Protein AF-0000000065955162 (afdb_homodimer)

Radius of gyration: 20.38 Å; Cα contacts (8 Å, |Δi|>4): 1168; chains: 2; bounding box: 42×56×48 Å

Nearest PDB structures (foldseek):
  4adx-assembly1_I  TM=9.567E-01  e=1.191E-26  Methanothermobacter thermautotrophicus str. Delta H
  5m3q-assembly1_A  TM=9.279E-01  e=5.725E-23  Thermochaetoides thermophila DSM 1495
  8esq-assembly1_y  TM=9.394E-01  e=2.376E-22  Schizosaccharomyces pombe
  6n8k-assembly1_y  TM=9.388E-01  e=3.445E-22  Saccharomyces cerevisiae S288C
  6r87-assembly1_X  TM=9.311E-01  e=8.192E-22  Saccharomyces cerevisiae

Solvent-accessible surface area (backbone atoms only — not comparable to full-atom values): 20569 Å² total; per-residue (Å²): 132,89,46,56,45,50,52,77,76,29,40,52,37,21,39,29,25,43,51,32,64,56,37,30,42,34,21,65,84,53,52,65,68,45,52,51,46,50,26,62,42,38,59,30,52,72,44,71,33,39,47,65,77,28,51,45,31,5,25,29,22,45,45,31,80,47,10,38,37,30,19,53,84,41,54,62,71,48,52,61,88,53,92,49,56,63,42,68,38,78,46,87,71,44,28,33,18,30,27,41,31,50,36,67,64,21,30,41,28,23,64,81,61,47,70,70,31,47,52,50,48,26,64,47,38,58,28,54,74,41,70,41,49,45,52,81,31,41,44,25,14,26,23,24,43,48,34,82,46,10,23,38,29,28,67,66,45,41,71,68,44,48,52,50,51,38,69,60,60,70,46,52,74,35,66,43,39,21,45,61,52,18,28,45,26,15,24,17,36,46,58,31,70,74,25,49,40,28,8,59,54,36,40,72,72,37,51,52,50,50,46,39,19,40,70,65,89,133,89,44,57,44,51,52,78,76,30,39,52,36,20,40,30,26,44,52,33,64,57,38,30,42,36,21,66,84,53,53,66,69,45,51,52,48,49,26,62,41,38,58,30,52,72,45,69,33,39,46,64,75,30,51,46,31,5,26,29,21,46,44,32,82,47,10,36,38,29,20,55,81,40,51,61,70,46,52,62,88,52,93,49,58,60,43,68,38,78,45,87,72,44,28,33,18,30,27,40,31,49,35,66,64,21,30,41,26,23,64,79,61,47,72,70,31,49,52,51,48,27,65,47,38,57,28,54,72,41,68,41,49,45,54,82,30,42,44,24,14,26,22,23,42,48,34,85,46,9,23,39,28,29,66,67,44,42,72,69,43,49,51,50,49,36,70,60,61,70,46,52,75,34,66,44,40,22,45,60,54,17,28,45,27,14,24,16,36,47,56,31,69,75,26,48,41,28,8,59,54,37,40,72,72,37,51,52,49,50,46,39,18,39,71,63,90

Organism: Methanococcoides burtonii (strain DSM 6242 / NBRC 107633 / OCM 468 / ACE-M) (NCBI:txid259564)

InterPro domains:
  IPR002769 Translation initiation factor IF6 [MF_00032] (1-217)
  IPR002769 Translation initiation factor IF6 [PF01912] (5-196)
  IPR002769 Translation initiation factor IF6 [PIRSF006413] (1-215)
  IPR002769 Translation initiation factor IF6 [PTHR10784] (4-213)
  IPR002769 Translation initiation factor IF6 [SM00654] (3-196)
  IPR002769 Translation initiation factor IF6 [TIGR00323] (6-216)

Secondary structure (DSSP, 8-state):
---EE-BTTBS-HHHH-EE-SSEEEEETT--HHHHHHHHHHHT-EEEEE-BTTBS-HHHHEEE-SS-EEE-TTS-GGGGTT-SS-EEE--SS---HHHHEEE-SSEEEE-TT--HHHHHHHHHHHTSEEEE--BTTBS-HHHHEEE-SS-EEE-TT--HHHHHHHHHHH-S-EEE--BTTTBS-HHHHEEE-SS-EEEETT--HHHHHHHHIIIII-/---EE-BTTBS-HHHH-EE-SSEEEEETT--HHHHHHHHHHHT-EEEEE-BTTBS-HHHHEEE-SS-EEE-TTS-GGGGTT-SS-EEE--SS---HHHHEEE-SSEEEE-TT--HHHHHHHHHHHTSEEEE--BTTBS-HHHHEEE-SS-EEE-TT--HHHHHHHHHHH-S-EEE--BTTTBS-HHHHEEE-SS-EEEETT--HHHHHHHHIIIII-

pLDDT: mean 96.36, std 4.45, range [57.59, 98.94]

Sequence (434 aa):
MIKTVNIYDNPVLGVFATCTEDVAIVPIGTAGKAIDLLAEQLDVKVISTLINGSIVVGSLSKGNSNGFLISRDANVSDLKDVEVPVEVLPDMLTAVGNVILANDTAALVHPEMTDSSIEVISRVLGVDVHRGTIAGLGTVGMAGVVTNRGLLVHPMVTPDELSVLEDVFALPIELGTTNYGSQAVGSGLLANSKGYVAGSNTTGHELGRVEDALFFAMIKTVNIYDNPVLGVFATCTEDVAIVPIGTAGKAIDLLAEQLDVKVISTLINGSIVVGSLSKGNSNGFLISRDANVSDLKDVEVPVEVLPDMLTAVGNVILANDTAALVHPEMTDSSIEVISRVLGVDVHRGTIAGLGTVGMAGVVTNRGLLVHPMVTPDELSVLEDVFALPIELGTTNYGSQAVGSGLLANSKGYVAGSNTTGHELGRVEDALFFA

Structure (mmCIF, N/CA/C/O backbone):
data_AF-0000000065955162-model_v1
#
loop_
_entity.id
_entity.type
_entity.pdbx_description
1 polymer 'Translation initiation factor 6'
#
loop_
_atom_site.group_PDB
_atom_site.id
_atom_site.type_symbol
_atom_site.label_atom_id
_atom_site.label_alt_id
_atom_site.label_comp_id
_atom_site.label_asym_id
_atom_site.label_entity_id
_atom_site.label_seq_id
_atom_site.pdbx_PDB_ins_code
_atom_site.Cartn_x
_atom_site.Cartn_y
_atom_site.Cartn_z
_atom_site.occupancy
_atom_site.B_iso_or_equiv
_atom_site.auth_seq_id
_atom_site.auth_comp_id
_atom_site.auth_asym_id
_atom_site.auth_atom_id
_atom_site.pdbx_PDB_model_num
ATOM 1 N N . MET A 1 1 ? 0.439 3.479 -25.391 1 57.59 1 MET A N 1
ATOM 2 C CA . MET A 1 1 ? -0.794 3.234 -24.641 1 57.59 1 MET A CA 1
ATOM 3 C C . MET A 1 1 ? -0.552 3.332 -23.141 1 57.59 1 MET A C 1
ATOM 5 O O . MET A 1 1 ? 0.539 3.018 -22.656 1 57.59 1 MET A O 1
ATOM 9 N N . ILE A 1 2 ? -1.513 3.861 -22.391 1 68.5 2 ILE A N 1
ATOM 10 C CA . ILE A 1 2 ? -1.371 4.141 -20.969 1 68.5 2 ILE A CA 1
ATOM 11 C C . ILE A 1 2 ? -1.396 2.834 -20.172 1 68.5 2 ILE A C 1
ATOM 13 O O . ILE A 1 2 ? -2.303 2.016 -20.344 1 68.5 2 ILE A O 1
ATOM 17 N N . LYS A 1 3 ? -0.435 2.711 -19.375 1 89.06 3 LYS A N 1
ATOM 18 C CA . LYS A 1 3 ? -0.282 1.445 -18.672 1 89.06 3 LYS A CA 1
ATOM 19 C C . LYS A 1 3 ? -0.328 1.654 -17.156 1 89.06 3 LYS A C 1
ATOM 21 O O . LYS A 1 3 ? -0.034 0.736 -16.391 1 89.06 3 LYS A O 1
ATOM 26 N N . THR A 1 4 ? -0.735 2.891 -16.891 1 95.25 4 THR A N 1
ATOM 27 C CA . THR A 1 4 ? -0.732 3.133 -15.453 1 95.25 4 THR A CA 1
ATOM 28 C C . THR A 1 4 ? -2.145 3.414 -14.945 1 95.25 4 THR A C 1
ATOM 30 O O . THR A 1 4 ? -2.959 3.998 -15.664 1 95.25 4 THR A O 1
ATOM 33 N N . VAL A 1 5 ? -2.43 2.975 -13.742 1 96.12 5 VAL A N 1
ATOM 34 C CA . VAL A 1 5 ? -3.748 3.123 -13.141 1 96.12 5 VAL A CA 1
ATOM 35 C C . VAL A 1 5 ? -3.621 3.135 -11.617 1 96.12 5 VAL A C 1
ATOM 37 O O . VAL A 1 5 ? -2.615 2.682 -11.07 1 96.12 5 VAL A O 1
ATOM 40 N N . ASN A 1 6 ? -4.609 3.789 -11.031 1 95.19 6 ASN A N 1
ATOM 41 C CA . ASN A 1 6 ? -4.75 3.697 -9.578 1 95.19 6 ASN A CA 1
ATOM 42 C C . ASN A 1 6 ? -6.062 3.029 -9.18 1 95.19 6 ASN A C 1
ATOM 44 O O . ASN A 1 6 ? -7.039 3.078 -9.93 1 95.19 6 ASN A O 1
ATOM 48 N N . ILE A 1 7 ? -6.043 2.41 -8.062 1 95.94 7 ILE A N 1
ATOM 49 C CA . ILE A 1 7 ? -7.254 1.89 -7.438 1 95.94 7 ILE A CA 1
ATOM 50 C C . ILE A 1 7 ? -7.461 2.561 -6.082 1 95.94 7 ILE A C 1
ATOM 52 O O . ILE A 1 7 ? -6.559 2.576 -5.246 1 95.94 7 ILE A O 1
ATOM 56 N N . TYR A 1 8 ? -8.594 3.131 -5.918 1 90.69 8 TYR A N 1
ATOM 57 C CA . TYR A 1 8 ? -8.867 3.947 -4.742 1 90.69 8 TYR A CA 1
ATOM 58 C C . TYR A 1 8 ? -7.812 5.039 -4.586 1 90.69 8 TYR A C 1
ATOM 60 O O . TYR A 1 8 ? -7.324 5.285 -3.479 1 90.69 8 TYR A O 1
ATOM 68 N N . ASP A 1 9 ? -7.398 5.527 -5.797 1 89.94 9 ASP A N 1
ATOM 69 C CA . ASP A 1 9 ? -6.43 6.617 -5.871 1 89.94 9 ASP A CA 1
ATOM 70 C C . ASP A 1 9 ? -5.098 6.215 -5.246 1 89.94 9 ASP A C 1
ATOM 72 O O . ASP A 1 9 ? -4.348 7.066 -4.766 1 89.94 9 ASP A O 1
ATOM 76 N N . ASN A 1 10 ? -4.879 4.906 -5.168 1 93.19 10 ASN A N 1
ATOM 77 C CA . ASN A 1 10 ? -3.617 4.371 -4.668 1 93.19 10 ASN A CA 1
ATOM 78 C C . ASN A 1 10 ? -2.83 3.67 -5.773 1 93.19 10 ASN A C 1
ATOM 80 O O . ASN A 1 10 ? -3.404 2.947 -6.59 1 93.19 10 ASN A O 1
ATOM 84 N N . PRO A 1 11 ? -1.531 3.932 -5.777 1 95.06 11 PRO A N 1
ATOM 85 C CA . PRO A 1 11 ? -0.699 3.295 -6.801 1 95.06 11 PRO A CA 1
ATOM 86 C C . PRO A 1 11 ? -0.247 1.893 -6.406 1 95.06 11 PRO A C 1
ATOM 88 O O . PRO A 1 11 ? 0.388 1.196 -7.203 1 95.06 11 PRO A O 1
ATOM 91 N N . VAL A 1 12 ? -0.557 1.431 -5.172 1 95.38 12 VAL A N 1
ATOM 92 C CA . VAL A 1 12 ? -0.181 0.095 -4.719 1 95.38 12 VAL A CA 1
ATOM 93 C C . VAL A 1 12 ? -1.239 -0.916 -5.152 1 95.38 12 VAL A C 1
ATOM 95 O O . VAL A 1 12 ? -1.955 -1.474 -4.316 1 95.38 12 VAL A O 1
ATOM 98 N N . LEU A 1 13 ? -1.215 -1.293 -6.371 1 97.69 13 LEU A N 1
ATOM 99 C CA . LEU A 1 13 ? -2.258 -2.066 -7.039 1 97.69 13 LEU A CA 1
ATOM 100 C C . LEU A 1 13 ? -2.416 -3.436 -6.387 1 97.69 13 LEU A C 1
ATOM 102 O O . LEU A 1 13 ? -3.539 -3.908 -6.191 1 97.69 13 LEU A O 1
ATOM 106 N N . GLY A 1 14 ? -1.324 -4.039 -6.004 1 97.31 14 GLY A N 1
ATOM 107 C CA . GLY A 1 14 ? -1.319 -5.402 -5.508 1 97.31 14 GLY A CA 1
ATOM 108 C C . GLY A 1 14 ? -2.025 -5.559 -4.172 1 97.31 14 GLY A C 1
ATOM 109 O O . GLY A 1 14 ? -2.373 -6.672 -3.773 1 97.31 14 GLY A O 1
ATOM 110 N N . VAL A 1 15 ? -2.215 -4.484 -3.514 1 96.75 15 VAL A N 1
ATOM 111 C CA . VAL A 1 15 ? -2.965 -4.508 -2.26 1 96.75 15 VAL A CA 1
ATOM 112 C C . VAL A 1 15 ? -4.457 -4.621 -2.555 1 96.75 15 VAL A C 1
ATOM 114 O O . VAL A 1 15 ? -5.188 -5.301 -1.83 1 96.75 15 VAL A O 1
ATOM 117 N N . PHE A 1 16 ? -4.887 -4.09 -3.678 1 97.94 16 PHE A N 1
ATOM 118 C CA . PHE A 1 16 ? -6.309 -3.939 -3.955 1 97.94 16 PHE A CA 1
ATOM 119 C C . PHE A 1 16 ? -6.777 -4.977 -4.973 1 97.94 16 PHE A C 1
ATOM 121 O O . PHE A 1 16 ? -7.961 -5.312 -5.023 1 97.94 16 PHE A O 1
ATOM 128 N N . ALA A 1 17 ? -5.902 -5.402 -5.711 1 98.69 17 ALA A N 1
ATOM 129 C CA . ALA A 1 17 ? -6.352 -6.23 -6.828 1 98.69 17 ALA A CA 1
ATOM 130 C C . ALA A 1 17 ? -5.391 -7.391 -7.07 1 98.69 17 ALA A C 1
ATOM 132 O O . ALA A 1 17 ? -4.234 -7.352 -6.645 1 98.69 17 ALA A O 1
ATOM 133 N N . THR A 1 18 ? -5.875 -8.391 -7.699 1 98.69 18 THR A N 1
ATOM 134 C CA . THR A 1 18 ? -5.113 -9.539 -8.188 1 98.69 18 THR A CA 1
ATOM 135 C C . THR A 1 18 ? -5.621 -9.977 -9.562 1 98.69 18 THR A C 1
ATOM 137 O O . THR A 1 18 ? -6.684 -9.531 -10.008 1 98.69 18 THR A O 1
ATOM 140 N N . CYS A 1 19 ? -4.758 -10.727 -10.32 1 98.69 19 CYS A N 1
ATOM 141 C CA . CYS A 1 19 ? -5.227 -11.188 -11.617 1 98.69 19 CYS A CA 1
ATOM 142 C C . CYS A 1 19 ? -4.613 -12.539 -11.977 1 98.69 19 CYS A C 1
ATOM 144 O O . CYS A 1 19 ? -3.629 -12.953 -11.359 1 98.69 19 CYS A O 1
ATOM 146 N N . THR A 1 20 ? -5.277 -13.258 -12.805 1 98.56 20 THR A N 1
ATOM 147 C CA . THR A 1 20 ? -4.816 -14.461 -13.492 1 98.56 20 THR A CA 1
ATOM 148 C C . THR A 1 20 ? -4.809 -14.242 -15 1 98.56 20 THR A C 1
ATOM 150 O O . THR A 1 20 ? -4.848 -13.109 -15.477 1 98.56 20 THR A O 1
ATOM 153 N N . GLU A 1 21 ? -4.73 -15.359 -15.766 1 98.5 21 GLU A N 1
ATOM 154 C CA . GLU A 1 21 ? -4.762 -15.266 -17.219 1 98.5 21 GLU A CA 1
ATOM 155 C C . GLU A 1 21 ? -6.152 -14.875 -17.719 1 98.5 21 GLU A C 1
ATOM 157 O O . GLU A 1 21 ? -6.289 -14.305 -18.797 1 98.5 21 GLU A O 1
ATOM 162 N N . ASP A 1 22 ? -7.191 -15.062 -16.828 1 98.25 22 ASP A N 1
ATOM 163 C CA . ASP A 1 22 ? -8.539 -14.977 -17.375 1 98.25 22 ASP A CA 1
ATOM 164 C C . ASP A 1 22 ? -9.383 -13.969 -16.594 1 98.25 22 ASP A C 1
ATOM 166 O O . ASP A 1 22 ? -10.398 -13.484 -17.094 1 98.25 22 ASP A O 1
ATOM 170 N N . VAL A 1 23 ? -8.969 -13.68 -15.398 1 98.62 23 VAL A N 1
ATOM 171 C CA . VAL A 1 23 ? -9.812 -12.844 -14.555 1 98.62 23 VAL A CA 1
ATOM 172 C C . VAL A 1 23 ? -8.953 -11.859 -13.766 1 98.62 23 VAL A C 1
ATOM 174 O O . VAL A 1 23 ? -7.797 -12.156 -13.445 1 98.62 23 VAL A O 1
ATOM 177 N N . ALA A 1 24 ? -9.422 -10.695 -13.57 1 98.81 24 ALA A N 1
ATOM 178 C CA . ALA A 1 24 ? -8.914 -9.758 -12.57 1 98.81 24 ALA A CA 1
ATOM 179 C C . ALA A 1 24 ? -9.969 -9.477 -11.5 1 98.81 24 ALA A C 1
ATOM 181 O O . ALA A 1 24 ? -11.156 -9.344 -11.812 1 98.81 24 ALA A O 1
ATOM 182 N N . ILE A 1 25 ? -9.57 -9.477 -10.242 1 98.88 25 ILE A N 1
ATOM 183 C CA . ILE A 1 25 ? -10.469 -9.188 -9.125 1 98.88 25 ILE A CA 1
ATOM 184 C C . ILE A 1 25 ? -10.125 -7.824 -8.531 1 98.88 25 ILE A C 1
ATOM 186 O O . ILE A 1 25 ? -8.977 -7.57 -8.156 1 98.88 25 ILE A O 1
ATOM 190 N N . VAL A 1 26 ? -11.109 -6.941 -8.492 1 98.62 26 VAL A N 1
ATOM 191 C CA . VAL A 1 26 ? -10.961 -5.602 -7.926 1 98.62 26 VAL A CA 1
ATOM 192 C C . VAL A 1 26 ? -12.047 -5.359 -6.879 1 98.62 26 VAL A C 1
ATOM 194 O O . VAL A 1 26 ? -13.078 -6.031 -6.879 1 98.62 26 VAL A O 1
ATOM 197 N N . PRO A 1 27 ? -11.773 -4.5 -5.953 1 97.62 27 PRO A N 1
ATOM 198 C CA . PRO A 1 27 ? -12.82 -4.227 -4.961 1 97.62 27 PRO A CA 1
ATOM 199 C C . PRO A 1 27 ? -13.992 -3.436 -5.535 1 97.62 27 PRO A C 1
ATOM 201 O O . PRO A 1 27 ? -13.82 -2.699 -6.508 1 97.62 27 PRO A O 1
ATOM 204 N N . ILE A 1 28 ? -15.078 -3.627 -4.848 1 96.31 28 ILE A N 1
ATOM 205 C CA . ILE A 1 28 ? -16.234 -2.795 -5.148 1 96.31 28 ILE A CA 1
ATOM 206 C C . ILE A 1 28 ? -15.867 -1.321 -4.984 1 96.31 28 ILE A C 1
ATOM 208 O O . ILE A 1 28 ? -15.188 -0.948 -4.023 1 96.31 28 ILE A O 1
ATOM 212 N N . GLY A 1 29 ? -16.328 -0.485 -5.965 1 93.38 29 GLY A N 1
ATOM 213 C CA . GLY A 1 29 ? -16.031 0.936 -5.895 1 93.38 29 GLY A CA 1
ATOM 214 C C . GLY A 1 29 ? -14.891 1.35 -6.809 1 93.38 29 GLY A C 1
ATOM 215 O O . GLY A 1 29 ? -14.633 2.541 -6.984 1 93.38 29 GLY A O 1
ATOM 216 N N . THR A 1 30 ? -14.203 0.385 -7.328 1 96 30 THR A N 1
ATOM 217 C CA . THR A 1 30 ? -13.18 0.713 -8.312 1 96 30 THR A CA 1
ATOM 218 C C . THR A 1 30 ? -13.781 1.512 -9.469 1 96 30 THR A C 1
ATOM 220 O O . THR A 1 30 ? -14.836 1.162 -9.992 1 96 30 THR A O 1
ATOM 223 N N . ALA A 1 31 ? -13.047 2.561 -9.867 1 94.75 31 ALA A N 1
ATOM 224 C CA . ALA A 1 31 ? -13.531 3.445 -10.922 1 94.75 31 ALA A CA 1
ATOM 225 C C . ALA A 1 31 ? -13.688 2.688 -12.242 1 94.75 31 ALA A C 1
ATOM 227 O O . ALA A 1 31 ? -12.867 1.821 -12.57 1 94.75 31 ALA A O 1
ATOM 228 N N . GLY A 1 32 ? -14.758 3.061 -12.969 1 97.25 32 GLY A N 1
ATOM 229 C CA . GLY A 1 32 ? -15.023 2.42 -14.25 1 97.25 32 GLY A CA 1
ATOM 230 C C . GLY A 1 32 ? -13.844 2.488 -15.203 1 97.25 32 GLY A C 1
ATOM 231 O O . GLY A 1 32 ? -13.539 1.513 -15.891 1 97.25 32 GLY A O 1
ATOM 232 N N . LYS A 1 33 ? -13.219 3.588 -15.258 1 96.31 33 LYS A N 1
ATOM 233 C CA . LYS A 1 33 ? -12.07 3.766 -16.141 1 96.31 33 LYS A CA 1
ATOM 234 C C . LYS A 1 33 ? -10.961 2.779 -15.805 1 96.31 33 LYS A C 1
ATOM 236 O O . LYS A 1 33 ? -10.289 2.26 -16.703 1 96.31 33 LYS A O 1
ATOM 241 N N . ALA A 1 34 ? -10.758 2.623 -14.531 1 97 34 ALA A N 1
ATOM 242 C CA . ALA A 1 34 ? -9.75 1.656 -14.086 1 97 34 ALA A CA 1
ATOM 243 C C . ALA A 1 34 ? -10.141 0.239 -14.5 1 97 34 ALA A C 1
ATOM 245 O O . ALA A 1 34 ? -9.289 -0.534 -14.953 1 97 34 ALA A O 1
ATOM 246 N N . ILE A 1 35 ? -11.391 -0.104 -14.344 1 98.5 35 ILE A N 1
ATOM 247 C CA . ILE A 1 35 ? -11.898 -1.419 -14.719 1 98.5 35 ILE A CA 1
ATOM 248 C C . ILE A 1 35 ? -11.695 -1.644 -16.219 1 98.5 35 ILE A C 1
ATOM 250 O O . ILE A 1 35 ? -11.203 -2.697 -16.625 1 98.5 35 ILE A O 1
ATOM 254 N N . ASP A 1 36 ? -12.031 -0.674 -16.984 1 98.19 36 ASP A N 1
ATOM 255 C CA . ASP A 1 36 ? -11.891 -0.771 -18.422 1 98.19 36 ASP A CA 1
ATOM 256 C C . ASP A 1 36 ? -10.43 -0.974 -18.828 1 98.19 36 ASP A C 1
ATOM 258 O O . ASP A 1 36 ? -10.125 -1.782 -19.703 1 98.19 36 ASP A O 1
ATOM 262 N N . LEU A 1 37 ? -9.617 -0.238 -18.188 1 98 37 LEU A N 1
ATOM 263 C CA . LEU A 1 37 ? -8.195 -0.323 -18.5 1 98 37 LEU A CA 1
ATOM 264 C C . LEU A 1 37 ? -7.645 -1.706 -18.172 1 98 37 LEU A C 1
ATOM 266 O O . LEU A 1 37 ? -6.879 -2.277 -18.938 1 98 37 LEU A O 1
ATOM 270 N N . LEU A 1 38 ? -7.996 -2.201 -17 1 98.38 38 LEU A N 1
ATOM 271 C CA . LEU A 1 38 ? -7.562 -3.537 -16.609 1 98.38 38 LEU A CA 1
ATOM 272 C C . LEU A 1 38 ? -8.047 -4.582 -17.609 1 98.38 38 LEU A C 1
ATOM 274 O O . LEU A 1 38 ? -7.281 -5.453 -18.031 1 98.38 38 LEU A O 1
ATOM 278 N N . ALA A 1 39 ? -9.312 -4.5 -17.969 1 98.62 39 ALA A N 1
ATOM 279 C CA . ALA A 1 39 ? -9.898 -5.445 -18.922 1 98.62 39 ALA A CA 1
ATOM 280 C C . ALA A 1 39 ? -9.156 -5.422 -20.25 1 98.62 39 ALA A C 1
ATOM 282 O O . ALA A 1 39 ? -8.875 -6.473 -20.828 1 98.62 39 ALA A O 1
ATOM 283 N N . GLU A 1 40 ? -8.891 -4.289 -20.656 1 98.19 40 GLU A N 1
ATOM 284 C CA . GLU A 1 40 ? -8.25 -4.113 -21.969 1 98.19 40 GLU A CA 1
ATOM 285 C C . GLU A 1 40 ? -6.789 -4.551 -21.922 1 98.19 40 GLU A C 1
ATOM 287 O O . GLU A 1 40 ? -6.344 -5.336 -22.766 1 98.19 40 GLU A O 1
ATOM 292 N N . GLN A 1 41 ? -6.008 -4.066 -20.984 1 98.06 41 GLN A N 1
ATOM 293 C CA . GLN A 1 41 ? -4.562 -4.266 -20.953 1 98.06 41 GLN A CA 1
ATOM 294 C C . GLN A 1 41 ? -4.211 -5.707 -20.609 1 98.06 41 GLN A C 1
ATOM 296 O O . GLN A 1 41 ? -3.215 -6.246 -21.094 1 98.06 41 GLN A O 1
ATOM 301 N N . LEU A 1 42 ? -5.008 -6.328 -19.766 1 98.12 42 LEU A N 1
ATOM 302 C CA . LEU A 1 42 ? -4.719 -7.688 -19.328 1 98.12 42 LEU A CA 1
ATOM 303 C C . LEU A 1 42 ? -5.516 -8.703 -20.125 1 98.12 42 LEU A C 1
ATOM 305 O O . LEU A 1 42 ? -5.266 -9.906 -20.031 1 98.12 42 LEU A O 1
ATOM 309 N N . ASP A 1 43 ? -6.496 -8.211 -20.938 1 98.44 43 ASP A N 1
ATOM 310 C CA . ASP A 1 43 ? -7.391 -9.078 -21.688 1 98.44 43 ASP A CA 1
ATOM 311 C C . ASP A 1 43 ? -8.055 -10.109 -20.781 1 98.44 43 ASP A C 1
ATOM 313 O O . ASP A 1 43 ? -7.953 -11.312 -21.016 1 98.44 43 ASP A O 1
ATOM 317 N N . VAL A 1 44 ? -8.805 -9.57 -19.812 1 98.69 44 VAL A N 1
ATOM 318 C CA . VAL A 1 44 ? -9.438 -10.43 -18.812 1 98.69 44 VAL A CA 1
ATOM 319 C C . VAL A 1 44 ? -10.852 -9.93 -18.516 1 98.69 44 VAL A C 1
ATOM 321 O O . VAL A 1 44 ? -11.18 -8.781 -18.812 1 98.69 44 VAL A O 1
ATOM 324 N N . LYS A 1 45 ? -11.664 -10.891 -17.938 1 98.56 45 LYS A N 1
ATOM 325 C CA . LYS A 1 45 ? -12.891 -10.484 -17.266 1 98.56 45 LYS A CA 1
ATOM 326 C C . LYS A 1 45 ? -12.586 -9.859 -15.906 1 98.56 45 LYS A C 1
ATOM 328 O O . LYS A 1 45 ? -11.828 -10.422 -15.117 1 98.56 45 LYS A O 1
ATOM 333 N N . VAL A 1 46 ? -13.18 -8.688 -15.656 1 98.75 46 VAL A N 1
ATOM 334 C CA . VAL A 1 46 ? -12.945 -8.031 -14.367 1 98.75 46 VAL A CA 1
ATOM 335 C C . VAL A 1 46 ? -14.141 -8.266 -13.445 1 98.75 46 VAL A C 1
ATOM 337 O O . VAL A 1 46 ? -15.289 -8.023 -13.828 1 98.75 46 VAL A O 1
ATOM 340 N N . ILE A 1 47 ? -13.883 -8.766 -12.258 1 98.75 47 ILE A N 1
ATOM 341 C CA . ILE A 1 47 ? -14.898 -9.031 -11.242 1 98.75 47 ILE A CA 1
ATOM 342 C C . ILE A 1 47 ? -14.711 -8.07 -10.062 1 98.75 47 ILE A C 1
ATOM 344 O O . ILE A 1 47 ? -13.617 -7.961 -9.508 1 98.75 47 ILE A O 1
ATOM 348 N N . SER A 1 48 ? -15.75 -7.355 -9.734 1 98.38 48 SER A N 1
ATOM 349 C CA . SER A 1 48 ? -15.75 -6.449 -8.586 1 98.38 48 SER A CA 1
ATOM 350 C C . SER A 1 48 ? -16.406 -7.098 -7.367 1 98.38 48 SER A C 1
ATOM 352 O O . SER A 1 48 ? -17.547 -7.539 -7.43 1 98.38 48 SER A O 1
ATOM 354 N N . THR A 1 49 ? -15.602 -7.168 -6.238 1 98.06 49 THR A N 1
ATOM 355 C CA . THR A 1 49 ? -16.141 -7.82 -5.047 1 98.06 49 THR A CA 1
ATOM 356 C C . THR A 1 49 ? -15.406 -7.336 -3.797 1 98.06 49 THR A C 1
ATOM 358 O O . THR A 1 49 ? -14.594 -6.41 -3.867 1 98.06 49 THR A O 1
ATOM 361 N N . LEU A 1 50 ? -15.828 -7.754 -2.682 1 96.69 50 LEU A N 1
ATOM 362 C CA . LEU A 1 50 ? -15.125 -7.66 -1.407 1 96.69 50 LEU A CA 1
ATOM 363 C C . LEU A 1 50 ? -14.711 -9.039 -0.914 1 96.69 50 LEU A C 1
ATOM 365 O O . LEU A 1 50 ? -15.414 -10.031 -1.153 1 96.69 50 LEU A O 1
ATOM 369 N N . ILE A 1 51 ? -13.594 -9.094 -0.367 1 96.25 51 ILE A N 1
ATOM 370 C CA . ILE A 1 51 ? -13.188 -10.336 0.284 1 96.25 51 ILE A CA 1
ATOM 371 C C . ILE A 1 51 ? -13.133 -10.133 1.797 1 96.25 51 ILE A C 1
ATOM 373 O O . ILE A 1 51 ? -12.43 -9.25 2.285 1 96.25 51 ILE A O 1
ATOM 377 N N . ASN A 1 52 ? -13.922 -10.992 2.559 1 94 52 ASN A N 1
ATOM 378 C CA . ASN A 1 52 ? -14.086 -10.797 3.994 1 94 52 ASN A CA 1
ATOM 379 C C . ASN A 1 52 ? -14.555 -9.383 4.316 1 94 52 ASN A C 1
ATOM 381 O O . ASN A 1 52 ? -14.117 -8.789 5.301 1 94 52 ASN A O 1
ATOM 385 N N . GLY A 1 53 ? -15.352 -8.891 3.273 1 92.81 53 GLY A N 1
ATOM 386 C CA . GLY A 1 53 ? -15.875 -7.547 3.447 1 92.81 53 GLY A CA 1
ATOM 387 C C . GLY A 1 53 ? -14.828 -6.465 3.266 1 92.81 53 GLY A C 1
ATOM 388 O O . GLY A 1 53 ? -15.07 -5.297 3.564 1 92.81 53 GLY A O 1
ATOM 389 N N . SER A 1 54 ? -13.719 -6.773 2.822 1 93.31 54 SER A N 1
ATOM 390 C CA . SER A 1 54 ? -12.594 -5.848 2.719 1 93.31 54 SER A CA 1
ATOM 391 C C . SER A 1 54 ? -12.305 -5.484 1.266 1 93.31 54 SER A C 1
ATOM 393 O O . SER A 1 54 ? -12.516 -6.301 0.365 1 93.31 54 SER A O 1
ATOM 395 N N . ILE A 1 55 ? -11.781 -4.254 1.073 1 95.25 55 ILE A N 1
ATOM 396 C CA . ILE A 1 55 ? -11.492 -3.764 -0.27 1 95.25 55 ILE A CA 1
ATOM 397 C C . ILE A 1 55 ? -10.078 -4.176 -0.67 1 95.25 55 ILE A C 1
ATOM 399 O O . ILE A 1 55 ? -9.672 -4.004 -1.824 1 95.25 55 ILE A O 1
ATOM 403 N N . VAL A 1 56 ? -9.281 -4.676 0.266 1 95.88 56 VAL A N 1
ATOM 404 C CA . VAL A 1 56 ? -7.922 -5.082 -0.083 1 95.88 56 VAL A CA 1
ATOM 405 C C . VAL A 1 56 ? -7.934 -6.508 -0.628 1 95.88 56 VAL A C 1
ATOM 407 O O . VAL A 1 56 ? -7.23 -7.383 -0.115 1 95.88 56 VAL A O 1
ATOM 410 N N . VAL A 1 57 ? -8.57 -6.676 -1.691 1 97.62 57 VAL A N 1
ATOM 411 C CA . VAL A 1 57 ? -8.82 -7.996 -2.26 1 97.62 57 VAL A CA 1
ATOM 412 C C . VAL A 1 57 ? -7.512 -8.609 -2.748 1 97.62 57 VAL A C 1
ATOM 414 O O . VAL A 1 57 ? -7.312 -9.82 -2.658 1 97.62 57 VAL A O 1
ATOM 417 N N . GLY A 1 58 ? -6.578 -7.781 -3.232 1 98 58 GLY A N 1
ATOM 418 C CA . GLY A 1 58 ? -5.285 -8.273 -3.674 1 98 58 GLY A CA 1
ATOM 419 C C . GLY A 1 58 ? -4.477 -8.914 -2.557 1 98 58 GLY A C 1
ATOM 420 O O . GLY A 1 58 ? -3.857 -9.961 -2.75 1 98 58 GLY A O 1
ATOM 421 N N . SER A 1 59 ? -4.492 -8.305 -1.41 1 97.19 59 SER A N 1
ATOM 422 C CA . SER A 1 59 ? -3.762 -8.805 -0.251 1 97.19 59 SER A CA 1
ATOM 423 C C . SER A 1 59 ? -4.383 -10.094 0.279 1 97.19 59 SER A C 1
ATOM 425 O O . SER A 1 59 ? -3.686 -10.93 0.856 1 97.19 59 SER A O 1
ATOM 427 N N . LEU A 1 60 ? -5.676 -10.289 0.004 1 97.81 60 LEU A N 1
ATOM 428 C CA . LEU A 1 60 ? -6.402 -11.367 0.662 1 97.81 60 LEU A CA 1
ATOM 429 C C . LEU A 1 60 ? -6.609 -12.539 -0.291 1 97.81 60 LEU A C 1
ATOM 431 O O . LEU A 1 60 ? -7.23 -13.539 0.076 1 97.81 60 LEU A O 1
ATOM 435 N N . SER A 1 61 ? -6.094 -12.398 -1.462 1 98.44 61 SER A N 1
ATOM 436 C CA . SER A 1 61 ? -6.328 -13.477 -2.422 1 98.44 61 SER A CA 1
ATOM 437 C C . SER A 1 61 ? -5.148 -13.633 -3.377 1 98.44 61 SER A C 1
ATOM 439 O O . SER A 1 61 ? -4.383 -12.688 -3.584 1 98.44 61 SER A O 1
ATOM 441 N N . LYS A 1 62 ? -5.004 -14.789 -3.871 1 98.69 62 LYS A N 1
ATOM 442 C CA . LYS A 1 62 ? -4.051 -15.148 -4.914 1 98.69 62 LYS A CA 1
ATOM 443 C C . LYS A 1 62 ? -4.578 -16.297 -5.766 1 98.69 62 LYS A C 1
ATOM 445 O O . LYS A 1 62 ? -5.18 -17.234 -5.246 1 98.69 62 LYS A O 1
ATOM 450 N N . GLY A 1 63 ? -4.453 -16.188 -7.082 1 98.62 63 GLY A N 1
ATOM 451 C CA . GLY A 1 63 ? -4.91 -17.266 -7.945 1 98.62 63 GLY A CA 1
ATOM 452 C C . GLY A 1 63 ? -4.047 -17.438 -9.18 1 98.62 63 GLY A C 1
ATOM 453 O O . GLY A 1 63 ? -3.09 -16.688 -9.391 1 98.62 63 GLY A O 1
ATOM 454 N N . ASN A 1 64 ? -4.262 -18.484 -9.883 1 98.69 64 ASN A N 1
ATOM 455 C CA . ASN A 1 64 ? -3.787 -18.734 -11.242 1 98.69 64 ASN A CA 1
ATOM 456 C C . ASN A 1 64 ? -4.895 -19.312 -12.125 1 98.69 64 ASN A C 1
ATOM 458 O O . ASN A 1 64 ? -6.078 -19.109 -11.844 1 98.69 64 ASN A O 1
ATOM 462 N N . SER A 1 65 ? -4.566 -19.922 -13.25 1 98.62 65 SER A N 1
ATOM 463 C CA . SER A 1 65 ? -5.566 -20.406 -14.195 1 98.62 65 SER A CA 1
ATOM 464 C C . SER A 1 65 ? -6.398 -21.531 -13.602 1 98.62 65 SER A C 1
ATOM 466 O O . SER A 1 65 ? -7.484 -21.844 -14.102 1 98.62 65 SER A O 1
ATOM 468 N N . ASN A 1 66 ? -5.945 -22.109 -12.523 1 98.75 66 ASN A N 1
ATOM 469 C CA . ASN A 1 66 ? -6.574 -23.328 -12.008 1 98.75 66 ASN A CA 1
ATOM 470 C C . ASN A 1 66 ? -7.48 -23.031 -10.82 1 98.75 66 ASN A C 1
ATOM 472 O O . ASN A 1 66 ? -8.391 -23.797 -10.516 1 98.75 66 ASN A O 1
ATOM 476 N N . GLY A 1 67 ? -7.223 -22.031 -10.133 1 98.81 67 GLY A N 1
ATOM 477 C CA . GLY A 1 67 ? -8.008 -21.766 -8.938 1 98.81 67 GLY A CA 1
ATOM 478 C C . GLY A 1 67 ? -7.586 -20.516 -8.195 1 98.81 67 GLY A C 1
ATOM 479 O O . GLY A 1 67 ? -6.672 -19.812 -8.633 1 98.81 67 GLY A O 1
ATOM 480 N N . PHE A 1 68 ? -8.297 -20.219 -7.078 1 98.81 68 PHE A N 1
ATOM 481 C CA . PHE A 1 68 ? -8 -19.078 -6.203 1 98.81 68 PHE A CA 1
ATOM 482 C C . PHE A 1 68 ? -7.926 -19.531 -4.75 1 98.81 68 PHE A C 1
ATOM 484 O O . PHE A 1 68 ? -8.648 -20.438 -4.336 1 98.81 68 PHE A O 1
ATOM 491 N N . LEU A 1 69 ? -7.066 -18.891 -4.051 1 98.75 69 LEU A N 1
ATOM 492 C CA . LEU A 1 69 ? -6.938 -18.984 -2.6 1 98.75 69 LEU A CA 1
ATOM 493 C C . LEU A 1 69 ? -7.344 -17.688 -1.925 1 98.75 69 LEU A C 1
ATOM 495 O O . LEU A 1 69 ? -7.027 -16.594 -2.42 1 98.75 69 LEU A O 1
ATOM 499 N N . ILE A 1 70 ? -8.094 -17.781 -0.823 1 98.31 70 ILE A N 1
ATOM 500 C CA . ILE A 1 70 ? -8.477 -16.594 -0.068 1 98.31 70 ILE A CA 1
ATOM 501 C C . ILE A 1 70 ? -8.125 -16.781 1.406 1 98.31 70 ILE A C 1
ATOM 503 O O . ILE A 1 70 ? -7.91 -17.906 1.86 1 98.31 70 ILE A O 1
ATOM 507 N N . SER A 1 71 ? -8.047 -15.688 2.074 1 96.12 71 SER A N 1
ATOM 508 C CA . SER A 1 71 ? -7.621 -15.656 3.471 1 96.12 71 SER A CA 1
ATOM 509 C C . SER A 1 71 ? -8.555 -16.469 4.352 1 96.12 71 SER A C 1
ATOM 511 O O . SER A 1 71 ? -9.727 -16.672 4.02 1 96.12 71 SER A O 1
ATOM 513 N N . ARG A 1 72 ? -8.117 -16.859 5.492 1 94 72 ARG A N 1
ATOM 514 C CA . ARG A 1 72 ? -8.766 -17.797 6.402 1 94 72 ARG A CA 1
ATOM 515 C C . ARG A 1 72 ? -10.102 -17.25 6.883 1 94 72 ARG A C 1
ATOM 517 O O . ARG A 1 72 ? -11.047 -18.016 7.094 1 94 72 ARG A O 1
ATOM 524 N N . ASP A 1 73 ? -10.297 -16 7 1 91.56 73 ASP A N 1
ATOM 525 C CA . ASP A 1 73 ? -11.508 -15.422 7.57 1 91.56 73 ASP A CA 1
ATOM 526 C C . ASP A 1 73 ? -12.508 -15.062 6.48 1 91.56 73 ASP A C 1
ATOM 528 O O . ASP A 1 73 ? -13.617 -14.609 6.77 1 91.56 73 ASP A O 1
ATOM 532 N N . ALA A 1 74 ? -12.141 -15.281 5.254 1 95.06 74 ALA A N 1
ATOM 533 C CA . ALA A 1 74 ? -13.023 -14.969 4.133 1 95.06 74 ALA A CA 1
ATOM 534 C C . ALA A 1 74 ? -13.977 -16.125 3.844 1 95.06 74 ALA A C 1
ATOM 536 O O . ALA A 1 74 ? -13.938 -17.156 4.52 1 95.06 74 ALA A O 1
ATOM 537 N N . ASN A 1 75 ? -14.953 -15.805 2.926 1 95.75 75 ASN A N 1
ATOM 538 C CA . ASN A 1 75 ? -15.914 -16.797 2.439 1 95.75 75 ASN A CA 1
ATOM 539 C C . ASN A 1 75 ? -15.758 -17.031 0.938 1 95.75 75 ASN A C 1
ATOM 541 O O . ASN A 1 75 ? -15.664 -16.078 0.163 1 95.75 75 ASN A O 1
ATOM 545 N N . VAL A 1 76 ? -15.781 -18.328 0.61 1 95.06 76 VAL A N 1
ATOM 546 C CA . VAL A 1 76 ? -15.602 -18.688 -0.792 1 95.06 76 VAL A CA 1
ATOM 547 C C . VAL A 1 76 ? -16.641 -17.969 -1.648 1 95.06 76 VAL A C 1
ATOM 549 O O . VAL A 1 76 ? -16.391 -17.641 -2.809 1 95.06 76 VAL A O 1
ATOM 552 N N . SER A 1 77 ? -17.781 -17.719 -1.16 1 95.94 77 SER A N 1
ATOM 553 C CA . SER A 1 77 ? -18.859 -17.047 -1.894 1 95.94 77 SER A CA 1
ATOM 554 C C . SER A 1 77 ? -18.469 -15.617 -2.264 1 95.94 77 SER A C 1
ATOM 556 O O . SER A 1 77 ? -19.094 -15 -3.115 1 95.94 77 SER A O 1
ATOM 558 N N . ASP A 1 78 ? -17.406 -15.117 -1.566 1 95.38 78 ASP A N 1
ATOM 559 C CA . ASP A 1 78 ? -16.922 -13.797 -1.945 1 95.38 78 ASP A CA 1
ATOM 560 C C . ASP A 1 78 ? -16.453 -13.781 -3.4 1 95.38 78 ASP A C 1
ATOM 562 O O . ASP A 1 78 ? -16.438 -12.727 -4.043 1 95.38 78 ASP A O 1
ATOM 566 N N . LEU A 1 79 ? -16.062 -14.93 -3.871 1 97.44 79 LEU A N 1
ATOM 567 C CA . LEU A 1 79 ? -15.633 -15.078 -5.258 1 97.44 79 LEU A CA 1
ATOM 568 C C . LEU A 1 79 ? -16.578 -15.992 -6.023 1 97.44 79 LEU A C 1
ATOM 570 O O . LEU A 1 79 ? -16.125 -16.859 -6.785 1 97.44 79 LEU A O 1
ATOM 574 N N . LYS A 1 80 ? -17.766 -15.82 -5.852 1 95.75 80 LYS A N 1
ATOM 575 C CA . LYS A 1 80 ? -18.781 -16.688 -6.449 1 95.75 80 LYS A CA 1
ATOM 576 C C . LYS A 1 80 ? -18.781 -16.547 -7.969 1 95.75 80 LYS A C 1
ATOM 578 O O . LYS A 1 80 ? -19.172 -17.469 -8.68 1 95.75 80 LYS A O 1
ATOM 583 N N . ASP A 1 81 ? -18.344 -15.445 -8.531 1 96.44 81 ASP A N 1
ATOM 584 C CA . ASP A 1 81 ? -18.422 -15.164 -9.961 1 96.44 81 ASP A CA 1
ATOM 585 C C . ASP A 1 81 ? -17.203 -15.703 -10.703 1 96.44 81 ASP A C 1
ATOM 587 O O . ASP A 1 81 ? -17.094 -15.578 -11.922 1 96.44 81 ASP A O 1
ATOM 591 N N . VAL A 1 82 ? -16.25 -16.234 -9.938 1 96.56 82 VAL A N 1
ATOM 592 C CA . VAL A 1 82 ? -15.094 -16.875 -10.555 1 96.56 82 VAL A CA 1
ATOM 593 C C . VAL A 1 82 ? -15.445 -18.297 -10.977 1 96.56 82 VAL A C 1
ATOM 595 O O . VAL A 1 82 ? -16.172 -19 -10.266 1 96.56 82 VAL A O 1
ATOM 598 N N . GLU A 1 83 ? -14.961 -18.766 -12.086 1 97 83 GLU A N 1
ATOM 599 C CA . GLU A 1 83 ? -15.367 -20.016 -12.695 1 97 83 GLU A CA 1
ATOM 600 C C . GLU A 1 83 ? -14.422 -21.156 -12.312 1 97 83 GLU A C 1
ATOM 602 O O . GLU A 1 83 ? -14.602 -22.297 -12.742 1 97 83 GLU A O 1
ATOM 607 N N . VAL A 1 84 ? -13.414 -20.906 -11.594 1 98.06 84 VAL A N 1
ATOM 608 C CA . VAL A 1 84 ? -12.461 -21.906 -11.141 1 98.06 84 VAL A CA 1
ATOM 609 C C . VAL A 1 84 ? -12.648 -22.172 -9.641 1 98.06 84 VAL A C 1
ATOM 611 O O . VAL A 1 84 ? -13.312 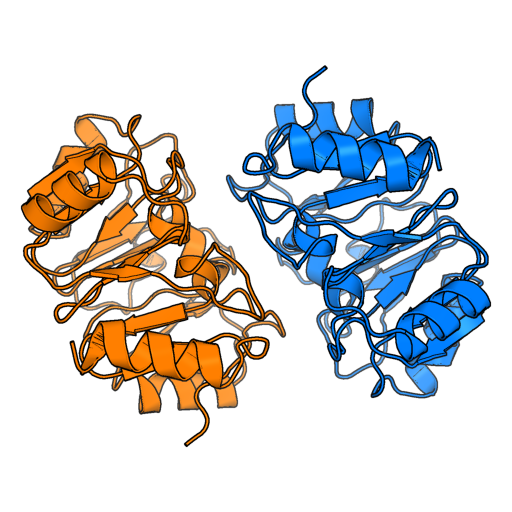-21.375 -8.953 1 98.06 84 VAL A O 1
ATOM 614 N N . PRO A 1 85 ? -12.117 -23.281 -9.109 1 98.38 85 PRO A N 1
ATOM 615 C CA . PRO A 1 85 ? -12.242 -23.578 -7.684 1 98.38 85 PRO A CA 1
ATOM 616 C C . PRO A 1 85 ? -11.656 -22.484 -6.801 1 98.38 85 PRO A C 1
ATOM 618 O O . PRO A 1 85 ? -10.602 -21.938 -7.121 1 98.38 85 PRO A O 1
ATOM 621 N N . VAL A 1 86 ? -12.367 -22.156 -5.73 1 98.56 86 VAL A N 1
ATOM 622 C CA . VAL A 1 86 ? -11.922 -21.219 -4.703 1 98.56 86 VAL A CA 1
ATOM 623 C C . VAL A 1 86 ? -11.867 -21.922 -3.35 1 98.56 86 VAL A C 1
ATOM 625 O O . VAL A 1 86 ? -12.828 -22.594 -2.955 1 98.56 86 VAL A O 1
ATOM 628 N N . GLU A 1 87 ? -10.758 -21.766 -2.676 1 98.38 87 GLU A N 1
ATOM 629 C CA . GLU A 1 87 ? -10.656 -22.375 -1.354 1 98.38 87 GLU A CA 1
ATOM 630 C C . GLU A 1 87 ? -10.023 -21.422 -0.35 1 98.38 87 GLU A C 1
ATOM 632 O O . GLU A 1 87 ? -9.258 -20.531 -0.729 1 98.38 87 GLU A O 1
ATOM 637 N N . VAL A 1 88 ? -10.367 -21.656 0.921 1 97.94 88 VAL A N 1
ATOM 638 C CA . VAL A 1 88 ? -9.781 -20.906 2.029 1 97.94 88 VAL A CA 1
ATOM 639 C C . VAL A 1 88 ? -8.422 -21.5 2.396 1 97.94 88 VAL A C 1
ATOM 641 O O . VAL A 1 88 ? -8.273 -22.719 2.482 1 97.94 88 VAL A O 1
ATOM 644 N N . LEU A 1 89 ? -7.438 -20.625 2.471 1 97.75 89 LEU A N 1
ATOM 645 C CA . LEU A 1 89 ? -6.121 -21.078 2.92 1 97.75 89 LEU A CA 1
ATOM 646 C C . LEU A 1 89 ? -6.082 -21.203 4.441 1 97.75 89 LEU A C 1
ATOM 648 O O . LEU A 1 89 ? -6.312 -20.219 5.152 1 97.75 89 LEU A O 1
ATOM 652 N N . PRO A 1 90 ? -5.867 -22.422 4.941 1 95.94 90 PRO A N 1
ATOM 653 C CA . PRO A 1 90 ? -5.875 -22.641 6.391 1 95.94 90 PRO A CA 1
ATOM 654 C C . PRO A 1 90 ? -4.562 -22.219 7.055 1 95.94 90 PRO A C 1
ATOM 656 O O . PRO A 1 90 ? -3.889 -23.062 7.668 1 95.94 90 PRO A O 1
ATOM 659 N N . ASP A 1 91 ? -4.113 -21 6.957 1 93.38 91 ASP A N 1
ATOM 660 C CA . ASP A 1 91 ? -2.854 -20.516 7.508 1 93.38 91 ASP A CA 1
ATOM 661 C C . ASP A 1 91 ? -3.084 -19.328 8.438 1 93.38 91 ASP A C 1
ATOM 663 O O . ASP A 1 91 ? -4.152 -18.719 8.422 1 93.38 91 ASP A O 1
ATOM 667 N N . MET A 1 92 ? -2.102 -19.109 9.227 1 89.88 92 MET A N 1
ATOM 668 C CA . MET A 1 92 ? -2.16 -17.938 10.094 1 89.88 92 MET A CA 1
ATOM 669 C C . MET A 1 92 ? -1.731 -16.672 9.344 1 89.88 92 MET A C 1
ATOM 671 O O . MET A 1 92 ? -2.059 -15.562 9.75 1 89.88 92 MET A O 1
ATOM 675 N N . LEU A 1 93 ? -0.998 -16.859 8.359 1 89.88 93 LEU A N 1
ATOM 676 C CA . LEU A 1 93 ? -0.694 -15.758 7.457 1 89.88 93 LEU A CA 1
ATOM 677 C C . LEU A 1 93 ? -1.918 -15.383 6.629 1 89.88 93 LEU A C 1
ATOM 679 O O . LEU A 1 93 ? -2.232 -16.047 5.641 1 89.88 93 LEU A O 1
ATOM 683 N N . THR A 1 94 ? -2.549 -14.289 6.953 1 88.81 94 THR A N 1
ATOM 684 C CA . THR A 1 94 ? -3.869 -14 6.402 1 88.81 94 THR A CA 1
ATOM 685 C C . THR A 1 94 ? -3.754 -13.195 5.113 1 88.81 94 THR A C 1
ATOM 687 O O . THR A 1 94 ? -4.711 -13.102 4.344 1 88.81 94 THR A O 1
ATOM 690 N N . ALA A 1 95 ? -2.613 -12.484 4.922 1 95.06 95 ALA A N 1
ATOM 691 C CA . ALA A 1 95 ? -2.418 -11.75 3.674 1 95.06 95 ALA A CA 1
ATOM 692 C C . ALA A 1 95 ? -1.889 -12.664 2.574 1 95.06 95 ALA A C 1
ATOM 694 O O . ALA A 1 95 ? -0.718 -12.578 2.195 1 95.06 95 ALA A O 1
ATOM 695 N N . VAL A 1 96 ? -2.789 -13.422 2.031 1 97.69 96 VAL A N 1
ATOM 696 C CA . VAL A 1 96 ? -2.494 -14.5 1.086 1 97.69 96 VAL A CA 1
ATOM 697 C C . VAL A 1 96 ? -1.739 -13.93 -0.116 1 97.69 96 VAL A C 1
ATOM 699 O O . VAL A 1 96 ? -0.747 -14.516 -0.562 1 97.69 96 VAL A O 1
ATOM 702 N N . GLY A 1 97 ? -2.162 -12.82 -0.607 1 97.88 97 GLY A N 1
ATOM 703 C CA . GLY A 1 97 ? -1.526 -12.195 -1.756 1 97.88 97 GLY A CA 1
ATOM 704 C C . GLY A 1 97 ? -0.083 -11.805 -1.499 1 97.88 97 GLY A C 1
ATOM 705 O O . GLY A 1 97 ? 0.733 -11.781 -2.422 1 97.88 97 GLY A O 1
ATOM 706 N N . ASN A 1 98 ? 0.245 -11.539 -0.249 1 97.38 98 ASN A N 1
ATOM 707 C CA . ASN A 1 98 ? 1.581 -11.086 0.122 1 97.38 98 ASN A CA 1
ATOM 708 C C . ASN A 1 98 ? 2.564 -12.25 0.209 1 97.38 98 ASN A C 1
ATOM 710 O O . ASN A 1 98 ? 3.76 -12.078 -0.036 1 97.38 98 ASN A O 1
ATOM 714 N N . VAL A 1 99 ? 2.059 -13.383 0.48 1 98.19 99 VAL A N 1
ATOM 715 C CA . VAL A 1 99 ? 2.996 -14.422 0.903 1 98.19 99 VAL A CA 1
ATOM 716 C C . VAL A 1 99 ? 3.039 -15.539 -0.139 1 98.19 99 VAL A C 1
ATOM 718 O O . VAL A 1 99 ? 3.709 -16.547 0.058 1 98.19 99 VAL A O 1
ATOM 721 N N . ILE A 1 100 ? 2.324 -15.398 -1.202 1 98.81 100 ILE A N 1
ATOM 722 C CA . ILE A 1 100 ? 2.322 -16.391 -2.271 1 98.81 100 ILE A CA 1
ATOM 723 C C . ILE A 1 100 ? 2.691 -15.719 -3.596 1 98.81 100 ILE A C 1
ATOM 725 O O . ILE A 1 100 ? 2.061 -14.742 -4 1 98.81 100 ILE A O 1
ATOM 729 N N . LEU A 1 101 ? 3.73 -16.172 -4.203 1 98.88 101 LEU A N 1
ATOM 730 C CA . LEU A 1 101 ? 4.09 -15.883 -5.586 1 98.88 101 LEU A CA 1
ATOM 731 C C . LEU A 1 101 ? 3.84 -17.094 -6.48 1 98.88 101 LEU A C 1
ATOM 733 O O . LEU A 1 101 ? 4.453 -18.141 -6.293 1 98.88 101 LEU A O 1
ATOM 737 N N . ALA A 1 102 ? 2.869 -16.938 -7.516 1 98.81 102 ALA A N 1
ATOM 738 C CA . ALA A 1 102 ? 2.504 -18.141 -8.258 1 98.81 102 ALA A CA 1
ATOM 739 C C . ALA A 1 102 ? 2.141 -17.812 -9.703 1 98.81 102 ALA A C 1
ATOM 741 O O . ALA A 1 102 ? 1.544 -16.766 -9.977 1 98.81 102 ALA A O 1
ATOM 742 N N . ASN A 1 103 ? 2.594 -18.641 -10.641 1 98.44 103 ASN A N 1
ATOM 743 C CA . ASN A 1 103 ? 2.045 -18.75 -11.984 1 98.44 103 ASN A CA 1
ATOM 744 C C . ASN A 1 103 ? 1.396 -20.109 -12.227 1 98.44 103 ASN A C 1
ATOM 746 O O . ASN A 1 103 ? 0.898 -20.734 -11.289 1 98.44 103 ASN A O 1
ATOM 750 N N . ASP A 1 104 ? 1.29 -20.578 -13.484 1 98.56 104 ASP A N 1
ATOM 751 C CA . ASP A 1 104 ? 0.548 -21.797 -13.766 1 98.56 104 ASP A CA 1
ATOM 752 C C . ASP A 1 104 ? 1.434 -23.031 -13.586 1 98.56 104 ASP A C 1
ATOM 754 O O . ASP A 1 104 ? 0.964 -24.172 -13.719 1 98.56 104 ASP A O 1
ATOM 758 N N . THR A 1 105 ? 2.674 -22.859 -13.188 1 98.31 105 THR A N 1
ATOM 759 C CA . THR A 1 105 ? 3.576 -24 -13.164 1 98.31 105 THR A CA 1
ATOM 760 C C . THR A 1 105 ? 4.137 -24.219 -11.758 1 98.31 105 THR A C 1
ATOM 762 O O . THR A 1 105 ? 4.445 -25.359 -11.383 1 98.31 105 THR A O 1
ATOM 765 N N . ALA A 1 106 ? 4.293 -23.188 -11.039 1 98.81 106 ALA A N 1
ATOM 766 C CA . ALA A 1 106 ? 4.934 -23.312 -9.734 1 98.81 106 ALA A CA 1
ATOM 767 C C . ALA A 1 106 ? 4.5 -22.172 -8.805 1 98.81 106 ALA A C 1
ATOM 769 O O . ALA A 1 106 ? 3.867 -21.219 -9.242 1 98.81 106 ALA A O 1
ATOM 770 N N . ALA A 1 107 ? 4.844 -22.328 -7.484 1 98.88 107 ALA A N 1
ATOM 771 C CA . ALA A 1 107 ? 4.605 -21.297 -6.484 1 98.88 107 ALA A CA 1
ATOM 772 C C . ALA A 1 107 ? 5.762 -21.219 -5.488 1 98.88 107 ALA A C 1
ATOM 774 O O . ALA A 1 107 ? 6.316 -22.25 -5.094 1 98.88 107 ALA A O 1
ATOM 775 N N . LEU A 1 108 ? 6.168 -20.031 -5.168 1 98.94 108 LEU A N 1
ATOM 776 C CA . LEU A 1 108 ? 7.02 -19.734 -4.023 1 98.94 108 LEU A CA 1
ATOM 777 C C . LEU A 1 108 ? 6.215 -19.109 -2.893 1 98.94 108 LEU A C 1
ATOM 779 O O . LEU A 1 108 ? 5.449 -18.156 -3.121 1 98.94 108 LEU A O 1
ATOM 783 N N . VAL A 1 109 ? 6.344 -19.688 -1.675 1 98.88 109 VAL A N 1
ATOM 784 C CA . VAL A 1 109 ? 5.512 -19.219 -0.573 1 98.88 109 VAL A CA 1
ATOM 785 C C . VAL A 1 109 ? 6.398 -18.844 0.617 1 98.88 109 VAL A C 1
ATOM 787 O O . VAL A 1 109 ? 7.57 -19.234 0.667 1 98.88 109 VAL A O 1
ATOM 790 N N . HIS A 1 110 ? 5.809 -18.109 1.534 1 98.5 110 HIS A N 1
ATOM 791 C CA . HIS A 1 110 ? 6.477 -17.734 2.777 1 98.5 110 HIS A CA 1
ATOM 792 C C . HIS A 1 110 ? 7.137 -18.953 3.43 1 98.5 110 HIS A C 1
ATOM 794 O O . HIS A 1 110 ? 6.566 -20.047 3.438 1 98.5 110 HIS A O 1
ATOM 800 N N . PRO A 1 111 ? 8.32 -18.75 4.031 1 98.25 111 PRO A N 1
ATOM 801 C CA . PRO A 1 111 ? 9.047 -19.859 4.641 1 98.25 111 PRO A CA 1
ATOM 802 C C . PRO A 1 111 ? 8.273 -20.516 5.781 1 98.25 111 PRO A C 1
ATOM 804 O O . PRO A 1 111 ? 8.453 -21.719 6.047 1 98.25 111 PRO A O 1
ATOM 807 N N . GLU A 1 112 ? 7.383 -19.844 6.391 1 97.56 112 GLU A N 1
ATOM 808 C CA . GLU A 1 112 ? 6.68 -20.359 7.559 1 97.56 112 GLU A CA 1
ATOM 809 C C . GLU A 1 112 ? 5.305 -20.906 7.176 1 97.56 112 GLU A C 1
ATOM 811 O O . GLU A 1 112 ? 4.488 -21.203 8.047 1 97.56 112 GLU A O 1
ATOM 816 N N . MET A 1 113 ? 5.051 -20.969 5.918 1 97.88 113 MET A N 1
ATOM 817 C CA . MET A 1 113 ? 3.795 -21.562 5.473 1 97.88 113 MET A CA 1
ATOM 818 C C . MET A 1 113 ? 3.656 -23 5.992 1 97.88 113 MET A C 1
ATOM 820 O O . MET A 1 113 ? 4.613 -23.766 5.945 1 97.88 113 MET A O 1
ATOM 824 N N . THR A 1 114 ? 2.498 -23.312 6.492 1 98 114 THR A N 1
ATOM 825 C CA . THR A 1 114 ? 2.281 -24.641 7.07 1 98 114 THR A CA 1
ATOM 826 C C . THR A 1 114 ? 2.186 -25.703 5.977 1 98 114 THR A C 1
ATOM 828 O O . THR A 1 114 ? 1.84 -25.391 4.836 1 98 114 THR A O 1
ATOM 831 N N . ASP A 1 115 ? 2.43 -26.953 6.395 1 98.12 115 ASP A N 1
ATOM 832 C CA . ASP A 1 115 ? 2.318 -28.078 5.461 1 98.12 115 ASP A CA 1
ATOM 833 C C . ASP A 1 115 ? 0.891 -28.219 4.941 1 98.12 115 ASP A C 1
ATOM 835 O O . ASP A 1 115 ? 0.681 -28.531 3.768 1 98.12 115 ASP A O 1
ATOM 839 N N . SER A 1 116 ? -0.034 -27.984 5.801 1 98.25 116 SER A N 1
ATOM 840 C CA . SER A 1 116 ? -1.436 -28.062 5.398 1 98.25 116 SER A CA 1
ATOM 841 C C . SER A 1 116 ? -1.764 -27.031 4.328 1 98.25 116 SER A C 1
ATOM 843 O O . SER A 1 116 ? -2.48 -27.328 3.371 1 98.25 116 SER A O 1
ATOM 845 N N . SER A 1 117 ? -1.261 -25.859 4.504 1 98.5 117 SER A N 1
ATOM 846 C CA . SER A 1 117 ? -1.476 -24.797 3.521 1 98.5 117 SER A CA 1
ATOM 847 C C . SER A 1 117 ? -0.804 -25.141 2.193 1 98.5 117 SER A C 1
ATOM 849 O O . SER A 1 117 ? -1.362 -24.875 1.126 1 98.5 117 SER A O 1
ATOM 851 N N . ILE A 1 118 ? 0.392 -25.703 2.262 1 98.69 118 ILE A N 1
ATOM 852 C CA . ILE A 1 118 ? 1.123 -26.094 1.061 1 98.69 118 ILE A CA 1
ATOM 853 C C . ILE A 1 118 ? 0.316 -27.125 0.271 1 98.69 118 ILE A C 1
ATOM 855 O O . ILE A 1 118 ? 0.236 -27.047 -0.958 1 98.69 118 ILE A O 1
ATOM 859 N N . GLU A 1 119 ? -0.248 -28.047 0.92 1 98.62 119 GLU A N 1
ATOM 860 C CA . GLU A 1 119 ? -1.078 -29.047 0.268 1 98.62 119 GLU A CA 1
ATOM 861 C C . GLU A 1 119 ? -2.271 -28.406 -0.438 1 98.62 119 GLU A C 1
ATOM 863 O O . GLU A 1 119 ? -2.6 -28.781 -1.568 1 98.62 119 GLU A O 1
ATOM 868 N N . VAL A 1 120 ? -2.926 -27.484 0.24 1 98.62 120 VAL A N 1
ATOM 869 C CA . VAL A 1 120 ? -4.082 -26.812 -0.327 1 98.62 120 VAL A CA 1
ATOM 870 C C . VAL A 1 120 ? -3.66 -26 -1.552 1 98.62 120 VAL A C 1
ATOM 872 O O . VAL A 1 120 ? -4.336 -26.031 -2.582 1 98.62 120 VAL A O 1
ATOM 875 N N . ILE A 1 121 ? -2.545 -25.266 -1.466 1 98.81 121 ILE A N 1
ATOM 876 C CA . ILE A 1 121 ? -2.049 -24.469 -2.582 1 98.81 121 ILE A CA 1
ATOM 877 C C . ILE A 1 121 ? -1.757 -25.375 -3.775 1 98.81 121 ILE A C 1
ATOM 879 O O . ILE A 1 121 ? -2.174 -25.094 -4.898 1 98.81 121 ILE A O 1
ATOM 883 N N . SER A 1 122 ? -1.039 -26.484 -3.516 1 98.88 122 SER A N 1
ATOM 884 C CA . SER A 1 122 ? -0.684 -27.422 -4.57 1 98.88 122 SER A CA 1
ATOM 885 C C . SER A 1 122 ? -1.927 -27.984 -5.254 1 98.88 122 SER A C 1
ATOM 887 O O . SER A 1 122 ? -1.985 -28.062 -6.484 1 98.88 122 SER A O 1
ATOM 889 N N . ARG A 1 123 ? -2.871 -28.344 -4.508 1 98.75 123 ARG A N 1
ATOM 890 C CA . ARG A 1 123 ? -4.082 -28.969 -5.031 1 98.75 123 ARG A CA 1
ATOM 891 C C . ARG A 1 123 ? -4.926 -27.969 -5.805 1 98.75 123 ARG A C 1
ATOM 893 O O . ARG A 1 123 ? -5.383 -28.25 -6.914 1 98.75 123 ARG A O 1
ATOM 900 N N . VAL A 1 124 ? -5.172 -26.766 -5.266 1 98.81 124 VAL A N 1
ATOM 901 C CA . VAL A 1 124 ? -6.105 -25.797 -5.82 1 98.81 124 VAL A CA 1
ATOM 902 C C . VAL A 1 124 ? -5.484 -25.125 -7.039 1 98.81 124 VAL A C 1
ATOM 904 O O . VAL A 1 124 ? -6.141 -24.953 -8.07 1 98.81 124 VAL A O 1
ATOM 907 N N . LEU A 1 125 ? -4.191 -24.719 -6.922 1 98.81 125 LEU A N 1
ATOM 908 C CA . LEU A 1 125 ? -3.533 -24.016 -8.016 1 98.81 125 LEU A CA 1
ATOM 909 C C . LEU A 1 125 ? -2.918 -25 -9.008 1 98.81 125 LEU A C 1
ATOM 911 O O . LEU A 1 125 ? -2.57 -24.609 -10.125 1 98.81 125 LEU A O 1
ATOM 915 N N . GLY A 1 126 ? -2.809 -26.266 -8.57 1 98.75 126 GLY A N 1
ATOM 916 C CA . GLY A 1 126 ? -2.264 -27.281 -9.461 1 98.75 126 GLY A CA 1
ATOM 917 C C . GLY A 1 126 ? -0.792 -27.078 -9.766 1 98.75 126 GLY A C 1
ATOM 918 O O . GLY A 1 126 ? -0.369 -27.203 -10.914 1 98.75 126 GLY A O 1
ATOM 919 N N . VAL A 1 127 ? -0.01 -26.75 -8.766 1 98.81 127 VAL A N 1
ATOM 920 C CA . VAL A 1 127 ? 1.384 -26.406 -9.023 1 98.81 127 VAL A CA 1
ATOM 921 C C . VAL A 1 127 ? 2.277 -27.016 -7.949 1 98.81 127 VAL A C 1
ATOM 923 O O . VAL A 1 127 ? 1.797 -27.422 -6.887 1 98.81 127 VAL A O 1
ATOM 926 N N . ASP A 1 128 ? 3.643 -27.062 -8.281 1 98.12 128 ASP A N 1
ATOM 927 C CA . ASP A 1 128 ? 4.652 -27.359 -7.266 1 98.12 128 ASP A CA 1
ATOM 928 C C . ASP A 1 128 ? 4.895 -26.156 -6.359 1 98.12 128 ASP A C 1
ATOM 930 O O . ASP A 1 128 ? 5.039 -25.031 -6.844 1 98.12 128 ASP A O 1
ATOM 934 N N . VAL A 1 129 ? 4.949 -26.406 -5.031 1 98.81 129 VAL A N 1
ATOM 935 C CA . VAL A 1 129 ? 5.043 -25.312 -4.074 1 98.81 129 VAL A CA 1
ATOM 936 C C . VAL A 1 129 ? 6.371 -25.391 -3.326 1 98.81 129 VAL A C 1
ATOM 938 O O . VAL A 1 129 ? 6.742 -26.453 -2.82 1 98.81 129 VAL A O 1
ATOM 941 N N . HIS A 1 130 ? 7.078 -24.312 -3.24 1 98.88 130 HIS A N 1
ATOM 942 C CA . HIS A 1 130 ? 8.367 -24.219 -2.559 1 98.88 130 HIS A CA 1
ATOM 943 C C . HIS A 1 130 ? 8.375 -23.078 -1.552 1 98.88 130 HIS A C 1
ATOM 945 O O . HIS A 1 130 ? 7.863 -22 -1.832 1 98.88 130 HIS A O 1
ATOM 951 N N . ARG A 1 131 ? 8.945 -23.344 -0.401 1 98.75 131 ARG A N 1
ATOM 952 C CA . ARG A 1 131 ? 9.156 -22.281 0.579 1 98.75 131 ARG A CA 1
ATOM 953 C C . ARG A 1 131 ? 10.414 -21.484 0.259 1 98.75 131 ARG A C 1
ATOM 955 O O . ARG A 1 131 ? 11.422 -22.062 -0.18 1 98.75 131 ARG A O 1
ATOM 962 N N . GLY A 1 132 ? 10.344 -20.172 0.469 1 98.5 132 GLY A N 1
ATOM 963 C CA . GLY A 1 132 ? 11.531 -19.375 0.277 1 98.5 132 GLY A CA 1
ATOM 964 C C . GLY A 1 132 ? 11.289 -17.891 0.482 1 98.5 132 GLY A C 1
ATOM 965 O O . GLY A 1 132 ? 10.234 -17.484 0.969 1 98.5 132 GLY A O 1
ATOM 966 N N . THR A 1 133 ? 12.336 -17.125 0.243 1 98.19 133 THR A N 1
ATOM 967 C CA . THR A 1 133 ? 12.297 -15.672 0.352 1 98.19 133 THR A CA 1
ATOM 968 C C . THR A 1 133 ? 12.773 -15.023 -0.941 1 98.19 133 THR A C 1
ATOM 970 O O . THR A 1 133 ? 13.344 -15.688 -1.807 1 98.19 133 THR A O 1
ATOM 973 N N . ILE A 1 134 ? 12.445 -13.789 -1.104 1 97.94 134 ILE A N 1
ATOM 974 C CA . ILE A 1 134 ? 13.023 -12.898 -2.096 1 97.94 134 ILE A CA 1
ATOM 975 C C . ILE A 1 134 ? 13.594 -11.656 -1.404 1 97.94 134 ILE A C 1
ATOM 977 O O . ILE A 1 134 ? 12.859 -10.906 -0.757 1 97.94 134 ILE A O 1
ATOM 981 N N . ALA A 1 135 ? 14.953 -11.453 -1.568 1 96.62 135 ALA A N 1
ATOM 982 C CA . ALA A 1 135 ? 15.633 -10.359 -0.875 1 96.62 135 ALA A CA 1
ATOM 983 C C . ALA A 1 135 ? 15.469 -10.484 0.638 1 96.62 135 ALA A C 1
ATOM 985 O O . ALA A 1 135 ? 15.305 -9.484 1.335 1 96.62 135 ALA A O 1
ATOM 986 N N . GLY A 1 136 ? 15.383 -11.727 1.058 1 95.12 136 GLY A N 1
ATOM 987 C CA . GLY A 1 136 ? 15.242 -11.977 2.482 1 95.12 136 GLY A CA 1
ATOM 988 C C . GLY A 1 136 ? 13.82 -11.805 2.979 1 95.12 136 GLY A C 1
ATOM 989 O O . GLY A 1 136 ? 13.539 -12 4.164 1 95.12 136 GLY A O 1
ATOM 990 N N . LEU A 1 137 ? 12.891 -11.461 2.197 1 94.56 137 LEU A N 1
ATOM 991 C CA . LEU A 1 137 ? 11.508 -11.188 2.588 1 94.56 137 LEU A CA 1
ATOM 992 C C . LEU A 1 137 ? 10.633 -12.414 2.375 1 94.56 137 LEU A C 1
ATOM 994 O O . LEU A 1 137 ? 10.703 -13.062 1.329 1 94.56 137 LEU A O 1
ATOM 998 N N . GLY A 1 138 ? 9.789 -12.664 3.428 1 96.44 138 GLY A N 1
ATOM 999 C CA . GLY A 1 138 ? 8.805 -13.727 3.312 1 96.44 138 GLY A CA 1
ATOM 1000 C C . GLY A 1 138 ? 7.566 -13.305 2.537 1 96.44 138 GLY A C 1
ATOM 1001 O O . GLY A 1 138 ? 6.777 -14.156 2.117 1 96.44 138 GLY A O 1
ATOM 1002 N N . THR A 1 139 ? 7.418 -11.992 2.406 1 95.88 139 THR A N 1
ATOM 1003 C CA . THR A 1 139 ? 6.34 -11.484 1.567 1 95.88 139 THR A CA 1
ATOM 1004 C C . THR A 1 139 ? 6.723 -11.555 0.092 1 95.88 139 THR A C 1
ATOM 1006 O O . THR A 1 139 ? 6.836 -10.531 -0.579 1 95.88 139 THR A O 1
ATOM 1009 N N . VAL A 1 140 ? 6.805 -12.766 -0.389 1 98.06 140 VAL A N 1
ATOM 1010 C CA . VAL A 1 140 ? 7.328 -13.031 -1.725 1 98.06 140 VAL A CA 1
ATOM 1011 C C . VAL A 1 140 ? 6.359 -12.492 -2.775 1 98.06 140 VAL A C 1
ATOM 1013 O O . VAL A 1 140 ? 6.781 -12.062 -3.852 1 98.06 140 VAL A O 1
ATOM 1016 N N . GLY A 1 141 ? 5.043 -12.445 -2.449 1 97.94 141 GLY A N 1
ATOM 1017 C CA . GLY A 1 141 ? 4.055 -11.891 -3.361 1 97.94 141 GLY A CA 1
ATOM 1018 C C . GLY A 1 141 ? 4.199 -10.398 -3.555 1 97.94 141 GLY A C 1
ATOM 1019 O O . GLY A 1 141 ? 3.746 -9.852 -4.562 1 97.94 141 GLY A O 1
ATOM 1020 N N . MET A 1 142 ? 4.781 -9.734 -2.607 1 96.44 142 MET A N 1
ATOM 1021 C CA . MET A 1 142 ? 5.051 -8.305 -2.709 1 96.44 142 MET A CA 1
ATOM 1022 C C . MET A 1 142 ? 6.383 -8.047 -3.408 1 96.44 142 MET A C 1
ATOM 1024 O O . MET A 1 142 ? 6.535 -7.051 -4.117 1 96.44 142 MET A O 1
ATOM 1028 N N . ALA A 1 143 ? 7.285 -8.992 -3.318 1 96.94 143 ALA A N 1
ATOM 1029 C CA . ALA A 1 143 ? 8.672 -8.797 -3.744 1 96.94 143 ALA A CA 1
ATOM 1030 C C . ALA A 1 143 ? 8.859 -9.219 -5.199 1 96.94 143 ALA A C 1
ATOM 1032 O O . ALA A 1 143 ? 9.914 -8.953 -5.793 1 96.94 143 ALA A O 1
ATOM 1033 N N . GLY A 1 144 ? 7.848 -9.812 -5.75 1 97.94 144 GLY A N 1
ATOM 1034 C CA . GLY A 1 144 ? 7.977 -10.281 -7.117 1 97.94 144 GLY A CA 1
ATOM 1035 C C . GLY A 1 144 ? 6.648 -10.375 -7.844 1 97.94 144 GLY A C 1
ATOM 1036 O O . GLY A 1 144 ? 5.586 -10.359 -7.215 1 97.94 144 GLY A O 1
ATOM 1037 N N . VAL A 1 145 ? 6.773 -10.414 -9.117 1 98.56 145 VAL A N 1
ATOM 1038 C CA . VAL A 1 145 ? 5.676 -10.711 -10.031 1 98.56 145 VAL A CA 1
ATOM 1039 C C . VAL A 1 145 ? 6.105 -11.781 -11.031 1 98.56 145 VAL A C 1
ATOM 1041 O O . VAL A 1 145 ? 7.203 -11.711 -11.594 1 98.56 145 VAL A O 1
ATOM 1044 N N . VAL A 1 146 ? 5.234 -12.789 -11.172 1 98.31 146 VAL A N 1
ATOM 1045 C CA . VAL A 1 146 ? 5.555 -13.844 -12.125 1 98.31 146 VAL A CA 1
ATOM 1046 C C . VAL A 1 146 ? 4.371 -14.07 -13.062 1 98.31 146 VAL A C 1
ATOM 1048 O O . VAL A 1 146 ? 3.215 -14.031 -12.633 1 98.31 146 VAL A O 1
ATOM 1051 N N . THR A 1 147 ? 4.648 -14.125 -14.359 1 97.81 147 THR A N 1
ATOM 1052 C CA . THR A 1 147 ? 3.717 -14.609 -15.367 1 97.81 147 THR A CA 1
ATOM 1053 C C . THR A 1 147 ? 4.176 -15.953 -15.938 1 97.81 147 THR A C 1
ATOM 1055 O O . THR A 1 147 ? 5.082 -16.578 -15.391 1 97.81 147 THR A O 1
ATOM 1058 N N . ASN A 1 148 ? 3.455 -16.406 -17 1 98 148 ASN A N 1
ATOM 1059 C CA . ASN A 1 148 ? 3.912 -17.625 -17.656 1 98 148 ASN A CA 1
ATOM 1060 C C . ASN A 1 148 ? 5.043 -17.344 -18.641 1 98 148 ASN A C 1
ATOM 1062 O O . ASN A 1 148 ? 5.504 -18.25 -19.328 1 98 148 ASN A O 1
ATOM 1066 N N . ARG A 1 149 ? 5.594 -16.125 -18.609 1 97.38 149 ARG A N 1
ATOM 1067 C CA . ARG A 1 149 ? 6.609 -15.742 -19.594 1 97.38 149 ARG A CA 1
ATOM 1068 C C . ARG A 1 149 ? 7.883 -15.266 -18.891 1 97.38 149 ARG A C 1
ATOM 1070 O O . ARG A 1 149 ? 8.969 -15.32 -19.469 1 97.38 149 ARG A O 1
ATOM 1077 N N . GLY A 1 150 ? 7.766 -14.805 -17.703 1 97.69 150 GLY A N 1
ATOM 1078 C CA . GLY A 1 150 ? 8.93 -14.242 -17.031 1 97.69 150 GLY A CA 1
ATOM 1079 C C . GLY A 1 150 ? 8.648 -13.797 -15.609 1 97.69 150 GLY A C 1
ATOM 1080 O O . GLY A 1 150 ? 7.512 -13.883 -15.141 1 97.69 150 GLY A O 1
ATOM 1081 N N . L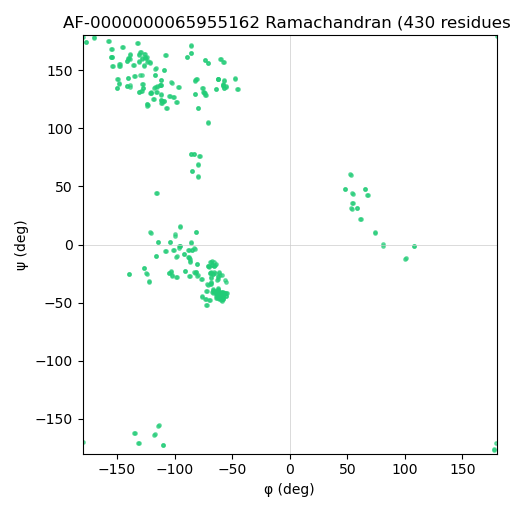EU A 1 151 ? 9.75 -13.383 -14.938 1 98.06 151 LEU A N 1
ATOM 1082 C CA . LEU A 1 151 ? 9.688 -12.914 -13.555 1 98.06 151 LEU A CA 1
ATOM 1083 C C . LEU A 1 151 ? 10.352 -11.547 -13.414 1 98.06 151 LEU A C 1
ATOM 1085 O O . LEU A 1 151 ? 11.414 -11.305 -14 1 98.06 151 LEU A O 1
ATOM 1089 N N . LEU A 1 152 ? 9.703 -10.633 -12.711 1 98.38 152 LEU A N 1
ATOM 1090 C CA . LEU A 1 152 ? 10.289 -9.398 -12.203 1 98.38 152 LEU A CA 1
ATOM 1091 C C . LEU A 1 152 ? 10.391 -9.43 -10.688 1 98.38 152 LEU A C 1
ATOM 1093 O O . LEU A 1 152 ? 9.391 -9.617 -9.992 1 98.38 152 LEU A O 1
ATOM 1097 N N . VAL A 1 153 ? 11.664 -9.266 -10.133 1 97.88 153 VAL A N 1
ATOM 1098 C CA . VAL A 1 153 ? 11.797 -9.453 -8.695 1 97.88 153 VAL A CA 1
ATOM 1099 C C . VAL A 1 153 ? 12.562 -8.281 -8.086 1 97.88 153 VAL A C 1
ATOM 1101 O O . VAL A 1 153 ? 13.211 -7.516 -8.805 1 97.88 153 VAL A O 1
ATOM 1104 N N . HIS A 1 154 ? 12.445 -8.195 -6.852 1 96.38 154 HIS A N 1
ATOM 1105 C CA . HIS A 1 154 ? 13.133 -7.23 -6 1 96.38 154 HIS A CA 1
ATOM 1106 C C . HIS A 1 154 ? 14.609 -7.141 -6.352 1 96.38 154 HIS A C 1
ATOM 1108 O O . HIS A 1 154 ? 15.281 -8.164 -6.508 1 96.38 154 HIS A O 1
ATOM 1114 N N . PRO A 1 155 ? 15.133 -5.926 -6.473 1 95.56 155 PRO A N 1
ATOM 1115 C CA . PRO A 1 155 ? 16.516 -5.754 -6.922 1 95.56 155 PRO A CA 1
ATOM 1116 C C . PRO A 1 155 ? 17.531 -6.312 -5.93 1 95.56 155 PRO A C 1
ATOM 1118 O O . PRO A 1 155 ? 18.672 -6.602 -6.305 1 95.56 155 PRO A O 1
ATOM 1121 N N . MET A 1 156 ? 17.188 -6.531 -4.684 1 94.62 156 MET A N 1
ATOM 1122 C CA . MET A 1 156 ? 18.125 -6.988 -3.666 1 94.62 156 MET A CA 1
ATOM 1123 C C . MET A 1 156 ? 18.062 -8.508 -3.51 1 94.62 156 MET A C 1
ATOM 1125 O O . MET A 1 156 ? 18.547 -9.055 -2.52 1 94.62 156 MET A O 1
ATOM 1129 N N . VAL A 1 157 ? 17.469 -9.156 -4.453 1 97.44 157 VAL A N 1
ATOM 1130 C CA . VAL A 1 157 ? 17.453 -10.617 -4.445 1 97.44 157 VAL A CA 1
ATOM 1131 C C . VAL A 1 157 ? 18.891 -11.133 -4.422 1 97.44 157 VAL A C 1
ATOM 1133 O O . VAL A 1 157 ? 19.766 -10.578 -5.086 1 97.44 157 VAL A O 1
ATOM 1136 N N . THR A 1 158 ? 19.109 -12.211 -3.66 1 97.56 158 THR A N 1
ATOM 1137 C CA . THR A 1 158 ? 20.453 -12.773 -3.557 1 97.56 158 THR A CA 1
ATOM 1138 C C . THR A 1 158 ? 20.688 -13.805 -4.656 1 97.56 158 THR A C 1
ATOM 1140 O O . THR A 1 158 ? 19.734 -14.336 -5.234 1 97.56 158 THR A O 1
ATOM 1143 N N . PRO A 1 159 ? 21.953 -14.102 -4.906 1 97.94 159 PRO A N 1
ATOM 1144 C CA . PRO A 1 159 ? 22.25 -15.141 -5.895 1 97.94 159 PRO A CA 1
ATOM 1145 C C . PRO A 1 159 ? 21.609 -16.484 -5.555 1 97.94 159 PRO A C 1
ATOM 1147 O O . PRO A 1 159 ? 21.109 -17.172 -6.445 1 97.94 159 PRO A O 1
ATOM 1150 N N . ASP A 1 160 ? 21.656 -16.828 -4.27 1 98.38 160 ASP A N 1
ATOM 1151 C CA . ASP A 1 160 ? 21.031 -18.078 -3.857 1 98.38 160 ASP A CA 1
ATOM 1152 C C . ASP A 1 160 ? 19.531 -18.062 -4.137 1 98.38 160 ASP A C 1
ATOM 1154 O O . ASP A 1 160 ? 18.969 -19.047 -4.629 1 98.38 160 ASP A O 1
ATOM 1158 N N . GLU A 1 161 ? 18.922 -16.984 -3.805 1 98.62 161 GLU A N 1
ATOM 1159 C CA . GLU A 1 161 ? 17.484 -16.844 -4.062 1 98.62 161 GLU A CA 1
ATOM 1160 C C . GLU A 1 161 ? 17.188 -16.891 -5.559 1 98.62 161 GLU A C 1
ATOM 1162 O O . GLU A 1 161 ? 16.188 -17.469 -5.984 1 98.62 161 GLU A O 1
ATOM 1167 N N . LEU A 1 162 ? 18.062 -16.234 -6.32 1 98.38 162 LEU A N 1
ATOM 1168 C CA . LEU A 1 162 ? 17.922 -16.25 -7.773 1 98.38 162 LEU A CA 1
ATOM 1169 C C . LEU A 1 162 ? 17.984 -17.672 -8.32 1 98.38 162 LEU A C 1
ATOM 1171 O O . LEU A 1 162 ? 17.203 -18.047 -9.195 1 98.38 162 LEU A O 1
ATOM 1175 N N . SER A 1 163 ? 18.891 -18.375 -7.812 1 98.38 163 SER A N 1
ATOM 1176 C CA . SER A 1 163 ? 19.031 -19.766 -8.234 1 98.38 163 SER A CA 1
ATOM 1177 C C . SER A 1 163 ? 17.766 -20.562 -7.918 1 98.38 163 SER A C 1
ATOM 1179 O O . SER A 1 163 ? 17.297 -21.359 -8.742 1 98.38 163 SER A O 1
ATOM 1181 N N . VAL A 1 164 ? 17.234 -20.359 -6.766 1 98.38 164 VAL A N 1
ATOM 1182 C CA . VAL A 1 164 ? 16 -21.047 -6.359 1 98.38 164 VAL A CA 1
ATOM 1183 C C . VAL A 1 164 ? 14.867 -20.656 -7.301 1 98.38 164 VAL A C 1
ATOM 1185 O O . VAL A 1 164 ? 14.109 -21.516 -7.762 1 98.38 164 VAL A O 1
ATOM 1188 N N . LEU A 1 165 ? 14.734 -19.391 -7.57 1 98.69 165 LEU A N 1
ATOM 1189 C CA . LEU A 1 165 ? 13.672 -18.906 -8.445 1 98.69 165 LEU A CA 1
ATOM 1190 C C . LEU A 1 165 ? 13.797 -19.516 -9.844 1 98.69 165 LEU A C 1
ATOM 1192 O O . LEU A 1 165 ? 12.797 -19.875 -10.461 1 98.69 165 LEU A O 1
ATOM 1196 N N . GLU A 1 166 ? 14.992 -19.578 -10.359 1 98.19 166 GLU A N 1
ATOM 1197 C CA . GLU A 1 166 ? 15.242 -20.172 -11.672 1 98.19 166 GLU A CA 1
ATOM 1198 C C . GLU A 1 166 ? 14.828 -21.641 -11.695 1 98.19 166 GLU A C 1
ATOM 1200 O O . GLU A 1 166 ? 14.219 -22.094 -12.664 1 98.19 166 GLU A O 1
ATOM 1205 N N . ASP A 1 167 ? 15.211 -22.297 -10.648 1 98.19 167 ASP A N 1
ATOM 1206 C CA . ASP A 1 167 ? 14.891 -23.719 -10.57 1 98.19 167 ASP A CA 1
ATOM 1207 C C . ASP A 1 167 ? 13.383 -23.938 -10.445 1 98.19 167 ASP A C 1
ATOM 1209 O O . ASP A 1 167 ? 12.828 -24.859 -11.039 1 98.19 167 ASP A O 1
ATOM 1213 N N . VAL A 1 168 ? 12.727 -23.125 -9.719 1 98.5 168 VAL A N 1
ATOM 1214 C CA . VAL A 1 168 ? 11.312 -23.281 -9.398 1 98.5 168 VAL A CA 1
ATOM 1215 C C . VAL A 1 168 ? 10.461 -22.938 -10.617 1 98.5 168 VAL A C 1
ATOM 1217 O O . VAL A 1 168 ? 9.547 -23.688 -10.969 1 98.5 168 VAL A O 1
ATOM 1220 N N . PHE A 1 169 ? 10.758 -21.828 -11.266 1 98.19 169 PHE A N 1
ATOM 1221 C CA . PHE A 1 169 ? 9.844 -21.328 -12.281 1 98.19 169 PHE A CA 1
ATOM 1222 C C . PHE A 1 169 ? 10.359 -21.641 -13.68 1 98.19 169 PHE A C 1
ATOM 1224 O O . PHE A 1 169 ? 9.594 -21.625 -14.648 1 98.19 169 PHE A O 1
ATOM 1231 N N . ALA A 1 170 ? 11.672 -21.844 -13.828 1 97.69 170 ALA A N 1
ATOM 1232 C CA . ALA A 1 170 ? 12.281 -22.125 -15.125 1 97.69 170 ALA A CA 1
ATOM 1233 C C . ALA A 1 170 ? 11.93 -21.062 -16.156 1 97.69 170 ALA A C 1
ATOM 1235 O O . ALA A 1 170 ? 11.531 -21.375 -17.281 1 97.69 170 ALA A O 1
ATOM 1236 N N . LEU A 1 171 ? 12 -19.797 -15.742 1 97.5 171 LEU A N 1
ATOM 1237 C CA . LEU A 1 171 ? 11.711 -18.625 -16.562 1 97.5 171 LEU A CA 1
ATOM 1238 C C . LEU A 1 171 ? 12.828 -17.594 -16.438 1 97.5 171 LEU A C 1
ATOM 1240 O O . LEU A 1 171 ? 13.586 -17.609 -15.469 1 97.5 171 LEU A O 1
ATOM 1244 N N . PRO A 1 172 ? 12.953 -16.672 -17.469 1 97.19 172 PRO A N 1
ATOM 1245 C CA . PRO A 1 172 ? 13.875 -15.555 -17.297 1 97.19 172 PRO A CA 1
ATOM 1246 C C . PRO A 1 172 ? 13.5 -14.641 -16.141 1 97.19 172 PRO A C 1
ATOM 1248 O O . PRO A 1 172 ? 12.312 -14.391 -15.906 1 97.19 172 PRO A O 1
ATOM 1251 N N . ILE A 1 173 ? 14.539 -14.172 -15.461 1 97.88 173 ILE A N 1
ATOM 1252 C CA . ILE A 1 173 ? 14.328 -13.312 -14.312 1 97.88 173 ILE A CA 1
ATOM 1253 C C . ILE A 1 173 ? 15.016 -11.969 -14.539 1 97.88 173 ILE A C 1
ATOM 1255 O O . ILE A 1 173 ? 16.172 -11.914 -14.961 1 97.88 173 ILE A O 1
ATOM 1259 N N . GLU A 1 174 ? 14.32 -10.891 -14.32 1 97.75 174 GLU A N 1
ATOM 1260 C CA . GLU A 1 174 ? 14.883 -9.547 -14.305 1 97.75 174 GLU A CA 1
ATOM 1261 C C . GLU A 1 174 ? 14.648 -8.867 -12.961 1 97.75 174 GLU A C 1
ATOM 1263 O O . GLU A 1 174 ? 13.758 -9.266 -12.203 1 97.75 174 GLU A O 1
ATOM 1268 N N . LEU A 1 175 ? 15.492 -7.93 -12.703 1 97.5 175 LEU A N 1
ATOM 1269 C CA . LEU A 1 175 ? 15.375 -7.121 -11.492 1 97.5 175 LEU A CA 1
ATOM 1270 C C . LEU A 1 175 ? 14.773 -5.754 -11.805 1 97.5 175 LEU A C 1
ATOM 1272 O O . LEU A 1 175 ? 15.078 -5.164 -12.844 1 97.5 175 LEU A O 1
ATOM 1276 N N . GLY A 1 176 ? 13.898 -5.312 -10.922 1 96.19 176 GLY A N 1
ATOM 1277 C CA . GLY A 1 176 ? 13.328 -4 -11.188 1 96.19 176 GLY A CA 1
ATOM 1278 C C . GLY A 1 176 ? 12.531 -3.443 -10.031 1 96.19 176 GLY A C 1
ATOM 1279 O O . GLY A 1 176 ? 12.484 -4.047 -8.953 1 96.19 176 GLY A O 1
ATOM 1280 N N . THR A 1 177 ? 12.016 -2.217 -10.195 1 95.19 177 THR A N 1
ATOM 1281 C CA . THR A 1 177 ? 11.18 -1.488 -9.242 1 95.19 177 THR A CA 1
ATOM 1282 C C . THR A 1 177 ? 9.922 -0.959 -9.93 1 95.19 177 THR A C 1
ATOM 1284 O O . THR A 1 177 ? 9.773 -1.062 -11.148 1 95.19 177 THR A O 1
ATOM 1287 N N . THR A 1 178 ? 8.953 -0.534 -9.109 1 95.38 178 THR A N 1
ATOM 1288 C CA . THR A 1 178 ? 7.75 0.16 -9.555 1 95.38 178 THR A CA 1
ATOM 1289 C C . THR A 1 178 ? 7.496 1.401 -8.703 1 95.38 178 THR A C 1
ATOM 1291 O O . THR A 1 178 ? 8.227 1.665 -7.75 1 95.38 178 THR A O 1
ATOM 1294 N N . ASN A 1 179 ? 6.496 2.18 -9.125 1 93.56 179 ASN A N 1
ATOM 1295 C CA . ASN A 1 179 ? 6.051 3.326 -8.344 1 93.56 179 ASN A CA 1
ATOM 1296 C C . ASN A 1 179 ? 7.223 4.195 -7.895 1 93.56 179 ASN A C 1
ATOM 1298 O O . ASN A 1 179 ? 7.352 4.508 -6.711 1 93.56 179 ASN A O 1
ATOM 1302 N N . TYR A 1 180 ? 8.023 4.453 -8.844 1 91.38 180 TYR A N 1
ATOM 1303 C CA . TYR A 1 180 ? 9.109 5.406 -8.648 1 91.38 180 TYR A CA 1
ATOM 1304 C C . TYR A 1 180 ? 10.109 4.891 -7.621 1 91.38 180 TYR A C 1
ATOM 1306 O O . T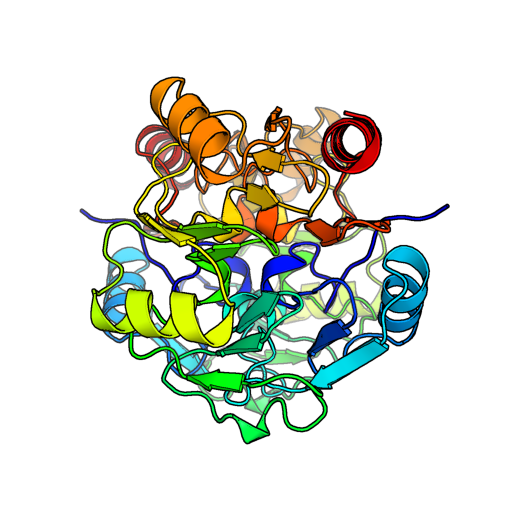YR A 1 180 ? 10.422 5.578 -6.645 1 91.38 180 TYR A O 1
ATOM 1314 N N . GLY A 1 181 ? 10.516 3.574 -7.812 1 89.44 181 GLY A N 1
ATOM 1315 C CA . GLY A 1 181 ? 11.633 3.033 -7.055 1 89.44 181 GLY A CA 1
ATOM 1316 C C . GLY A 1 181 ? 11.203 2.039 -5.992 1 89.44 181 GLY A C 1
ATOM 1317 O O . GLY A 1 181 ? 12.047 1.477 -5.285 1 89.44 181 GLY A O 1
ATOM 13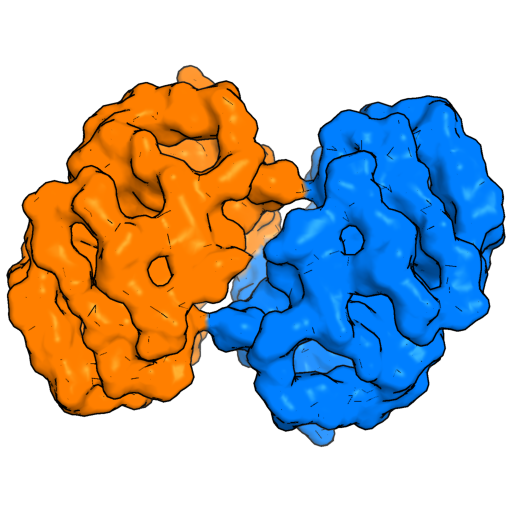18 N N . SER A 1 182 ? 9.969 1.842 -5.895 1 91 182 SER A N 1
ATOM 1319 C CA . SER A 1 182 ? 9.531 0.853 -4.918 1 91 182 SER A CA 1
ATOM 1320 C C . SER A 1 182 ? 10.031 -0.543 -5.281 1 91 182 SER A C 1
ATOM 1322 O O . SER A 1 182 ? 9.867 -0.987 -6.422 1 91 182 SER A O 1
ATOM 1324 N N . GLN A 1 183 ? 10.555 -1.197 -4.266 1 92.31 183 GLN A N 1
ATOM 1325 C CA . GLN A 1 183 ? 11.094 -2.539 -4.461 1 92.31 183 GLN A CA 1
ATOM 1326 C C . GLN A 1 183 ? 10.008 -3.596 -4.301 1 92.31 183 GLN A C 1
ATOM 1328 O O . GLN A 1 183 ? 10.203 -4.762 -4.652 1 92.31 183 GLN A O 1
ATOM 1333 N N . ALA A 1 184 ? 8.875 -3.119 -3.777 1 93.5 184 ALA A N 1
ATOM 1334 C CA . ALA A 1 184 ? 7.715 -4 -3.699 1 93.5 184 ALA A CA 1
ATOM 1335 C C . ALA A 1 184 ? 7.016 -4.105 -5.055 1 93.5 184 ALA A C 1
ATOM 1337 O O . ALA A 1 184 ? 5.922 -3.572 -5.234 1 93.5 184 ALA A O 1
ATOM 1338 N N . VAL A 1 185 ? 7.566 -4.852 -5.98 1 95.94 185 VAL A N 1
ATOM 1339 C CA . VAL A 1 185 ? 7.102 -4.859 -7.363 1 95.94 185 VAL A CA 1
ATOM 1340 C C . VAL A 1 185 ? 5.719 -5.504 -7.441 1 95.94 185 VAL A C 1
ATOM 1342 O O . VAL A 1 185 ? 4.879 -5.094 -8.242 1 95.94 185 VAL A O 1
ATOM 1345 N N . GLY A 1 186 ? 5.449 -6.504 -6.586 1 96.5 186 GLY A N 1
ATOM 1346 C CA . GLY A 1 186 ? 4.145 -7.148 -6.566 1 96.5 186 GLY A CA 1
ATOM 1347 C C . GLY A 1 186 ? 3.027 -6.219 -6.129 1 96.5 186 GLY A C 1
ATOM 1348 O O . GLY A 1 186 ? 1.863 -6.438 -6.469 1 96.5 186 GLY A O 1
ATOM 1349 N N . SER A 1 187 ? 3.367 -5.227 -5.406 1 94.75 187 SER A N 1
ATOM 1350 C CA . SER A 1 187 ? 2.385 -4.242 -4.965 1 94.75 187 SER A CA 1
ATOM 1351 C C . SER A 1 187 ? 2.119 -3.203 -6.051 1 94.75 187 SER A C 1
ATOM 1353 O O . SER A 1 187 ? 1.066 -2.564 -6.062 1 94.75 187 SER A O 1
ATOM 1355 N N . GLY A 1 188 ? 3.043 -3.02 -6.922 1 96.44 188 GLY A N 1
ATOM 1356 C CA . GLY A 1 188 ? 2.941 -1.935 -7.883 1 96.44 188 GLY A CA 1
ATOM 1357 C C . GLY A 1 188 ? 2.473 -2.391 -9.25 1 96.44 188 GLY A C 1
ATOM 1358 O O . GLY A 1 188 ? 2.197 -1.568 -10.125 1 96.44 188 GLY A O 1
ATOM 1359 N N . LEU A 1 189 ? 2.318 -3.705 -9.383 1 97.44 189 LEU A N 1
ATOM 1360 C CA . LEU A 1 189 ? 2.096 -4.246 -10.727 1 97.44 189 LEU A CA 1
ATOM 1361 C C . LEU A 1 189 ? 1.03 -5.336 -10.695 1 97.44 189 LEU A C 1
ATOM 1363 O O . LEU A 1 189 ? 1.007 -6.164 -9.781 1 97.44 189 LEU A O 1
ATOM 1367 N N . LEU A 1 190 ? 0.146 -5.277 -11.688 1 98.38 190 LEU A N 1
ATOM 1368 C CA . LEU A 1 190 ? -0.634 -6.438 -12.094 1 98.38 190 LEU A CA 1
ATOM 1369 C C . LEU A 1 190 ? -0.219 -6.91 -13.484 1 98.38 190 LEU A C 1
ATOM 1371 O O . LEU A 1 190 ? -0.125 -6.105 -14.414 1 98.38 190 LEU A O 1
ATOM 1375 N N . ALA A 1 191 ? 0.063 -8.219 -13.602 1 98.44 191 ALA A N 1
ATOM 1376 C CA . ALA A 1 191 ? 0.552 -8.711 -14.891 1 98.44 191 ALA A CA 1
ATOM 1377 C C . ALA A 1 191 ? 0.132 -10.156 -15.117 1 98.44 191 ALA A C 1
ATOM 1379 O O . ALA A 1 191 ? 0.022 -10.938 -14.172 1 98.44 191 ALA A O 1
ATOM 1380 N N . ASN A 1 192 ? -0.182 -10.453 -16.328 1 98.19 192 ASN A N 1
ATOM 1381 C CA . ASN A 1 192 ? -0.299 -11.812 -16.844 1 98.19 192 ASN A CA 1
ATOM 1382 C C . ASN A 1 192 ? 0.448 -11.977 -18.156 1 98.19 192 ASN A C 1
ATOM 1384 O O . ASN A 1 192 ? 1.266 -11.125 -18.531 1 98.19 192 ASN A O 1
ATOM 1388 N N . SER A 1 193 ? 0.289 -13.109 -18.844 1 97.44 193 SER A N 1
ATOM 1389 C CA . SER A 1 193 ? 1.082 -13.398 -20.047 1 97.44 193 SER A CA 1
ATOM 1390 C C . SER A 1 193 ? 0.705 -12.477 -21.188 1 97.44 193 SER A C 1
ATOM 1392 O O . SER A 1 193 ? 1.431 -12.391 -22.188 1 97.44 193 SER A O 1
ATOM 1394 N N . LYS A 1 194 ? -0.419 -11.781 -21.094 1 97.5 194 LYS A N 1
ATOM 1395 C CA . LYS A 1 194 ? -0.96 -10.984 -22.203 1 97.5 194 LYS A CA 1
ATOM 1396 C C . LYS A 1 194 ? -0.604 -9.516 -22.031 1 97.5 194 LYS A C 1
ATOM 1398 O O . LYS A 1 194 ? -0.574 -8.766 -23.016 1 97.5 194 LYS A O 1
ATOM 1403 N N . GLY A 1 195 ? -0.438 -9.086 -20.812 1 97.25 195 GLY A N 1
ATOM 1404 C CA . GLY A 1 195 ? -0.156 -7.68 -20.578 1 97.25 195 GLY A CA 1
ATOM 1405 C C . GLY A 1 195 ? 0.013 -7.348 -19.109 1 97.25 195 GLY A C 1
ATOM 1406 O O . GLY A 1 195 ? 0.195 -8.242 -18.281 1 97.25 195 GLY A O 1
ATOM 1407 N N . TYR A 1 196 ? 0.05 -5.984 -18.891 1 98.12 196 TYR A N 1
ATOM 1408 C CA . TYR A 1 196 ? 0.252 -5.523 -17.516 1 98.12 196 TYR A CA 1
ATOM 1409 C C . TYR A 1 196 ? -0.311 -4.121 -17.328 1 98.12 196 TYR A C 1
ATOM 1411 O O . TYR A 1 196 ? -0.59 -3.418 -18.297 1 98.12 196 TYR A O 1
ATOM 1419 N N . VAL A 1 197 ? -0.521 -3.781 -16.047 1 98.06 197 VAL A N 1
ATOM 1420 C CA . VAL A 1 197 ? -0.775 -2.414 -15.609 1 98.06 197 VAL A CA 1
ATOM 1421 C C . VAL A 1 197 ? 0.061 -2.107 -14.367 1 98.06 197 VAL A C 1
ATOM 1423 O O . VAL A 1 197 ? 0.308 -2.992 -13.547 1 98.06 197 VAL A O 1
ATOM 1426 N N . ALA A 1 198 ? 0.52 -0.844 -14.289 1 98.12 198 ALA A N 1
ATOM 1427 C CA . ALA A 1 198 ? 1.338 -0.415 -13.156 1 98.12 198 ALA A CA 1
ATOM 1428 C C . ALA A 1 198 ? 0.71 0.782 -12.445 1 98.12 198 ALA A C 1
ATOM 1430 O O . ALA A 1 198 ? -0.145 1.468 -13.016 1 98.12 198 ALA A O 1
ATOM 1431 N N . GLY A 1 199 ? 1.11 0.922 -11.195 1 96.75 199 GLY A N 1
ATOM 1432 C CA . GLY A 1 199 ? 0.694 2.125 -10.492 1 96.75 199 GLY A CA 1
ATOM 1433 C C . GLY A 1 199 ? 1.132 3.402 -11.188 1 96.75 199 GLY A C 1
ATOM 1434 O O . GLY A 1 199 ? 2.164 3.428 -11.859 1 96.75 199 GLY A O 1
ATOM 1435 N N . SER A 1 200 ? 0.439 4.41 -10.883 1 94 200 SER A N 1
ATOM 1436 C CA . SER A 1 200 ? 0.6 5.645 -11.641 1 94 200 SER A CA 1
ATOM 1437 C C . SER A 1 200 ? 1.944 6.301 -11.352 1 94 200 SER A C 1
ATOM 1439 O O . SER A 1 200 ? 2.416 7.129 -12.133 1 94 200 SER A O 1
ATOM 1441 N N . ASN A 1 201 ? 2.602 5.941 -10.25 1 93.12 201 ASN A N 1
ATOM 1442 C CA . ASN A 1 201 ? 3.896 6.523 -9.922 1 93.12 201 ASN A CA 1
ATOM 1443 C C . ASN A 1 201 ? 5.035 5.816 -10.656 1 93.12 201 ASN A C 1
ATOM 1445 O O . ASN A 1 201 ? 6.191 6.223 -10.547 1 93.12 201 ASN A O 1
ATOM 1449 N N . THR A 1 202 ? 4.711 4.793 -11.398 1 95 202 THR A N 1
ATOM 1450 C CA . THR A 1 202 ? 5.734 4.031 -12.102 1 95 202 THR A CA 1
ATOM 1451 C C . THR A 1 202 ? 6.246 4.805 -13.312 1 95 202 THR A C 1
ATOM 1453 O O . THR A 1 202 ? 5.453 5.277 -14.133 1 95 202 THR A O 1
ATOM 1456 N N . THR A 1 203 ? 7.52 4.895 -13.43 1 93.25 203 THR A N 1
ATOM 1457 C CA . THR A 1 203 ? 8.125 5.73 -14.453 1 93.25 203 THR A CA 1
ATOM 1458 C C . THR A 1 203 ? 8.25 4.965 -15.766 1 93.25 203 THR A C 1
ATOM 1460 O O . THR A 1 203 ? 8.141 3.738 -15.789 1 93.25 203 THR A O 1
ATOM 1463 N N . GLY A 1 204 ? 8.5 5.77 -16.844 1 94.31 204 GLY A N 1
ATOM 1464 C CA . GLY A 1 204 ? 8.727 5.148 -18.141 1 94.31 204 GLY A CA 1
ATOM 1465 C C . GLY A 1 204 ? 9.844 4.125 -18.109 1 94.31 204 GLY A C 1
ATOM 1466 O O . GLY A 1 204 ? 9.727 3.053 -18.719 1 94.31 204 GLY A O 1
ATOM 1467 N N . HIS A 1 205 ? 10.945 4.449 -17.469 1 94.06 205 HIS A N 1
ATOM 1468 C CA . HIS A 1 205 ? 12.086 3.541 -17.359 1 94.06 205 HIS A CA 1
ATOM 1469 C C . HIS A 1 205 ? 11.688 2.242 -16.672 1 94.06 205 HIS A C 1
ATOM 1471 O O . HIS A 1 205 ? 12.07 1.155 -17.109 1 94.06 205 HIS A O 1
ATOM 1477 N N . GLU A 1 206 ? 10.867 2.352 -15.625 1 95.94 206 GLU A N 1
ATOM 1478 C CA . GLU A 1 206 ? 10.391 1.171 -14.914 1 95.94 206 GLU A CA 1
ATOM 1479 C C . GLU A 1 206 ? 9.461 0.339 -15.797 1 95.94 206 GLU A C 1
ATOM 1481 O O . GLU A 1 206 ? 9.523 -0.892 -15.789 1 95.94 206 GLU A O 1
ATOM 1486 N N . LEU A 1 207 ? 8.633 1.042 -16.5 1 96.69 207 LEU A N 1
ATOM 1487 C CA . LEU A 1 207 ? 7.723 0.346 -17.406 1 96.69 207 LEU A CA 1
ATOM 1488 C C . LEU A 1 207 ? 8.5 -0.437 -18.453 1 96.69 207 LEU A C 1
ATOM 1490 O O . LEU A 1 207 ? 8.125 -1.554 -18.812 1 96.69 207 LEU A O 1
ATOM 1494 N N . GLY A 1 208 ? 9.547 0.16 -18.984 1 95.69 208 GLY A N 1
ATOM 1495 C CA . GLY A 1 208 ? 10.406 -0.542 -19.938 1 95.69 208 GLY A CA 1
ATOM 1496 C C . GLY A 1 208 ? 10.977 -1.832 -19.375 1 95.69 208 GLY A C 1
ATOM 1497 O O . GLY A 1 208 ? 11.008 -2.852 -20.062 1 95.69 208 GLY A O 1
ATOM 1498 N N . ARG A 1 209 ? 11.398 -1.808 -18.125 1 95.44 209 ARG A N 1
ATOM 1499 C CA . ARG A 1 209 ? 11.953 -2.988 -17.484 1 95.44 209 ARG A CA 1
ATOM 1500 C C . ARG A 1 209 ? 10.891 -4.066 -17.297 1 95.44 209 ARG A C 1
ATOM 1502 O O . ARG A 1 209 ? 11.18 -5.258 -17.406 1 95.44 209 ARG A O 1
ATOM 1509 N N . VAL A 1 210 ? 9.703 -3.596 -16.938 1 96.5 210 VAL A N 1
ATOM 1510 C CA . VAL A 1 210 ? 8.586 -4.523 -16.797 1 96.5 210 VAL A CA 1
ATOM 1511 C C . VAL A 1 210 ? 8.352 -5.254 -18.109 1 96.5 210 VAL A C 1
ATOM 1513 O O . VAL A 1 210 ? 8.203 -6.48 -18.125 1 96.5 210 VAL A O 1
ATOM 1516 N N . GLU A 1 211 ? 8.328 -4.531 -19.188 1 95.44 211 GLU A N 1
ATOM 1517 C CA . GLU A 1 211 ? 8.094 -5.117 -20.5 1 95.44 211 GLU A CA 1
ATOM 1518 C C . GLU A 1 211 ? 9.203 -6.105 -20.875 1 95.44 211 GLU A C 1
ATOM 1520 O O . GLU A 1 211 ? 8.922 -7.191 -21.375 1 95.44 211 GLU A O 1
ATOM 1525 N N . ASP A 1 212 ? 10.383 -5.73 -20.594 1 94.81 212 ASP A N 1
ATOM 1526 C CA . ASP A 1 212 ? 11.516 -6.617 -20.875 1 94.81 212 ASP A CA 1
ATOM 1527 C C . ASP A 1 212 ? 11.406 -7.914 -20.078 1 94.81 212 ASP A C 1
ATOM 1529 O O . ASP A 1 212 ? 11.664 -9 -20.609 1 94.81 212 ASP A O 1
ATOM 1533 N N . ALA A 1 213 ? 11.055 -7.805 -18.844 1 95.62 213 ALA A N 1
ATOM 1534 C CA . ALA A 1 213 ? 11.055 -8.93 -17.922 1 95.62 213 ALA A CA 1
ATOM 1535 C C . ALA A 1 213 ? 9.914 -9.891 -18.219 1 95.62 213 ALA A C 1
ATOM 1537 O O . ALA A 1 213 ? 10.086 -11.109 -18.156 1 95.62 213 ALA A O 1
ATOM 1538 N N . LEU A 1 214 ? 8.734 -9.336 -18.562 1 95.5 214 LEU A N 1
ATOM 1539 C CA . LEU A 1 214 ? 7.547 -10.18 -18.531 1 95.5 214 LEU A CA 1
ATOM 1540 C C . LEU A 1 214 ? 7.07 -10.5 -19.938 1 95.5 214 LEU A C 1
ATOM 1542 O O . LEU A 1 214 ? 6.219 -11.367 -20.125 1 95.5 214 LEU A O 1
ATOM 1546 N N . PHE A 1 215 ? 7.719 -9.883 -21 1 89.5 215 PHE A N 1
ATOM 1547 C CA . PHE A 1 215 ? 7.184 -10.102 -22.344 1 89.5 215 PHE A CA 1
ATOM 1548 C C . PHE A 1 215 ? 8.305 -10.297 -23.344 1 89.5 215 PHE A C 1
ATOM 1550 O O . PHE A 1 215 ? 8.086 -10.844 -24.438 1 89.5 215 PHE A O 1
ATOM 1557 N N . PHE A 1 216 ? 9.43 -9.805 -23.109 1 79.94 216 PHE A N 1
ATOM 1558 C CA . PHE A 1 216 ? 10.453 -9.867 -24.156 1 79.94 216 PHE A CA 1
ATOM 1559 C C . PHE A 1 216 ? 11.633 -10.719 -23.703 1 79.94 216 PHE A C 1
ATOM 1561 O O . PHE A 1 216 ? 12.531 -11.023 -24.484 1 79.94 216 PHE A O 1
ATOM 1568 N N . ALA A 1 217 ? 11.602 -11.023 -22.547 1 69.44 217 ALA A N 1
ATOM 1569 C CA . ALA A 1 217 ? 12.797 -11.758 -22.109 1 69.44 217 ALA A CA 1
ATOM 1570 C C . ALA A 1 217 ? 12.797 -13.172 -22.688 1 69.44 217 ALA A C 1
ATOM 1572 O O . ALA A 1 217 ? 11.742 -13.742 -22.969 1 69.44 217 ALA A O 1
ATOM 1573 N N . MET B 1 1 ? 14.203 -1.483 21.375 1 59.06 1 MET B N 1
ATOM 1574 C CA . MET B 1 1 ? 12.758 -1.681 21.375 1 59.06 1 MET B CA 1
ATOM 1575 C C . MET B 1 1 ? 12.234 -1.836 19.953 1 59.06 1 MET B C 1
ATOM 1577 O O . MET B 1 1 ? 12.789 -1.252 19.016 1 59.06 1 MET B O 1
ATOM 1581 N N . ILE B 1 2 ? 11.227 -2.691 19.734 1 69.19 2 ILE B N 1
ATOM 1582 C CA . ILE B 1 2 ? 10.711 -3.043 18.422 1 69.19 2 ILE B CA 1
ATOM 1583 C C . ILE B 1 2 ? 9.906 -1.878 17.844 1 69.19 2 ILE B C 1
ATOM 1585 O O . ILE B 1 2 ? 9.023 -1.344 18.516 1 69.19 2 ILE B O 1
ATOM 1589 N N . LYS B 1 3 ? 10.258 -1.551 16.672 1 89.12 3 LYS B N 1
ATOM 1590 C CA . LYS B 1 3 ? 9.648 -0.364 16.078 1 89.12 3 LYS B CA 1
ATOM 1591 C C . LYS B 1 3 ? 8.914 -0.713 14.781 1 89.12 3 LYS B C 1
ATOM 1593 O O . LYS B 1 3 ? 8.438 0.176 14.07 1 89.12 3 LYS B O 1
ATOM 1598 N N . THR B 1 4 ? 8.836 -2.029 14.648 1 95.44 4 THR B N 1
ATOM 1599 C CA . THR B 1 4 ? 8.203 -2.381 13.383 1 95.44 4 THR B CA 1
ATOM 1600 C C . THR B 1 4 ? 6.895 -3.135 13.633 1 95.44 4 THR B C 1
ATOM 1602 O O . THR B 1 4 ? 6.777 -3.879 14.609 1 95.44 4 THR B O 1
ATOM 1605 N N . VAL B 1 5 ? 5.926 -2.914 12.766 1 96.12 5 VAL B N 1
ATOM 1606 C CA . VAL B 1 5 ? 4.602 -3.52 12.898 1 96.12 5 VAL B CA 1
ATOM 1607 C C . VAL B 1 5 ? 3.949 -3.627 11.516 1 96.12 5 VAL B C 1
ATOM 1609 O O . VAL B 1 5 ? 4.344 -2.928 10.586 1 96.12 5 VAL B O 1
ATOM 1612 N N . ASN B 1 6 ? 3.061 -4.605 11.453 1 95.12 6 ASN B N 1
ATOM 1613 C CA . ASN B 1 6 ? 2.195 -4.691 10.281 1 95.12 6 ASN B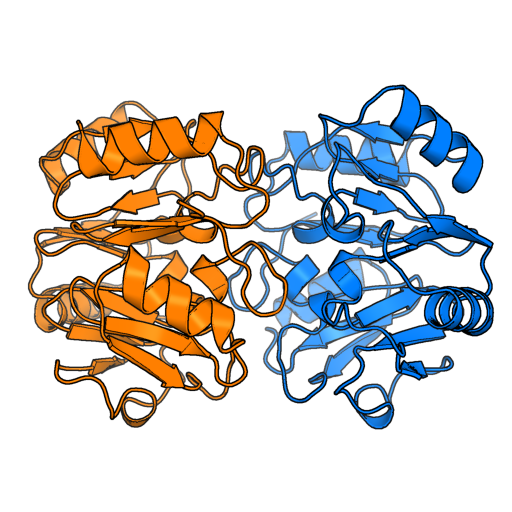 CA 1
ATOM 1614 C C . ASN B 1 6 ? 0.728 -4.504 10.656 1 95.12 6 ASN B C 1
ATOM 1616 O O . ASN B 1 6 ? 0.328 -4.789 11.781 1 95.12 6 ASN B O 1
ATOM 1620 N N . ILE B 1 7 ? -0.003 -4.004 9.742 1 95.94 7 ILE B N 1
ATOM 1621 C CA . ILE B 1 7 ? -1.456 -3.945 9.852 1 95.94 7 ILE B CA 1
ATOM 1622 C C . ILE B 1 7 ? -2.09 -4.762 8.727 1 95.94 7 ILE B C 1
ATOM 1624 O O . ILE B 1 7 ? -1.769 -4.566 7.555 1 95.94 7 ILE B O 1
ATOM 1628 N N . TYR B 1 8 ? -2.914 -5.664 9.102 1 90.56 8 TYR B N 1
ATOM 1629 C CA . TYR B 1 8 ? -3.457 -6.625 8.148 1 90.56 8 TYR B CA 1
ATOM 1630 C C . TYR B 1 8 ? -2.338 -7.34 7.398 1 90.56 8 TYR B C 1
ATOM 1632 O O . TYR B 1 8 ? -2.408 -7.504 6.176 1 90.56 8 TYR B O 1
ATOM 1640 N N . ASP B 1 9 ? -1.257 -7.57 8.188 1 89.69 9 ASP B N 1
ATOM 1641 C CA . ASP B 1 9 ? -0.095 -8.289 7.676 1 89.69 9 ASP B CA 1
ATOM 1642 C C . ASP B 1 9 ? 0.542 -7.547 6.504 1 89.69 9 ASP B C 1
ATOM 1644 O O . ASP B 1 9 ? 1.17 -8.164 5.641 1 89.69 9 ASP B O 1
ATOM 1648 N N . ASN B 1 10 ? 0.27 -6.262 6.441 1 93.06 10 ASN B N 1
ATOM 1649 C CA . ASN B 1 10 ? 0.872 -5.402 5.43 1 93.06 10 ASN B CA 1
ATOM 1650 C C . ASN B 1 10 ? 1.837 -4.395 6.047 1 93.06 10 ASN B C 1
ATOM 1652 O O . ASN B 1 10 ? 1.55 -3.816 7.098 1 93.06 10 ASN B O 1
ATOM 1656 N N . PRO B 1 11 ? 2.971 -4.23 5.379 1 94.94 11 PRO B N 1
ATOM 1657 C CA . PRO B 1 11 ? 3.953 -3.277 5.902 1 94.94 11 PRO B CA 1
ATOM 1658 C C . PRO B 1 11 ? 3.68 -1.843 5.453 1 94.94 11 PRO B C 1
ATOM 1660 O O . PRO B 1 11 ? 4.375 -0.916 5.883 1 94.94 11 PRO B O 1
ATOM 1663 N N . VAL B 1 12 ? 2.672 -1.612 4.582 1 95.38 12 VAL B N 1
ATOM 1664 C CA . VAL B 1 12 ? 2.33 -0.273 4.117 1 95.38 12 VAL B CA 1
ATOM 1665 C C . VAL B 1 12 ? 1.377 0.39 5.105 1 95.38 12 VAL B C 1
ATOM 1667 O O . VAL B 1 12 ? 0.207 0.622 4.793 1 95.38 12 VAL B O 1
ATOM 1670 N N . LEU B 1 13 ? 1.886 0.862 6.172 1 97.75 13 LEU B N 1
ATOM 1671 C CA . LEU B 1 13 ? 1.134 1.323 7.336 1 97.75 13 LEU B CA 1
ATOM 1672 C C . LEU B 1 13 ? 0.248 2.51 6.973 1 97.75 13 LEU B C 1
ATOM 1674 O O . LEU B 1 13 ? -0.904 2.586 7.406 1 97.75 13 LEU B O 1
ATOM 1678 N N . GLY B 1 14 ? 0.744 3.393 6.148 1 97.38 14 GLY B N 1
ATOM 1679 C CA . GLY B 1 14 ? 0.069 4.645 5.836 1 97.38 14 GLY B CA 1
ATOM 1680 C C . GLY B 1 14 ? -1.217 4.449 5.055 1 97.38 14 GLY B C 1
ATOM 1681 O O . GLY B 1 14 ? -2.049 5.355 4.984 1 97.38 14 GLY B O 1
ATOM 1682 N N . VAL B 1 15 ? -1.369 3.309 4.484 1 96.75 15 VAL B N 1
ATOM 1683 C CA . VAL B 1 15 ? -2.607 2.984 3.783 1 96.75 15 VAL B CA 1
ATOM 1684 C C . VAL B 1 15 ? -3.701 2.648 4.797 1 96.75 15 VAL B C 1
ATOM 1686 O O . VAL B 1 15 ? -4.867 2.998 4.598 1 96.75 15 VAL B O 1
ATOM 1689 N N . PHE B 1 16 ? -3.305 2.115 5.926 1 97.94 16 PHE B N 1
ATOM 1690 C CA . PHE B 1 16 ? -4.266 1.549 6.867 1 97.94 16 PHE B CA 1
ATOM 1691 C C . PHE B 1 16 ? -4.457 2.469 8.062 1 97.94 16 PHE B C 1
ATOM 1693 O O . PHE B 1 16 ? -5.488 2.416 8.734 1 97.94 16 PHE B O 1
ATOM 1700 N N . ALA B 1 17 ? -3.52 3.225 8.305 1 98.69 17 ALA B N 1
ATOM 1701 C CA . ALA B 1 17 ? -3.58 3.965 9.562 1 98.69 17 ALA B CA 1
ATOM 1702 C C . ALA B 1 17 ? -3.051 5.387 9.391 1 98.69 17 ALA B C 1
ATOM 1704 O O . ALA B 1 17 ? -2.312 5.668 8.445 1 98.69 17 ALA B O 1
ATOM 1705 N N . THR B 1 18 ? -3.439 6.238 10.258 1 98.69 18 THR B N 1
ATOM 1706 C CA . THR B 1 18 ? -2.938 7.602 10.398 1 98.69 18 THR B CA 1
ATOM 1707 C C . THR B 1 18 ? -2.797 7.973 11.875 1 98.69 18 THR B C 1
ATOM 1709 O O . THR B 1 18 ? -3.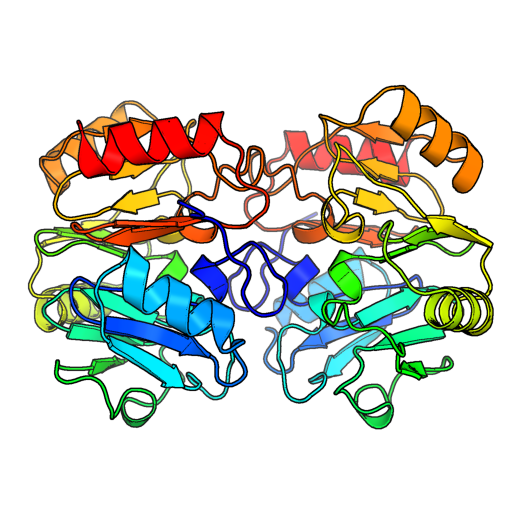285 7.254 12.75 1 98.69 18 THR B O 1
ATOM 1712 N N . CYS B 1 19 ? -1.973 9.023 12.156 1 98.69 19 CYS B N 1
ATOM 1713 C CA . CYS B 1 19 ? -1.844 9.43 13.555 1 98.69 19 CYS B CA 1
ATOM 1714 C C . CYS B 1 19 ? -1.597 10.93 13.672 1 98.69 19 CYS B C 1
ATOM 1716 O O . CYS B 1 19 ? -1.236 11.578 12.688 1 98.69 19 CYS B O 1
ATOM 1718 N N . THR B 1 20 ? -1.944 11.477 14.773 1 98.56 20 THR B N 1
ATOM 1719 C CA . THR B 1 20 ? -1.604 12.812 15.234 1 98.56 20 THR B CA 1
ATOM 1720 C C . THR B 1 20 ? -0.772 12.75 16.516 1 98.56 20 THR B C 1
ATOM 1722 O O . THR B 1 20 ? -0.215 11.695 16.844 1 98.56 20 THR B O 1
ATOM 1725 N N . GLU B 1 21 ? -0.685 13.891 17.234 1 98.5 21 GLU B N 1
ATOM 1726 C CA . GLU B 1 21 ? 0.048 13.914 18.5 1 98.5 21 GLU B CA 1
ATOM 1727 C C . GLU B 1 21 ? -0.7 13.156 19.578 1 98.5 21 GLU B C 1
ATOM 1729 O O . GLU B 1 21 ? -0.091 12.664 20.547 1 98.5 21 GLU B O 1
ATOM 1734 N N . ASP B 1 22 ? -2.043 12.93 19.359 1 98.25 22 ASP B N 1
ATOM 1735 C CA . ASP B 1 22 ? -2.83 12.469 20.5 1 98.25 22 ASP B CA 1
ATOM 1736 C C . ASP B 1 22 ? -3.586 11.188 20.156 1 98.25 22 ASP B C 1
ATOM 1738 O O . ASP B 1 22 ? -4.008 10.453 21.047 1 98.25 22 ASP B O 1
ATOM 1742 N N . VAL B 1 23 ? -3.758 10.93 18.891 1 98.69 23 VAL B N 1
ATOM 1743 C CA . VAL B 1 23 ? -4.609 9.805 18.516 1 98.69 23 VAL B CA 1
ATOM 1744 C C . VAL B 1 23 ? -3.996 9.078 17.328 1 98.69 23 VAL B C 1
ATOM 1746 O O . VAL B 1 23 ? -3.32 9.695 16.484 1 98.69 23 VAL B O 1
ATOM 1749 N N . ALA B 1 24 ? -4.105 7.816 17.281 1 98.81 24 ALA B N 1
ATOM 1750 C CA . ALA B 1 24 ? -3.908 7 16.078 1 98.81 24 ALA B CA 1
ATOM 1751 C C . ALA B 1 24 ? -5.207 6.312 15.672 1 98.81 24 ALA B C 1
ATOM 1753 O O . ALA B 1 24 ? -5.973 5.848 16.516 1 98.81 24 ALA B O 1
ATOM 1754 N N . ILE B 1 25 ? -5.504 6.324 14.383 1 98.88 25 ILE B N 1
ATOM 1755 C CA . ILE B 1 25 ? -6.695 5.676 13.844 1 98.88 25 ILE B CA 1
ATOM 1756 C C . ILE B 1 25 ? -6.289 4.441 13.039 1 98.88 25 ILE B C 1
ATOM 1758 O O . ILE B 1 25 ? -5.473 4.527 12.125 1 98.88 25 ILE B O 1
ATOM 1762 N N . VAL B 1 26 ? -6.828 3.291 13.422 1 98.69 26 VAL B N 1
ATOM 1763 C CA . VAL B 1 26 ? -6.57 2.025 12.742 1 98.69 26 VAL B CA 1
ATOM 1764 C C . VAL B 1 26 ? -7.891 1.362 12.367 1 98.69 26 VAL B C 1
ATOM 1766 O O . VAL B 1 26 ? -8.938 1.672 12.945 1 98.69 26 VAL B O 1
ATOM 1769 N N . PRO B 1 27 ? -7.859 0.545 11.359 1 97.62 27 PRO B N 1
ATOM 1770 C CA . PRO B 1 27 ? -9.109 -0.124 11 1 97.62 27 PRO B CA 1
ATOM 1771 C C . PRO B 1 27 ? -9.523 -1.188 12.016 1 97.62 27 PRO B C 1
ATOM 1773 O O . PRO B 1 27 ? -8.672 -1.746 12.711 1 97.62 27 PRO B O 1
ATOM 1776 N N . ILE B 1 28 ? -10.812 -1.402 11.977 1 96.31 28 ILE B N 1
ATOM 1777 C CA . ILE B 1 28 ? -11.336 -2.525 12.75 1 96.31 28 ILE B CA 1
ATOM 1778 C C . ILE B 1 28 ? -10.656 -3.82 12.297 1 96.31 28 ILE B C 1
ATOM 1780 O O . ILE B 1 28 ? -10.461 -4.043 11.102 1 96.31 28 ILE B O 1
ATOM 1784 N N . GLY B 1 29 ? -10.289 -4.672 13.305 1 93.44 29 GLY B N 1
ATOM 1785 C CA . GLY B 1 29 ? -9.633 -5.93 12.969 1 93.44 29 GLY B CA 1
ATOM 1786 C C . GLY B 1 29 ? -8.133 -5.879 13.156 1 93.44 29 GLY B C 1
ATOM 1787 O O . GLY B 1 29 ? -7.457 -6.91 13.078 1 93.44 29 GLY B O 1
ATOM 1788 N N . THR B 1 30 ? -7.605 -4.715 13.336 1 96 30 THR B N 1
ATOM 1789 C CA . THR B 1 30 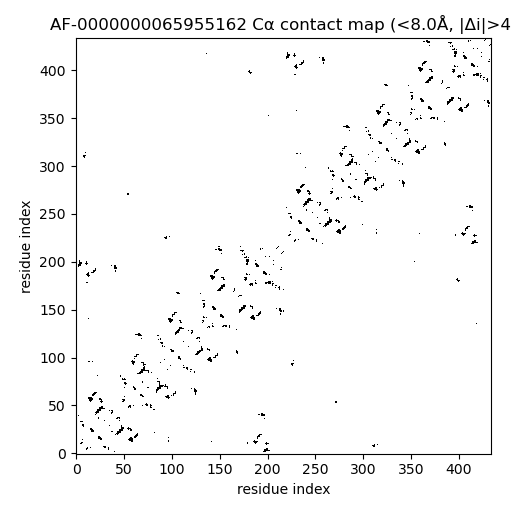? -6.184 -4.617 13.648 1 96 30 THR B CA 1
ATOM 1790 C C . THR B 1 30 ? -5.836 -5.457 14.867 1 96 30 THR B C 1
ATOM 1792 O O . THR B 1 30 ? -6.543 -5.414 15.883 1 96 30 THR B O 1
ATOM 1795 N N . ALA B 1 31 ? -4.73 -6.18 14.758 1 94.81 31 ALA B N 1
ATOM 1796 C CA . ALA B 1 31 ? -4.309 -7.074 15.836 1 94.81 31 ALA B CA 1
ATOM 1797 C C . ALA B 1 31 ? -4.02 -6.293 17.109 1 94.81 31 ALA B C 1
ATOM 1799 O O . ALA B 1 31 ? -3.467 -5.191 17.062 1 94.81 31 ALA B O 1
ATOM 1800 N N . GLY B 1 32 ? -4.395 -6.922 18.25 1 97.25 32 GLY B N 1
ATOM 1801 C CA . GLY B 1 32 ? -4.168 -6.285 19.531 1 97.25 32 GLY B CA 1
ATOM 1802 C C . GLY B 1 32 ? -2.719 -5.898 19.766 1 97.25 32 GLY B C 1
ATOM 1803 O O . GLY B 1 32 ? -2.434 -4.824 20.297 1 97.25 32 GLY B O 1
ATOM 1804 N N . LYS B 1 33 ? -1.848 -6.73 19.406 1 96.38 33 LYS B N 1
ATOM 1805 C CA . LYS B 1 33 ? -0.423 -6.465 19.578 1 96.38 33 LYS B CA 1
ATOM 1806 C C . LYS B 1 33 ? -0.001 -5.211 18.812 1 96.38 33 LYS B C 1
ATOM 1808 O O . LYS B 1 33 ? 0.827 -4.434 19.297 1 96.38 33 LYS B O 1
ATOM 1813 N N . ALA B 1 34 ? -0.527 -5.125 17.641 1 97 34 ALA B N 1
ATOM 1814 C CA . ALA B 1 34 ? -0.236 -3.936 16.844 1 97 34 ALA B CA 1
ATOM 1815 C C . ALA B 1 34 ? -0.787 -2.678 17.516 1 97 34 ALA B C 1
ATOM 1817 O O . ALA B 1 34 ? -0.118 -1.643 17.547 1 97 34 ALA B O 1
ATOM 1818 N N . ILE B 1 35 ? -1.984 -2.76 18.031 1 98.5 35 ILE B N 1
ATOM 1819 C CA . ILE B 1 35 ? -2.621 -1.642 18.719 1 98.5 35 ILE B CA 1
ATOM 1820 C C . ILE B 1 35 ? -1.78 -1.233 19.922 1 98.5 35 ILE B C 1
ATOM 1822 O O . ILE B 1 35 ? -1.511 -0.047 20.125 1 98.5 35 ILE B O 1
ATOM 1826 N N . ASP B 1 36 ? -1.364 -2.191 20.672 1 98.19 36 ASP B N 1
ATOM 1827 C CA . ASP B 1 36 ? -0.556 -1.928 21.859 1 98.19 36 ASP B CA 1
ATOM 1828 C C . ASP B 1 36 ? 0.759 -1.245 21.484 1 98.19 36 ASP B C 1
ATOM 1830 O O . ASP B 1 36 ? 1.191 -0.311 22.156 1 98.19 36 ASP B O 1
ATOM 1834 N N . LEU B 1 37 ? 1.328 -1.742 20.469 1 98 37 LEU B N 1
ATOM 1835 C CA . LEU B 1 37 ? 2.607 -1.19 20.031 1 98 37 LEU B CA 1
ATOM 1836 C C . LEU B 1 37 ? 2.451 0.261 19.594 1 98 37 LEU B C 1
ATOM 1838 O O . LEU B 1 37 ? 3.283 1.108 19.922 1 98 37 LEU B O 1
ATOM 1842 N N . LEU B 1 38 ? 1.42 0.523 18.797 1 98.38 38 LEU B N 1
ATOM 1843 C CA . LEU B 1 38 ? 1.156 1.889 18.359 1 98.38 38 LEU B CA 1
ATOM 1844 C C . LEU B 1 38 ? 0.939 2.812 19.547 1 98.38 38 LEU B C 1
ATOM 1846 O O . LEU B 1 38 ? 1.492 3.912 19.609 1 98.38 38 LEU B O 1
ATOM 1850 N N . ALA B 1 39 ? 0.125 2.369 20.5 1 98.62 39 ALA B N 1
ATOM 1851 C CA . ALA B 1 39 ? -0.174 3.162 21.688 1 98.62 39 ALA B CA 1
ATOM 1852 C C . ALA B 1 39 ? 1.099 3.49 22.453 1 98.62 39 ALA B C 1
ATOM 1854 O O . ALA B 1 39 ? 1.286 4.625 22.906 1 98.62 39 ALA B O 1
ATOM 1855 N N . GLU B 1 40 ? 1.877 2.533 22.578 1 98.19 40 GLU B N 1
ATOM 1856 C CA . GLU B 1 40 ? 3.1 2.684 23.359 1 98.19 40 GLU B CA 1
ATOM 1857 C C . GLU B 1 40 ? 4.121 3.551 22.641 1 98.19 40 GLU B C 1
ATOM 1859 O O . GLU B 1 40 ? 4.648 4.508 23.203 1 98.19 40 GLU B O 1
ATOM 1864 N N . GLN B 1 41 ? 4.434 3.26 21.406 1 98.12 41 GLN B N 1
ATOM 1865 C CA . GLN B 1 41 ? 5.527 3.898 20.672 1 98.12 41 GLN B CA 1
ATOM 1866 C C . GLN B 1 41 ? 5.18 5.34 20.312 1 98.12 41 GLN B C 1
ATOM 1868 O O . GLN B 1 41 ? 6.059 6.203 20.281 1 98.12 41 GLN B O 1
ATOM 1873 N N . LEU B 1 42 ? 3.918 5.602 20.047 1 98.12 42 LEU B N 1
ATOM 1874 C CA . LEU B 1 42 ? 3.502 6.938 19.625 1 98.12 42 LEU B CA 1
ATOM 1875 C C . LEU B 1 42 ? 2.941 7.723 20.812 1 98.12 42 LEU B C 1
ATOM 1877 O O . LEU B 1 42 ? 2.717 8.93 20.703 1 98.12 42 LEU B O 1
ATOM 1881 N N . ASP B 1 43 ? 2.711 7.02 21.953 1 98.44 43 ASP B N 1
ATOM 1882 C CA . ASP B 1 43 ? 2.094 7.625 23.141 1 98.44 43 ASP B CA 1
ATOM 1883 C C . ASP B 1 43 ? 0.777 8.305 22.781 1 98.44 43 ASP B C 1
ATOM 1885 O O . ASP B 1 43 ? 0.601 9.5 23.031 1 98.44 43 ASP B O 1
ATOM 1889 N N . VAL B 1 44 ? -0.147 7.504 22.266 1 98.69 44 VAL B N 1
ATOM 1890 C CA . VAL B 1 44 ? -1.425 8.031 21.797 1 98.69 44 VAL B CA 1
ATOM 1891 C C . VAL B 1 44 ? -2.555 7.09 22.203 1 98.69 44 VAL B C 1
ATOM 1893 O O . VAL B 1 44 ? -2.312 5.926 22.531 1 98.69 44 VAL B O 1
ATOM 1896 N N . LYS B 1 45 ? -3.807 7.691 22.203 1 98.56 45 LYS B N 1
ATOM 1897 C CA . LYS B 1 45 ? -5.008 6.863 22.188 1 98.56 45 LYS B CA 1
ATOM 1898 C C . LYS B 1 45 ? -5.238 6.246 20.812 1 98.56 45 LYS B C 1
ATOM 1900 O O . LYS B 1 45 ? -5.195 6.945 19.797 1 98.56 45 LYS B O 1
ATOM 1905 N N . VAL B 1 46 ? -5.473 4.922 20.797 1 98.75 46 VAL B N 1
ATOM 1906 C CA . VAL B 1 46 ? -5.719 4.262 19.516 1 98.75 46 VAL B CA 1
ATOM 1907 C C . VAL B 1 46 ? -7.215 4.031 19.328 1 98.75 46 VAL B C 1
ATOM 1909 O O . VAL B 1 46 ? -7.875 3.473 20.203 1 98.75 46 VAL B O 1
ATOM 1912 N N . ILE B 1 47 ? -7.77 4.473 18.219 1 98.75 47 ILE B N 1
ATOM 1913 C CA . ILE B 1 47 ? -9.18 4.316 17.875 1 98.75 47 ILE B CA 1
ATOM 1914 C C . ILE B 1 47 ? -9.312 3.365 16.688 1 98.75 47 ILE B C 1
ATOM 1916 O O . ILE B 1 47 ? -8.672 3.557 15.648 1 98.75 47 ILE B O 1
ATOM 1920 N N . SER B 1 48 ? -10.086 2.332 16.859 1 98.38 48 SER B N 1
ATOM 1921 C CA . SER B 1 48 ? -10.375 1.374 15.789 1 98.38 48 SER B CA 1
ATOM 1922 C C . SER B 1 48 ? -11.711 1.679 15.125 1 98.38 48 SER B C 1
ATOM 1924 O O . SER B 1 48 ? -12.75 1.737 15.789 1 98.38 48 SER B O 1
ATOM 1926 N N . THR B 1 49 ? -11.656 1.896 13.758 1 98.06 49 THR B N 1
ATOM 1927 C CA . THR B 1 49 ? -12.883 2.24 13.055 1 98.06 49 THR B CA 1
ATOM 1928 C C . THR B 1 49 ? -12.766 1.897 11.57 1 98.06 49 THR B C 1
ATOM 1930 O O . THR B 1 49 ? -11.781 1.294 11.141 1 98.06 49 THR B O 1
ATOM 1933 N N . LEU B 1 50 ? -13.789 2.057 10.844 1 96.69 50 LEU B N 1
ATOM 1934 C CA . LEU B 1 50 ? -13.828 2.084 9.391 1 96.69 50 LEU B CA 1
ATOM 1935 C C . LEU B 1 50 ? -14.172 3.48 8.883 1 96.69 50 LEU B C 1
ATOM 1937 O O . LEU B 1 50 ? -14.922 4.211 9.523 1 96.69 50 LEU B O 1
ATOM 1941 N N . ILE B 1 51 ? -13.562 3.844 7.855 1 96.31 51 ILE B N 1
ATOM 1942 C CA . ILE B 1 51 ? -13.953 5.09 7.199 1 96.31 51 ILE B CA 1
ATOM 1943 C C . ILE B 1 51 ? -14.602 4.781 5.852 1 96.31 51 ILE B C 1
ATOM 1945 O O . ILE B 1 51 ? -13.992 4.125 5 1 96.31 51 ILE B O 1
ATOM 1949 N N . ASN B 1 52 ? -15.883 5.277 5.66 1 94.06 52 ASN B N 1
ATOM 1950 C CA . ASN B 1 52 ? -16.672 4.914 4.488 1 94.06 52 ASN B CA 1
ATOM 1951 C C . ASN B 1 52 ? -16.781 3.4 4.328 1 94.06 52 ASN B C 1
ATOM 1953 O O . ASN B 1 52 ? -16.719 2.885 3.209 1 94.06 52 ASN B O 1
ATOM 1957 N N . GLY B 1 53 ? -16.75 2.77 5.57 1 92.81 53 GLY B N 1
ATOM 1958 C CA . GLY B 1 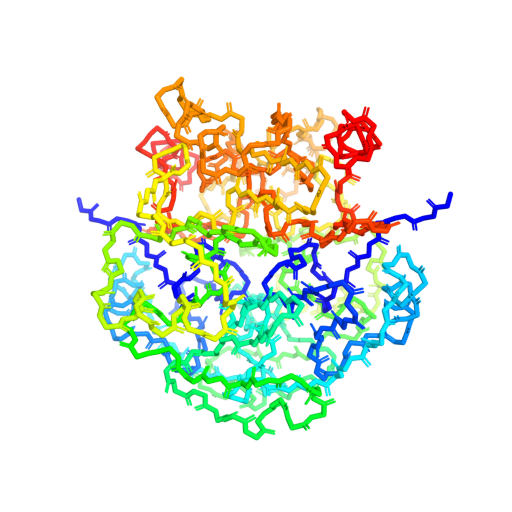53 ? -16.844 1.318 5.57 1 92.81 53 GLY B CA 1
ATOM 1959 C C . GLY B 1 53 ? -15.562 0.641 5.109 1 92.81 53 GLY B C 1
ATOM 1960 O O . GLY B 1 53 ? -15.547 -0.568 4.867 1 92.81 53 GLY B O 1
ATOM 1961 N N . SER B 1 54 ? -14.539 1.314 4.973 1 93.31 54 SER B N 1
ATOM 1962 C CA . SER B 1 54 ? -13.289 0.799 4.418 1 93.31 54 SER B CA 1
ATOM 1963 C C . SER B 1 54 ? -12.219 0.673 5.492 1 93.31 54 SER B C 1
ATOM 1965 O O . SER B 1 54 ? -12.188 1.459 6.441 1 93.31 54 SER B O 1
ATOM 1967 N N . ILE B 1 55 ? -11.312 -0.313 5.297 1 95.25 55 ILE B N 1
ATOM 1968 C CA . ILE B 1 55 ? -10.242 -0.565 6.262 1 95.25 55 ILE B CA 1
ATOM 1969 C C . ILE B 1 55 ? -9.031 0.304 5.934 1 95.25 55 ILE B C 1
ATOM 1971 O O . ILE B 1 55 ? -8.078 0.366 6.711 1 95.25 55 ILE B O 1
ATOM 1975 N N . VAL B 1 56 ? -9.023 0.948 4.777 1 95.81 56 VAL B N 1
ATOM 1976 C CA . VAL B 1 56 ? -7.879 1.789 4.434 1 95.81 56 VAL B CA 1
ATOM 1977 C C . VAL B 1 56 ? -8.062 3.182 5.035 1 95.81 56 VAL B C 1
ATOM 1979 O O . VAL B 1 56 ? -8.031 4.184 4.316 1 95.81 56 VAL B O 1
ATOM 1982 N N . VAL B 1 57 ? -8.094 3.244 6.277 1 97.62 57 VAL B N 1
ATOM 1983 C CA . VAL B 1 57 ? -8.43 4.465 7.004 1 97.62 57 VAL B CA 1
ATOM 1984 C C . VAL B 1 57 ? -7.316 5.496 6.824 1 97.62 57 VAL B C 1
ATOM 1986 O O . VAL B 1 57 ? -7.582 6.699 6.75 1 97.62 57 VAL B O 1
ATOM 1989 N N . GLY B 1 58 ? -6.062 5.039 6.699 1 98.06 58 GLY B N 1
ATOM 1990 C CA . GLY B 1 58 ? -4.949 5.953 6.477 1 98.06 58 GLY B CA 1
ATOM 1991 C C . GLY B 1 58 ? -5.051 6.707 5.164 1 98.06 58 GLY B C 1
ATOM 1992 O O . GLY B 1 58 ? -4.777 7.906 5.113 1 98.06 58 GLY B O 1
ATOM 1993 N N . SER B 1 59 ? -5.445 6.031 4.133 1 97.25 59 SER B N 1
ATOM 1994 C CA . SER B 1 59 ? -5.59 6.633 2.812 1 97.25 59 SER B CA 1
ATOM 1995 C C . SER B 1 59 ? -6.754 7.613 2.775 1 97.25 59 SER B C 1
ATOM 1997 O O . SER B 1 59 ? -6.742 8.578 2.002 1 97.25 59 SER B O 1
ATOM 1999 N N . LEU B 1 60 ? -7.727 7.414 3.684 1 97.81 60 LEU B N 1
ATOM 2000 C CA . LEU B 1 60 ? -8.984 8.148 3.57 1 97.81 60 LEU B CA 1
ATOM 2001 C C . LEU B 1 60 ? -9.047 9.281 4.598 1 97.81 60 LEU B C 1
ATOM 2003 O O . LEU B 1 60 ? -10.047 9.992 4.676 1 97.81 60 LEU B O 1
ATOM 2007 N N . SER B 1 61 ? -7.992 9.414 5.336 1 98.44 61 SER B N 1
ATOM 2008 C CA . SER B 1 61 ? -8.039 10.438 6.375 1 98.44 61 SER B CA 1
ATOM 2009 C C . SER B 1 61 ? -6.66 11.039 6.625 1 98.44 61 SER B C 1
ATOM 2011 O O . SER B 1 61 ? -5.645 10.406 6.34 1 98.44 61 SER B O 1
ATOM 2013 N N . LYS B 1 62 ? -6.668 12.219 7.07 1 98.69 62 LYS B N 1
ATOM 2014 C CA . LYS B 1 62 ? -5.488 12.945 7.523 1 98.69 62 LYS B CA 1
ATOM 2015 C C . LYS B 1 62 ? -5.848 13.945 8.617 1 98.69 62 LYS B C 1
ATOM 2017 O O . LYS B 1 62 ? -6.895 14.602 8.555 1 98.69 62 LYS B O 1
ATOM 2022 N N . GLY B 1 63 ? -5.059 13.992 9.688 1 98.62 63 GLY B N 1
ATOM 2023 C CA . GLY B 1 63 ? -5.332 14.945 10.75 1 98.62 63 GLY B CA 1
ATOM 2024 C C . GLY B 1 63 ? -4.074 15.492 11.398 1 98.62 63 GLY B C 1
ATOM 2025 O O . GLY B 1 63 ? -2.963 15.102 11.039 1 98.62 63 GLY B O 1
ATOM 2026 N N . ASN B 1 64 ? -4.215 16.469 12.203 1 98.69 64 ASN B N 1
ATOM 2027 C CA . ASN B 1 64 ? -3.238 16.984 13.156 1 98.69 64 ASN B CA 1
ATOM 2028 C C . ASN B 1 64 ? -3.871 17.25 14.523 1 98.69 64 ASN B C 1
ATOM 2030 O O . ASN B 1 64 ? -4.902 16.672 14.859 1 98.69 64 ASN B O 1
ATOM 2034 N N . SER B 1 65 ? -3.238 18.047 15.383 1 98.62 65 SER B N 1
ATOM 2035 C CA . SER B 1 65 ? -3.725 18.266 16.75 1 98.62 65 SER B CA 1
ATOM 2036 C C . SER B 1 65 ? -5.047 19.031 16.734 1 98.62 65 SER B C 1
ATOM 2038 O O . SER B 1 65 ? -5.773 19.016 17.734 1 98.62 65 SER B O 1
ATOM 2040 N N . ASN B 1 66 ? -5.406 19.609 15.633 1 98.75 66 ASN B N 1
ATOM 2041 C CA . ASN B 1 66 ? -6.547 20.516 15.609 1 98.75 66 ASN B CA 1
ATOM 2042 C C . ASN B 1 66 ? -7.781 19.844 15.008 1 98.75 66 ASN B C 1
ATOM 2044 O O . ASN B 1 66 ? -8.914 20.266 15.273 1 98.75 66 ASN B O 1
ATOM 2048 N N . GLY B 1 67 ? -7.602 18.922 14.195 1 98.81 67 GLY B N 1
ATOM 2049 C CA . GLY B 1 67 ? -8.758 18.328 13.539 1 98.81 67 GLY B CA 1
ATOM 2050 C C . GLY B 1 67 ? -8.391 17.219 12.578 1 98.81 67 GLY B C 1
ATOM 2051 O O . GLY B 1 67 ? -7.215 16.875 12.438 1 98.81 67 GLY B O 1
ATOM 2052 N N . PHE B 1 68 ? -9.43 16.594 11.953 1 98.81 68 PHE B N 1
ATOM 2053 C CA . PHE B 1 68 ? -9.281 15.547 10.953 1 98.81 68 PHE B CA 1
ATOM 2054 C C . PHE B 1 68 ? -10.078 15.875 9.695 1 98.81 68 PHE B C 1
ATOM 2056 O O . PHE B 1 68 ? -11.156 16.469 9.781 1 98.81 68 PHE B O 1
ATOM 2063 N N . LEU B 1 69 ? -9.531 15.477 8.609 1 98.81 69 LEU B N 1
ATOM 2064 C CA . LEU B 1 69 ? -10.18 15.484 7.301 1 98.81 69 LEU B CA 1
ATOM 2065 C C . LEU B 1 69 ? -10.438 14.062 6.812 1 98.81 69 LEU B C 1
ATOM 2067 O O . LEU B 1 69 ? -9.594 13.18 6.988 1 98.81 69 LEU B O 1
ATOM 2071 N N . ILE B 1 70 ? -11.625 13.812 6.246 1 98.38 70 ILE B N 1
ATOM 2072 C CA . ILE B 1 70 ? -11.938 12.5 5.688 1 98.38 70 ILE B CA 1
ATOM 2073 C C . ILE B 1 70 ? -12.453 12.664 4.258 1 98.38 70 ILE B C 1
ATOM 2075 O O . ILE B 1 70 ? -12.859 13.758 3.855 1 98.38 70 ILE B O 1
ATOM 2079 N N . SER B 1 71 ? -12.375 11.602 3.547 1 96.25 71 SER B N 1
ATOM 2080 C CA . SER B 1 71 ? -12.719 11.57 2.129 1 96.25 71 SER B CA 1
ATOM 2081 C C . SER B 1 71 ? -14.172 11.977 1.904 1 96.25 71 SER B C 1
ATOM 2083 O O . SER B 1 71 ? -15.016 11.82 2.793 1 96.25 71 SER B O 1
ATOM 2085 N N . ARG B 1 72 ? -14.5 12.383 0.719 1 94.19 72 ARG B N 1
ATOM 2086 C CA . ARG B 1 72 ? -15.773 12.977 0.335 1 94.19 72 ARG B CA 1
ATOM 2087 C C . ARG B 1 72 ? -16.922 12 0.543 1 94.19 72 ARG B C 1
ATOM 2089 O O . ARG B 1 72 ? -18.031 12.406 0.894 1 94.19 72 ARG B O 1
ATOM 2096 N N . ASP B 1 73 ? -16.75 10.75 0.443 1 91.62 73 ASP B N 1
ATOM 2097 C CA . ASP B 1 73 ? -17.828 9.773 0.509 1 91.62 73 ASP B CA 1
ATOM 2098 C C . ASP B 1 73 ? -17.969 9.219 1.924 1 91.62 73 ASP B C 1
ATOM 2100 O O . ASP B 1 73 ? -18.875 8.414 2.188 1 91.62 73 ASP B O 1
ATOM 2104 N N . ALA B 1 74 ? -17.141 9.641 2.82 1 95.19 74 ALA B N 1
ATOM 2105 C CA . ALA B 1 74 ? -17.188 9.172 4.199 1 95.19 74 ALA B CA 1
ATOM 2106 C C . ALA B 1 74 ? -18.172 9.984 5.027 1 95.19 74 ALA B C 1
ATOM 2108 O O . ALA B 1 74 ? -18.828 10.898 4.508 1 95.19 74 ALA B O 1
ATOM 2109 N N . ASN B 1 75 ? -18.391 9.484 6.273 1 95.81 75 ASN B N 1
ATOM 2110 C CA . ASN B 1 75 ? -19.234 10.148 7.258 1 95.81 75 ASN B CA 1
ATOM 2111 C C . ASN B 1 75 ? -18.438 10.555 8.5 1 95.81 75 ASN B C 1
ATOM 2113 O O . ASN B 1 75 ? -17.672 9.75 9.039 1 95.81 75 ASN B O 1
ATOM 2117 N N . VAL B 1 76 ? -18.703 11.797 8.898 1 95.12 76 VAL B N 1
ATOM 2118 C CA . VAL B 1 76 ? -17.969 12.32 10.047 1 95.12 76 VAL B CA 1
ATOM 2119 C C . VAL B 1 76 ? -18.172 11.391 11.242 1 95.12 76 VAL B C 1
ATOM 2121 O O . VAL B 1 76 ? -17.281 11.266 12.094 1 95.12 76 VAL B O 1
ATOM 2124 N N . SER B 1 77 ? -19.25 10.75 11.359 1 96 77 SER B N 1
ATOM 2125 C CA . SER B 1 77 ? -19.531 9.844 12.469 1 96 77 SER B CA 1
ATOM 2126 C C . SER B 1 77 ? -18.594 8.656 12.469 1 96 77 SER B C 1
ATOM 2128 O O . SER B 1 77 ? -18.484 7.938 13.469 1 96 77 SER B O 1
ATOM 2130 N N . ASP B 1 78 ? -17.938 8.438 11.297 1 95.38 78 ASP B N 1
ATOM 2131 C CA . ASP B 1 78 ? -16.922 7.379 11.266 1 95.38 78 ASP B CA 1
ATOM 2132 C C . ASP B 1 78 ? -15.82 7.633 12.289 1 95.38 78 ASP B C 1
ATOM 2134 O O . ASP B 1 78 ? -15.156 6.699 12.742 1 95.38 78 ASP B O 1
ATOM 2138 N N . LEU B 1 79 ? -15.641 8.891 12.602 1 97.5 79 LEU B N 1
ATOM 2139 C CA . LEU B 1 79 ? -14.641 9.289 13.602 1 97.5 79 LEU B CA 1
ATOM 2140 C C . LEU B 1 79 ? -15.312 9.93 14.812 1 97.5 79 LEU B C 1
ATOM 2142 O O . LEU B 1 79 ? -14.836 10.938 15.32 1 97.5 79 LEU B O 1
ATOM 2146 N N . LYS B 1 80 ? -16.297 9.375 15.242 1 95.81 80 LYS B N 1
ATOM 2147 C CA . LYS B 1 80 ? -17.094 9.922 16.344 1 95.81 80 LYS B CA 1
ATOM 2148 C C . LYS B 1 80 ? -16.297 9.922 17.641 1 95.81 80 LYS B C 1
ATOM 2150 O O . LYS B 1 80 ? -16.547 10.734 18.531 1 95.81 80 LYS B O 1
ATOM 2155 N N . ASP B 1 81 ? -15.32 9.055 17.797 1 96.5 81 ASP B N 1
ATOM 2156 C CA . ASP B 1 81 ? -14.586 8.891 19.062 1 96.5 81 ASP B CA 1
ATOM 2157 C C . ASP B 1 81 ? -13.398 9.852 19.125 1 96.5 81 ASP B C 1
ATOM 2159 O O . ASP B 1 81 ? -12.672 9.867 20.125 1 96.5 81 ASP B O 1
ATOM 2163 N N . VAL B 1 82 ? -13.172 10.586 18.031 1 96.56 82 VAL B N 1
ATOM 2164 C CA . VAL B 1 82 ? -12.125 11.609 18.047 1 96.56 82 VAL B CA 1
ATOM 2165 C C . VAL B 1 82 ? -12.656 12.883 18.719 1 96.56 82 VAL B C 1
ATOM 2167 O O . VAL B 1 82 ? -13.812 13.25 18.516 1 96.56 82 VAL B O 1
ATOM 2170 N N . GLU B 1 83 ? -11.852 13.57 19.469 1 96.94 83 GLU B N 1
ATOM 2171 C CA . GLU B 1 83 ? -12.281 14.688 20.312 1 96.94 83 GLU B CA 1
ATOM 2172 C C . GLU B 1 83 ? -12.055 16.031 19.609 1 96.94 83 GLU B C 1
ATOM 2174 O O . GLU B 1 83 ? -12.344 17.078 20.172 1 96.94 83 GLU B O 1
ATOM 2179 N N . VAL B 1 84 ? -11.523 16.047 18.453 1 98.06 84 VAL B N 1
ATOM 2180 C CA . VAL B 1 84 ? -11.297 17.25 17.672 1 98.06 84 VAL B CA 1
ATOM 2181 C C . VAL B 1 84 ? -12.273 17.297 16.5 1 98.06 84 VAL B C 1
ATOM 2183 O O . VAL B 1 84 ? -12.906 16.297 16.172 1 98.06 84 VAL B O 1
ATOM 2186 N N . PRO B 1 85 ? -12.453 18.484 15.875 1 98.38 85 PRO B N 1
ATOM 2187 C CA . PRO B 1 85 ? -13.359 18.609 14.734 1 98.38 85 PRO B CA 1
ATOM 2188 C C . PRO B 1 85 ? -12.977 17.672 13.586 1 98.38 85 PRO B C 1
ATOM 2190 O O . PRO B 1 85 ? -11.789 17.5 13.289 1 98.38 85 PRO B O 1
ATOM 2193 N N . VAL B 1 86 ? -14 17.031 12.984 1 98.56 86 VAL B N 1
ATOM 2194 C CA . VAL B 1 86 ? -13.852 16.203 11.797 1 98.56 86 VAL B CA 1
ATOM 2195 C C . VAL B 1 86 ? -14.711 16.766 10.664 1 98.56 86 VAL B C 1
ATOM 2197 O O . VAL B 1 86 ? -15.891 17.062 10.859 1 98.56 86 VAL B O 1
ATOM 2200 N N . GLU B 1 87 ? -14.094 16.922 9.516 1 98.38 87 GLU B N 1
ATOM 2201 C CA . GLU B 1 87 ? -14.859 17.422 8.375 1 98.38 87 GLU B CA 1
ATOM 2202 C C . GLU B 1 87 ? -14.555 16.609 7.109 1 98.38 87 GLU B C 1
ATOM 2204 O O . GLU B 1 87 ? -13.469 16.047 6.98 1 98.38 87 GLU B O 1
ATOM 2209 N N . VAL B 1 88 ? -15.531 16.625 6.211 1 98 88 VAL B N 1
ATOM 2210 C CA . VAL B 1 88 ? -15.383 16 4.898 1 98 88 VAL B CA 1
ATOM 2211 C C . VAL B 1 88 ? -14.648 16.953 3.957 1 98 88 VAL B C 1
ATOM 2213 O O . VAL B 1 88 ? -14.953 18.156 3.916 1 98 88 VAL B O 1
ATOM 2216 N N . LEU B 1 89 ? -13.625 16.422 3.32 1 97.81 89 LEU B N 1
ATOM 2217 C CA . LEU B 1 89 ? -12.922 17.219 2.316 1 97.81 89 LEU B CA 1
ATOM 2218 C C . LEU B 1 89 ? -13.688 17.219 0.996 1 97.81 89 LEU B C 1
ATOM 2220 O O . LEU B 1 89 ? -13.93 16.156 0.409 1 97.81 89 LEU B O 1
ATOM 2224 N N . PRO B 1 90 ? -14.141 18.406 0.558 1 96.12 90 PRO B N 1
ATOM 2225 C CA . PRO B 1 90 ? -14.93 18.484 -0.671 1 96.12 90 PRO B CA 1
ATOM 2226 C C . PRO B 1 90 ? -14.07 18.438 -1.933 1 96.12 90 PRO B C 1
ATOM 2228 O O . PRO B 1 90 ? -14.094 19.391 -2.727 1 96.12 90 PRO B O 1
ATOM 2231 N N . ASP B 1 91 ? -13.289 17.406 -2.168 1 93.5 91 ASP B N 1
ATOM 2232 C CA . ASP B 1 91 ? -12.383 17.297 -3.309 1 93.5 91 ASP B CA 1
ATOM 2233 C C . ASP B 1 91 ? -12.664 16.016 -4.098 1 93.5 91 ASP B C 1
ATOM 2235 O O . ASP B 1 91 ? -13.328 15.102 -3.596 1 93.5 91 ASP B O 1
ATOM 2239 N N . MET B 1 92 ? -12.203 16.047 -5.293 1 90.12 92 MET B N 1
ATOM 2240 C CA . MET B 1 92 ? -12.312 14.836 -6.109 1 90.12 92 MET B CA 1
ATOM 2241 C C . MET B 1 92 ? -11.195 13.852 -5.785 1 90.12 92 MET B C 1
ATOM 2243 O O . MET B 1 92 ? -11.312 12.656 -6.066 1 90.12 92 MET B O 1
ATOM 2247 N N . LEU B 1 93 ? -10.172 14.352 -5.293 1 90.12 93 LEU B N 1
ATOM 2248 C CA . LEU B 1 93 ? -9.133 13.484 -4.762 1 90.12 93 LEU B CA 1
ATOM 2249 C C . LEU B 1 93 ? -9.586 12.812 -3.467 1 90.12 93 LEU B C 1
ATOM 2251 O O . LEU B 1 93 ? -9.531 13.43 -2.396 1 90.12 93 LEU B O 1
ATOM 2255 N N . THR B 1 94 ? -9.922 11.547 -3.529 1 89.19 94 THR B N 1
ATOM 2256 C CA . THR B 1 94 ? -10.625 10.914 -2.418 1 89.19 94 THR B CA 1
ATOM 2257 C C . THR B 1 94 ? -9.633 10.305 -1.433 1 89.19 94 THR B C 1
ATOM 2259 O O . THR B 1 94 ? -9.992 9.992 -0.296 1 89.19 94 THR B O 1
ATOM 2262 N N . ALA B 1 95 ? -8.398 10.008 -1.89 1 95.25 95 ALA B N 1
ATOM 2263 C CA . ALA B 1 95 ? -7.387 9.484 -0.975 1 95.25 95 ALA B CA 1
ATOM 2264 C C . ALA B 1 95 ? -6.699 10.617 -0.214 1 95.25 95 ALA B C 1
ATOM 2266 O O . ALA B 1 95 ? -5.535 10.93 -0.479 1 95.25 95 ALA B O 1
ATOM 2267 N N . VAL B 1 96 ? -7.391 11.102 0.771 1 97.81 96 VAL B N 1
ATOM 2268 C CA . VAL B 1 96 ? -7.02 12.297 1.528 1 97.81 96 VAL B CA 1
ATOM 2269 C C . VAL B 1 96 ? -5.633 12.109 2.137 1 97.81 96 VAL B C 1
ATOM 2271 O O . VAL B 1 96 ? -4.789 13.008 2.07 1 97.81 96 VAL B O 1
ATOM 2274 N N . GLY B 1 97 ? -5.375 10.969 2.68 1 98 97 GLY B N 1
ATOM 2275 C CA . GLY B 1 97 ? -4.09 10.68 3.299 1 98 97 GLY B CA 1
ATOM 2276 C C . GLY B 1 97 ? -2.93 10.742 2.322 1 98 97 GLY B C 1
ATOM 2277 O O . GLY B 1 97 ? -1.803 11.062 2.707 1 98 97 GLY B O 1
ATOM 2278 N N . ASN B 1 98 ? -3.213 10.477 1.056 1 97.44 98 ASN B N 1
ATOM 2279 C CA . ASN B 1 98 ? -2.178 10.438 0.03 1 97.44 98 ASN B CA 1
ATOM 2280 C C . ASN B 1 98 ? -1.79 11.836 -0.436 1 97.44 98 ASN B C 1
ATOM 2282 O O . ASN B 1 98 ? -0.649 12.07 -0.84 1 97.44 98 ASN B O 1
ATOM 2286 N N . VAL B 1 99 ? -2.686 12.727 -0.318 1 98.19 99 VAL B N 1
ATOM 2287 C CA . VAL B 1 99 ? -2.465 13.961 -1.061 1 98.19 99 VAL B CA 1
ATOM 2288 C C . VAL B 1 99 ? -2.26 15.117 -0.087 1 98.19 99 VAL B C 1
ATOM 2290 O O . VAL B 1 99 ? -2.137 16.281 -0.503 1 98.19 99 VAL B O 1
ATOM 2293 N N . ILE B 1 100 ? -2.266 14.867 1.175 1 98.81 100 ILE B N 1
ATOM 2294 C CA . ILE B 1 100 ? -2.047 15.898 2.184 1 98.81 100 ILE B CA 1
ATOM 2295 C C . ILE B 1 100 ? -0.879 15.492 3.084 1 98.81 100 ILE B C 1
ATOM 2297 O O . ILE B 1 100 ? -0.876 14.406 3.66 1 98.81 100 ILE B O 1
ATOM 2301 N N . LEU B 1 101 ? 0.116 16.297 3.131 1 98.88 101 LEU B N 1
ATOM 2302 C CA . LEU B 1 101 ? 1.188 16.25 4.117 1 98.88 101 LEU B CA 1
ATOM 2303 C C . LEU B 1 101 ? 1.054 17.406 5.117 1 98.88 101 LEU B C 1
ATOM 2305 O O . LEU B 1 101 ? 1.13 18.578 4.738 1 98.88 101 LEU B O 1
ATOM 2309 N N . ALA B 1 102 ? 0.839 17.031 6.473 1 98.81 102 ALA B N 1
ATOM 2310 C CA . ALA B 1 102 ? 0.534 18.125 7.398 1 98.81 102 ALA B CA 1
ATOM 2311 C C . ALA B 1 102 ? 1.067 17.828 8.797 1 98.81 102 ALA B C 1
ATOM 2313 O O . ALA B 1 102 ? 1.052 16.672 9.242 1 98.81 102 ALA B O 1
ATOM 2314 N N . ASN B 1 103 ? 1.63 18.844 9.445 1 98.44 103 ASN B N 1
ATOM 2315 C CA . ASN B 1 103 ? 1.828 18.891 10.891 1 98.44 103 ASN B CA 1
ATOM 2316 C C . ASN B 1 103 ? 0.997 20 11.531 1 98.44 103 ASN B C 1
ATOM 2318 O O . ASN B 1 103 ? -0.068 20.344 11.031 1 98.44 103 ASN B O 1
ATOM 2322 N N . ASP B 1 104 ? 1.395 20.516 12.711 1 98.56 104 ASP B N 1
ATOM 2323 C CA . ASP B 1 104 ? 0.549 21.469 13.43 1 98.56 104 ASP B CA 1
ATOM 2324 C C . ASP B 1 104 ? 0.791 22.891 12.945 1 98.56 104 ASP B C 1
ATOM 2326 O O . ASP B 1 104 ? 0.119 23.828 13.383 1 98.56 104 ASP B O 1
ATOM 2330 N N . THR B 1 105 ? 1.646 23.078 11.969 1 98.31 105 THR B N 1
ATOM 2331 C CA . THR B 1 105 ? 2.008 24.453 11.594 1 98.31 105 THR B CA 1
ATOM 2332 C C . THR B 1 105 ? 1.692 24.719 10.125 1 98.31 105 THR B C 1
ATOM 2334 O O . THR B 1 105 ? 1.395 25.844 9.742 1 98.31 105 THR B O 1
ATOM 2337 N N . ALA B 1 106 ? 1.795 23.719 9.328 1 98.81 106 ALA B N 1
ATOM 2338 C CA . ALA B 1 106 ? 1.622 23.922 7.891 1 98.81 106 ALA B CA 1
ATOM 2339 C C . ALA B 1 106 ? 1.165 22.625 7.211 1 98.81 106 ALA B C 1
ATOM 2341 O O . ALA B 1 106 ? 1.176 21.562 7.824 1 98.81 106 ALA B O 1
ATOM 2342 N N . ALA B 1 107 ? 0.735 22.766 5.922 1 98.88 107 ALA B N 1
ATOM 2343 C CA . ALA B 1 107 ? 0.37 21.625 5.09 1 98.88 107 ALA B CA 1
ATOM 2344 C C . ALA B 1 107 ? 0.826 21.828 3.648 1 98.88 107 ALA B C 1
ATOM 2346 O O . ALA B 1 107 ? 0.75 22.938 3.119 1 98.88 107 ALA B O 1
ATOM 2347 N N . LEU B 1 108 ? 1.375 20.781 3.068 1 98.94 108 LEU B N 1
ATOM 2348 C CA . LEU B 1 108 ? 1.582 20.672 1.628 1 98.94 108 LEU B CA 1
ATOM 2349 C C . LEU B 1 108 ? 0.563 19.719 1.005 1 98.94 108 LEU B C 1
ATOM 2351 O O . LEU B 1 108 ? 0.351 18.625 1.506 1 98.94 108 LEU B O 1
ATOM 2355 N N . VAL B 1 109 ? -0.125 20.219 -0.06 1 98.88 109 VAL B N 1
ATOM 2356 C CA . VAL B 1 109 ? -1.195 19.406 -0.638 1 98.88 109 VAL B CA 1
ATOM 2357 C C . VAL B 1 109 ? -0.96 19.234 -2.137 1 98.88 109 VAL B C 1
ATOM 2359 O O . VAL B 1 109 ? -0.156 19.953 -2.732 1 98.88 109 VAL B O 1
ATOM 2362 N N . HIS B 1 110 ? -1.66 18.266 -2.693 1 98.5 110 HIS B N 1
ATOM 2363 C CA . HIS B 1 110 ? -1.623 18.031 -4.129 1 98.5 110 HIS B CA 1
ATOM 2364 C C . HIS B 1 110 ? -1.796 19.312 -4.918 1 98.5 110 HIS B C 1
ATOM 2366 O O . HIS B 1 110 ? -2.602 20.172 -4.543 1 98.5 110 HIS B O 1
ATOM 2372 N N . PRO B 1 111 ? -1.084 19.438 -6.047 1 98.31 111 PRO B N 1
ATOM 2373 C CA . PRO B 1 111 ? -1.15 20.656 -6.84 1 98.31 111 PRO B CA 1
ATOM 2374 C C . PRO B 1 111 ? -2.553 20.938 -7.375 1 98.31 111 PRO B C 1
ATOM 2376 O O . PRO B 1 111 ? -2.912 22.109 -7.594 1 98.31 111 PRO B O 1
ATOM 2379 N N . GLU B 1 112 ? -3.367 19.969 -7.52 1 97.62 112 GLU B N 1
ATOM 2380 C CA . GLU B 1 112 ? -4.684 20.141 -8.125 1 97.62 112 GLU B CA 1
ATOM 2381 C C . GLU B 1 112 ? -5.77 20.25 -7.062 1 97.62 112 GLU B C 1
ATOM 2383 O O . GLU B 1 112 ? -6.961 20.203 -7.379 1 97.62 112 GLU B O 1
ATOM 2388 N N . MET B 1 113 ? -5.363 20.359 -5.848 1 97.94 113 MET B N 1
ATOM 2389 C CA . MET B 1 113 ? -6.344 20.578 -4.785 1 97.94 113 MET B CA 1
ATOM 2390 C C . MET B 1 113 ? -7.16 21.828 -5.047 1 97.94 113 MET B C 1
ATOM 2392 O O . MET B 1 113 ? -6.609 22.875 -5.422 1 97.94 113 MET B O 1
ATOM 2396 N N . THR B 1 114 ? -8.445 21.734 -4.871 1 98 114 THR B N 1
ATOM 2397 C CA . THR B 1 114 ? -9.32 22.859 -5.152 1 98 114 THR B CA 1
ATOM 2398 C C . THR B 1 114 ? -9.188 23.938 -4.074 1 98 114 THR B C 1
ATOM 2400 O O . THR B 1 114 ? -8.797 23.641 -2.939 1 98 114 THR B O 1
ATOM 2403 N N . ASP B 1 115 ? -9.586 25.172 -4.445 1 98.12 115 ASP B N 1
ATOM 2404 C CA . ASP B 1 115 ? -9.562 26.266 -3.488 1 98.12 115 ASP B CA 1
ATOM 2405 C C . ASP B 1 115 ? -10.5 26 -2.314 1 98.12 115 ASP B C 1
ATOM 2407 O O . ASP B 1 115 ? -10.188 26.328 -1.171 1 98.12 115 ASP B O 1
ATOM 2411 N N . SER B 1 116 ? -11.602 25.406 -2.613 1 98.25 116 SER B N 1
ATOM 2412 C CA . SER B 1 116 ? -12.562 25.078 -1.562 1 98.25 116 SER B CA 1
ATOM 2413 C C . SER B 1 116 ? -11.969 24.094 -0.564 1 98.25 116 SER B C 1
ATOM 2415 O O . SER B 1 116 ? -12.164 24.234 0.645 1 98.25 116 SER B O 1
ATOM 2417 N N . SER B 1 117 ? -11.281 23.125 -1.07 1 98.56 117 SER B N 1
ATOM 2418 C CA . SER B 1 117 ? -10.633 22.141 -0.204 1 98.56 117 SER B CA 1
ATOM 2419 C C . SER B 1 117 ? -9.531 22.797 0.634 1 98.56 117 SER B C 1
ATOM 2421 O O . SER B 1 117 ? -9.375 22.469 1.812 1 98.56 117 SER B O 1
ATOM 2423 N N . ILE B 1 118 ? -8.781 23.703 0.023 1 98.69 118 ILE B N 1
ATOM 2424 C CA . ILE B 1 118 ? -7.711 24.406 0.727 1 98.69 118 ILE B CA 1
ATOM 2425 C C . ILE B 1 118 ? -8.297 25.188 1.899 1 98.69 118 ILE B C 1
ATOM 2427 O O . ILE B 1 118 ? -7.723 25.203 2.992 1 98.69 118 ILE B O 1
ATOM 2431 N N . GLU B 1 119 ? -9.367 25.828 1.705 1 98.62 119 GLU B N 1
ATOM 2432 C CA . GLU B 1 119 ? -10.023 26.578 2.768 1 98.62 119 GLU B CA 1
ATOM 2433 C C . GLU B 1 119 ? -10.438 25.656 3.916 1 98.62 119 GLU B C 1
ATOM 2435 O O . GLU B 1 119 ? -10.258 26 5.086 1 98.62 119 GLU B O 1
ATOM 2440 N N . VAL B 1 120 ? -11.016 24.516 3.576 1 98.62 120 VAL B N 1
ATOM 2441 C CA . VAL B 1 120 ? -11.453 23.562 4.582 1 98.62 120 VAL B CA 1
ATOM 2442 C C . VAL B 1 120 ? -10.25 23.047 5.359 1 98.62 120 VAL B C 1
ATOM 2444 O O . VAL B 1 120 ? -10.289 22.938 6.59 1 98.62 120 VAL B O 1
ATOM 2447 N N . ILE B 1 121 ? -9.156 22.688 4.664 1 98.88 121 ILE B N 1
ATOM 2448 C CA . ILE B 1 121 ? -7.949 22.203 5.309 1 98.88 121 ILE B CA 1
ATOM 2449 C C . ILE B 1 121 ? -7.406 23.25 6.27 1 98.88 121 ILE B C 1
ATOM 2451 O O . ILE B 1 121 ? -7.094 22.953 7.426 1 98.88 121 ILE B O 1
ATOM 2455 N N . SER B 1 122 ? -7.293 24.484 5.789 1 98.88 122 SER B N 1
ATOM 2456 C CA . SER B 1 122 ? -6.777 25.594 6.602 1 98.88 122 SER B CA 1
ATOM 2457 C C . SER B 1 122 ? -7.617 25.781 7.859 1 98.88 122 SER B C 1
ATOM 2459 O O . SER B 1 122 ? -7.078 25.953 8.953 1 98.88 122 SER B O 1
ATOM 2461 N N . ARG B 1 123 ? -8.875 25.766 7.719 1 98.75 123 ARG B N 1
ATOM 2462 C CA . ARG B 1 123 ? -9.789 26.016 8.828 1 98.75 123 ARG B CA 1
ATOM 2463 C C . ARG B 1 123 ? -9.766 24.875 9.836 1 98.75 123 ARG B C 1
ATOM 2465 O O . ARG B 1 123 ? -9.68 25.094 11.039 1 98.75 123 ARG B O 1
ATOM 2472 N N . VAL B 1 124 ? -9.859 23.625 9.383 1 98.81 124 VAL B N 1
ATOM 2473 C CA . VAL B 1 124 ? -10.039 22.469 10.25 1 98.81 124 VAL B CA 1
ATOM 2474 C C . VAL B 1 124 ? -8.711 22.125 10.93 1 98.81 124 VAL B C 1
ATOM 2476 O O . VAL B 1 124 ? -8.68 21.844 12.133 1 98.81 124 VAL B O 1
ATOM 2479 N N . LEU B 1 125 ? -7.602 22.141 10.148 1 98.81 125 LEU B N 1
ATOM 2480 C CA . LEU B 1 125 ? -6.301 21.766 10.695 1 98.81 125 LEU B CA 1
ATOM 2481 C C . LEU B 1 125 ? -5.617 22.984 11.328 1 98.81 125 LEU B C 1
ATOM 2483 O O . LEU B 1 125 ? -4.652 22.828 12.086 1 98.81 125 LEU B O 1
ATOM 2487 N N . GLY B 1 126 ? -6.152 24.188 11.016 1 98.75 126 GLY B N 1
ATOM 2488 C CA . GLY B 1 126 ? -5.582 25.391 11.602 1 98.75 126 GLY B CA 1
ATOM 2489 C C . GLY B 1 126 ? -4.176 25.688 11.109 1 98.75 126 GLY B C 1
ATOM 2490 O O . GLY B 1 126 ? -3.295 26.031 11.906 1 98.75 126 GLY B O 1
ATOM 2491 N N . VAL B 1 127 ? -3.939 25.531 9.82 1 98.81 127 VAL B N 1
ATOM 2492 C CA . VAL B 1 127 ? -2.576 25.656 9.312 1 98.81 127 VAL B CA 1
ATOM 2493 C C . VAL B 1 127 ? -2.582 26.422 7.996 1 98.81 127 VAL B C 1
ATOM 2495 O O . VAL B 1 127 ? -3.625 26.562 7.355 1 98.81 127 VAL B O 1
ATOM 2498 N N . ASP B 1 128 ? -1.325 26.922 7.609 1 98.12 128 ASP B N 1
ATOM 2499 C CA . ASP B 1 128 ? -1.11 27.438 6.258 1 98.12 128 ASP B CA 1
ATOM 2500 C C . ASP B 1 128 ? -0.985 26.297 5.254 1 98.12 128 ASP B C 1
ATOM 2502 O O . ASP B 1 128 ? -0.28 25.312 5.504 1 98.12 128 ASP B O 1
ATOM 2506 N N . VAL B 1 129 ? -1.688 26.438 4.109 1 98.81 129 VAL B N 1
ATOM 2507 C CA . VAL B 1 129 ? -1.745 25.344 3.143 1 98.81 129 VAL B CA 1
ATOM 2508 C C . VAL B 1 129 ? -1.072 25.766 1.84 1 98.81 129 VAL B C 1
ATOM 2510 O O . VAL B 1 129 ? -1.355 26.844 1.311 1 98.81 129 VAL B O 1
ATOM 2513 N N . HIS B 1 130 ? -0.202 24.953 1.315 1 98.88 130 HIS B N 1
ATOM 2514 C CA . HIS B 1 130 ? 0.522 25.219 0.077 1 98.88 130 HIS B CA 1
ATOM 2515 C C . HIS B 1 130 ? 0.388 24.047 -0.896 1 98.88 130 HIS B C 1
ATOM 2517 O O . HIS B 1 130 ? 0.45 22.891 -0.491 1 98.88 130 HIS B O 1
ATOM 2523 N N . ARG B 1 131 ? 0.188 24.375 -2.148 1 98.75 131 ARG B N 1
ATOM 2524 C CA . ARG B 1 131 ? 0.202 23.359 -3.191 1 98.75 131 ARG B CA 1
ATOM 2525 C C . ARG B 1 131 ? 1.629 23.031 -3.615 1 98.75 131 ARG B C 1
ATOM 2527 O O . ARG B 1 131 ? 2.48 23.922 -3.688 1 98.75 131 ARG B O 1
ATOM 2534 N N . GLY B 1 132 ? 1.874 21.734 -3.869 1 98.5 132 GLY B N 1
ATOM 2535 C CA . GLY B 1 132 ? 3.188 21.375 -4.375 1 98.5 132 GLY B CA 1
ATOM 2536 C C . GLY B 1 132 ? 3.355 19.875 -4.555 1 98.5 132 GLY B C 1
ATOM 2537 O O . GLY B 1 132 ? 2.381 19.125 -4.488 1 98.5 132 GLY B O 1
ATOM 2538 N N . THR B 1 133 ? 4.555 19.5 -4.934 1 98.25 133 THR B N 1
ATOM 2539 C CA . THR B 1 133 ? 4.926 18.109 -5.133 1 98.25 133 THR B CA 1
ATOM 2540 C C . THR B 1 133 ? 6.164 17.75 -4.312 1 98.25 133 THR B C 1
ATOM 2542 O O . THR B 1 133 ? 6.844 18.641 -3.795 1 98.25 133 THR B O 1
ATOM 2545 N N . ILE B 1 134 ? 6.355 16.5 -4.105 1 98 134 ILE B N 1
ATOM 2546 C CA . ILE B 1 134 ? 7.602 15.922 -3.617 1 98 134 ILE B CA 1
ATOM 2547 C C . ILE B 1 134 ? 8.102 14.875 -4.605 1 98 134 ILE B C 1
ATOM 2549 O O . ILE B 1 134 ? 7.422 13.875 -4.859 1 98 134 ILE B O 1
ATOM 2553 N N . ALA B 1 135 ? 9.344 15.117 -5.156 1 96.75 135 ALA B N 1
ATOM 2554 C CA . ALA B 1 135 ? 9.891 14.242 -6.191 1 96.75 135 ALA B CA 1
ATOM 2555 C C . ALA B 1 135 ? 8.969 14.172 -7.402 1 96.75 135 ALA B C 1
ATOM 2557 O O . ALA B 1 135 ? 8.797 13.117 -8.008 1 96.75 135 ALA B O 1
ATOM 2558 N N . GLY B 1 136 ? 8.289 15.281 -7.609 1 95.31 136 GLY B N 1
ATOM 2559 C CA . GLY B 1 136 ? 7.383 15.352 -8.742 1 95.31 136 GLY B CA 1
ATOM 2560 C C . GLY B 1 136 ? 6.047 14.695 -8.477 1 95.31 136 GLY B C 1
ATOM 2561 O O . GLY B 1 136 ? 5.168 14.68 -9.344 1 95.31 136 GLY B O 1
ATOM 2562 N N . LEU B 1 137 ? 5.793 14.156 -7.367 1 94.75 137 LEU B N 1
ATOM 2563 C CA . LEU B 1 137 ? 4.574 13.422 -7.039 1 94.75 137 LEU B CA 1
ATOM 2564 C C . LEU B 1 137 ? 3.584 14.328 -6.309 1 94.75 137 LEU B C 1
ATOM 2566 O O . LEU B 1 137 ? 3.961 15.055 -5.387 1 94.75 137 LEU B O 1
ATOM 2570 N N . GLY B 1 138 ? 2.299 14.211 -6.773 1 96.56 138 GLY B N 1
ATOM 2571 C CA . GLY B 1 138 ? 1.227 14.914 -6.09 1 96.56 138 GLY B CA 1
ATOM 2572 C C . GLY B 1 138 ? 0.747 14.203 -4.84 1 96.56 138 GLY B C 1
ATOM 2573 O O . GLY B 1 138 ? 0.051 14.789 -4.012 1 96.56 138 GLY B O 1
ATOM 2574 N N . THR B 1 139 ? 1.113 12.922 -4.777 1 96 139 THR B N 1
ATOM 2575 C CA . THR B 1 139 ? 0.822 12.172 -3.559 1 96 139 THR B CA 1
ATOM 2576 C C . THR B 1 139 ? 1.843 12.484 -2.469 1 96 139 THR B C 1
ATOM 2578 O O . THR B 1 139 ? 2.59 11.609 -2.035 1 96 139 THR B O 1
ATOM 2581 N N . VAL B 1 140 ? 1.771 13.711 -1.991 1 98.19 140 VAL B N 1
ATOM 2582 C CA . VAL B 1 140 ? 2.779 14.234 -1.078 1 98.19 140 VAL B CA 1
ATOM 2583 C C . VAL B 1 140 ? 2.689 13.516 0.265 1 98.19 140 VAL B C 1
ATOM 2585 O O . VAL B 1 140 ? 3.701 13.328 0.946 1 98.19 140 VAL B O 1
ATOM 2588 N N . GLY B 1 141 ? 1.473 13.023 0.643 1 98.06 141 GLY B N 1
ATOM 2589 C CA . GLY B 1 141 ? 1.304 12.266 1.874 1 98.06 141 GLY B CA 1
ATOM 2590 C C . GLY B 1 141 ? 1.985 10.914 1.84 1 98.06 141 GLY B C 1
ATOM 2591 O O . GLY B 1 141 ? 2.297 10.344 2.887 1 98.06 141 GLY B O 1
ATOM 2592 N N . MET B 1 142 ? 2.199 10.398 0.683 1 96.56 142 MET B N 1
ATOM 2593 C CA . MET B 1 142 ? 2.918 9.133 0.514 1 96.56 142 MET B CA 1
ATOM 2594 C C . MET B 1 142 ? 4.422 9.375 0.427 1 96.56 142 MET B C 1
ATOM 2596 O O . MET B 1 142 ? 5.211 8.539 0.879 1 96.56 142 MET B O 1
ATOM 2600 N N . ALA B 1 143 ? 4.809 10.539 -0.031 1 97.06 143 ALA B N 1
ATOM 2601 C CA . ALA B 1 143 ? 6.199 10.82 -0.374 1 97.06 143 ALA B CA 1
ATOM 2602 C C . ALA B 1 143 ? 6.949 11.406 0.818 1 97.06 143 ALA B C 1
ATOM 2604 O O . ALA B 1 143 ? 8.18 11.531 0.786 1 97.06 143 ALA B O 1
ATOM 2605 N N . GLY B 1 144 ? 6.215 11.703 1.848 1 98 144 GLY B N 1
ATOM 2606 C CA . GLY B 1 144 ? 6.855 12.312 3.004 1 98 144 GLY B CA 1
ATOM 2607 C C . GLY B 1 144 ? 6.117 12.047 4.301 1 98 144 GLY B C 1
ATOM 2608 O O . GLY B 1 144 ? 4.953 11.641 4.289 1 98 144 GLY B O 1
ATOM 2609 N N . VAL B 1 145 ? 6.844 12.242 5.34 1 98.56 145 VAL B N 1
ATOM 2610 C CA . VAL B 1 145 ? 6.32 12.258 6.699 1 98.56 145 VAL B CA 1
ATOM 2611 C C . VAL B 1 145 ? 6.832 13.492 7.438 1 98.56 145 VAL B C 1
ATOM 2613 O O . VAL B 1 145 ? 8.016 13.82 7.367 1 98.56 145 VAL B O 1
ATOM 2616 N N . VAL B 1 146 ? 5.879 14.18 8.078 1 98.31 146 VAL B N 1
ATOM 2617 C CA . VAL B 1 146 ? 6.277 15.367 8.836 1 98.31 146 VAL B CA 1
ATOM 2618 C C . VAL B 1 146 ? 5.719 15.289 10.25 1 98.31 146 VAL B C 1
ATOM 2620 O O . VAL B 1 146 ? 4.582 14.852 10.453 1 98.31 146 VAL B O 1
ATOM 2623 N N . THR B 1 147 ? 6.578 15.539 11.234 1 97.88 147 THR B N 1
ATOM 2624 C CA . THR B 1 147 ? 6.176 15.789 12.617 1 97.88 147 THR B CA 1
ATOM 2625 C C . THR B 1 147 ? 6.41 17.25 12.992 1 97.88 147 THR B C 1
ATOM 2627 O O . THR B 1 147 ? 6.668 18.094 12.125 1 97.88 147 THR B O 1
ATOM 2630 N N . ASN B 1 148 ? 6.207 17.547 14.312 1 98 148 ASN B N 1
ATOM 2631 C CA . ASN B 1 148 ? 6.512 18.906 14.758 1 98 148 ASN B CA 1
ATOM 2632 C C . ASN B 1 148 ? 8.008 19.078 15.016 1 98 148 ASN B C 1
ATOM 2634 O O . ASN B 1 148 ? 8.438 20.141 15.469 1 98 148 ASN B O 1
ATOM 2638 N N . ARG B 1 149 ? 8.828 18.094 14.609 1 97.44 149 ARG B N 1
ATOM 2639 C CA . ARG B 1 149 ? 10.25 18.125 14.906 1 97.44 149 ARG B CA 1
ATOM 2640 C C . ARG B 1 149 ? 11.086 18.031 13.633 1 97.44 149 ARG B C 1
ATOM 2642 O O . ARG B 1 149 ? 12.234 18.469 13.594 1 97.44 149 ARG B O 1
ATOM 2649 N N . GLY B 1 150 ? 10.547 17.453 12.625 1 97.69 150 GLY B N 1
ATOM 2650 C CA . GLY B 1 150 ? 11.336 17.219 11.43 1 97.69 150 GLY B CA 1
ATOM 2651 C C . GLY B 1 150 ? 10.539 16.594 10.297 1 97.69 150 GLY B C 1
ATOM 2652 O O . GLY B 1 150 ? 9.359 16.281 10.469 1 97.69 150 GLY B O 1
ATOM 2653 N N . LEU B 1 151 ? 11.211 16.484 9.133 1 98.06 151 LEU B N 1
ATOM 2654 C CA . LEU B 1 151 ? 10.625 15.898 7.934 1 98.06 151 LEU B CA 1
ATOM 2655 C C . LEU B 1 151 ? 11.516 14.805 7.359 1 98.06 151 LEU B C 1
ATOM 2657 O O . LEU B 1 151 ? 12.742 14.953 7.32 1 98.06 151 LEU B O 1
ATOM 2661 N N . LEU B 1 152 ? 10.93 13.68 6.992 1 98.38 152 LEU B N 1
ATOM 2662 C CA . LEU B 1 152 ? 11.539 12.648 6.16 1 98.38 152 LEU B CA 1
ATOM 2663 C C . LEU B 1 152 ? 10.852 12.578 4.797 1 98.38 152 LEU B C 1
ATOM 2665 O O . LEU B 1 152 ? 9.641 12.383 4.719 1 98.38 152 LEU B O 1
ATOM 2669 N N . VAL B 1 153 ? 11.656 12.773 3.688 1 97.88 153 VAL B N 1
ATOM 2670 C CA . VAL B 1 153 ? 10.984 12.875 2.393 1 97.88 153 VAL B CA 1
ATOM 2671 C C . VAL B 1 153 ? 11.672 11.953 1.388 1 97.88 153 VAL B C 1
ATOM 2673 O O . VAL B 1 153 ? 12.789 11.492 1.617 1 97.88 153 VAL B O 1
ATOM 2676 N N . HIS B 1 154 ? 10.977 11.719 0.372 1 96.38 154 HIS B N 1
ATOM 2677 C CA . HIS B 1 154 ? 11.414 10.953 -0.787 1 96.38 154 HIS B CA 1
ATOM 2678 C C . HIS B 1 154 ? 12.812 11.359 -1.229 1 96.38 154 HIS B C 1
ATOM 2680 O O . HIS B 1 154 ? 13.109 12.555 -1.337 1 96.38 154 HIS B O 1
ATOM 2686 N N . PRO B 1 155 ? 13.68 10.383 -1.494 1 95.56 155 PRO B N 1
ATOM 2687 C CA . PRO B 1 155 ? 15.078 10.695 -1.812 1 95.56 155 PRO B CA 1
ATOM 2688 C C . PRO B 1 155 ? 15.227 11.453 -3.129 1 95.56 155 PRO B C 1
ATOM 2690 O O . PRO B 1 155 ? 16.234 12.117 -3.352 1 95.56 155 PRO B O 1
ATOM 2693 N N . MET B 1 156 ? 14.25 11.43 -4.004 1 94.75 156 MET B N 1
ATOM 2694 C CA . MET B 1 156 ? 14.359 12.07 -5.309 1 94.75 156 MET B CA 1
ATOM 2695 C C . MET B 1 156 ? 13.75 13.469 -5.285 1 94.75 156 MET B C 1
ATOM 2697 O O . MET B 1 156 ? 13.477 14.055 -6.336 1 94.75 156 MET B O 1
ATOM 2701 N N . VAL B 1 157 ? 13.531 13.992 -4.121 1 97.5 157 VAL B N 1
ATOM 2702 C CA . VAL B 1 157 ? 13.062 15.367 -4 1 97.5 157 VAL B CA 1
ATOM 2703 C C . VAL B 1 157 ? 14.039 16.312 -4.695 1 97.5 157 VAL B C 1
ATOM 2705 O O . VAL B 1 157 ? 15.258 16.125 -4.617 1 97.5 157 VAL B O 1
ATOM 2708 N N . THR B 1 158 ? 13.508 17.328 -5.371 1 97.62 158 THR B N 1
ATOM 2709 C CA . THR B 1 158 ? 14.367 18.266 -6.082 1 97.62 158 THR B CA 1
ATOM 2710 C C . THR B 1 158 ? 14.781 19.422 -5.168 1 97.62 158 THR B C 1
ATOM 2712 O O . THR B 1 158 ? 14.133 19.672 -4.148 1 97.62 158 THR B O 1
ATOM 2715 N N . PRO B 1 159 ? 15.828 20.109 -5.559 1 97.94 159 PRO B N 1
ATOM 2716 C CA . PRO B 1 159 ? 16.234 21.281 -4.77 1 97.94 159 PRO B CA 1
ATOM 2717 C C . PRO B 1 159 ? 15.133 22.312 -4.621 1 97.94 159 PRO B C 1
ATOM 2719 O O . PRO B 1 159 ? 14.953 22.891 -3.545 1 97.94 159 PRO B O 1
ATOM 2722 N N . ASP B 1 160 ? 14.414 22.547 -5.711 1 98.38 160 ASP B N 1
ATOM 2723 C CA . ASP B 1 160 ? 13.305 23.5 -5.645 1 98.38 160 ASP B CA 1
ATOM 2724 C C . ASP B 1 160 ? 12.242 23.031 -4.656 1 98.38 160 ASP B C 1
ATOM 2726 O O . ASP B 1 160 ? 11.727 23.828 -3.869 1 98.38 160 ASP B O 1
ATOM 2730 N N . GLU B 1 161 ? 11.914 21.797 -4.734 1 98.62 161 GLU B N 1
ATOM 2731 C CA . GLU B 1 161 ? 10.938 21.234 -3.811 1 98.62 161 GLU B CA 1
ATOM 2732 C C . GLU B 1 161 ? 11.43 21.312 -2.369 1 98.62 161 GLU B C 1
ATOM 2734 O O . GLU B 1 161 ? 10.656 21.578 -1.452 1 98.62 161 GLU B O 1
ATOM 2739 N N . LEU B 1 162 ? 12.727 21.031 -2.207 1 98.38 162 LEU B N 1
ATOM 2740 C CA . LEU B 1 162 ? 13.32 21.125 -0.879 1 98.38 162 LEU B CA 1
ATOM 2741 C C . LEU B 1 162 ? 13.203 22.531 -0.323 1 98.38 162 LEU B C 1
ATOM 2743 O O . LEU B 1 162 ? 12.898 22.719 0.856 1 98.38 162 LEU B O 1
ATOM 2747 N N . SER B 1 163 ? 13.469 23.453 -1.15 1 98.38 163 SER B N 1
ATOM 2748 C CA . SER B 1 163 ? 13.344 24.859 -0.739 1 98.38 163 SER B CA 1
ATOM 2749 C C . SER B 1 163 ? 11.922 25.188 -0.31 1 98.38 163 SER B C 1
ATOM 2751 O O . SER B 1 163 ? 11.711 25.859 0.695 1 98.38 163 SER B O 1
ATOM 2753 N N . VAL B 1 164 ? 10.977 24.719 -1.06 1 98.44 164 VAL B N 1
ATOM 2754 C CA . VAL B 1 164 ? 9.57 24.938 -0.734 1 98.44 164 VAL B CA 1
ATOM 2755 C C . VAL B 1 164 ? 9.242 24.297 0.611 1 98.44 164 VAL B C 1
ATOM 2757 O O . VAL B 1 164 ? 8.602 24.922 1.461 1 98.44 164 VAL B O 1
ATOM 2760 N N . LEU B 1 165 ? 9.672 23.094 0.804 1 98.69 165 LEU B N 1
ATOM 2761 C CA . LEU B 1 165 ? 9.398 22.375 2.045 1 98.69 165 LEU B CA 1
ATOM 2762 C C . LEU B 1 165 ? 10.016 23.094 3.236 1 98.69 165 LEU B C 1
ATOM 2764 O O . LEU B 1 165 ? 9.406 23.188 4.305 1 98.69 165 LEU B O 1
ATOM 2768 N N . GLU B 1 166 ? 11.219 23.578 3.09 1 98.19 166 GLU B N 1
ATOM 2769 C CA . GLU B 1 166 ? 11.891 24.328 4.145 1 98.19 166 GLU B CA 1
ATOM 2770 C C . GLU B 1 166 ? 11.109 25.594 4.504 1 98.19 166 GLU B C 1
ATOM 2772 O O . GLU B 1 166 ? 10.953 25.922 5.684 1 98.19 166 GLU B O 1
ATOM 2777 N N . ASP B 1 167 ? 10.688 26.234 3.475 1 98.19 167 ASP B N 1
ATOM 2778 C CA . ASP B 1 167 ? 9.938 27.469 3.691 1 98.19 167 ASP B CA 1
ATOM 2779 C C . ASP B 1 167 ? 8.594 27.188 4.355 1 98.19 167 ASP B C 1
ATOM 2781 O O . ASP B 1 167 ? 8.156 27.953 5.227 1 98.19 167 ASP B O 1
ATOM 2785 N N . VAL B 1 168 ? 7.957 26.172 3.975 1 98.5 168 VAL B N 1
ATOM 2786 C CA . VAL B 1 168 ? 6.602 25.844 4.414 1 98.5 168 VAL B CA 1
ATOM 2787 C C . VAL B 1 168 ? 6.625 25.359 5.859 1 98.5 168 VAL B C 1
ATOM 2789 O O . VAL B 1 168 ? 5.836 25.828 6.688 1 98.5 168 VAL B O 1
ATOM 2792 N N . PHE B 1 169 ? 7.543 24.453 6.18 1 98.25 169 PHE B N 1
ATOM 2793 C CA . PHE B 1 169 ? 7.469 23.781 7.469 1 98.25 169 PHE B CA 1
ATOM 2794 C C . PHE B 1 169 ? 8.484 24.359 8.445 1 98.25 169 PHE B C 1
ATOM 2796 O O . PHE B 1 169 ? 8.359 24.188 9.656 1 98.25 169 PHE B O 1
ATOM 2803 N N . ALA B 1 170 ? 9.555 24.984 7.945 1 97.69 170 ALA B N 1
ATOM 2804 C CA . ALA B 1 170 ? 10.602 25.562 8.781 1 97.69 170 ALA B CA 1
ATOM 2805 C C . ALA B 1 170 ? 11.172 24.531 9.75 1 97.69 170 ALA B C 1
ATOM 2807 O O . ALA B 1 170 ? 11.305 24.797 10.945 1 97.69 170 ALA B O 1
ATOM 2808 N N . LEU B 1 171 ? 11.422 23.312 9.25 1 97.5 171 LEU B N 1
ATOM 2809 C CA . LEU B 1 171 ? 11.969 22.188 10 1 97.5 171 LEU B CA 1
ATOM 2810 C C . LEU B 1 171 ? 13.133 21.547 9.25 1 97.5 171 LEU B C 1
ATOM 2812 O O . LEU B 1 171 ? 13.25 21.719 8.031 1 97.5 171 LEU B O 1
ATOM 2816 N N . PRO B 1 172 ? 14.023 20.828 10 1 97.19 172 PRO B N 1
ATOM 2817 C CA . PRO B 1 172 ? 15.047 20.047 9.297 1 97.19 172 PRO B CA 1
ATOM 2818 C C . PRO B 1 172 ? 14.445 18.953 8.406 1 97.19 172 PRO B C 1
ATOM 2820 O O . PRO B 1 172 ? 13.453 18.328 8.773 1 97.19 172 PRO B O 1
ATOM 2823 N N . ILE B 1 173 ? 15.094 18.781 7.266 1 97.88 173 ILE B N 1
ATOM 2824 C CA . ILE B 1 173 ? 14.617 17.797 6.297 1 97.88 173 ILE B CA 1
ATOM 2825 C C . ILE B 1 173 ? 15.711 16.766 6.035 1 97.88 173 ILE B C 1
ATOM 2827 O O . ILE B 1 173 ? 16.875 17.109 5.82 1 97.88 173 ILE B O 1
ATOM 2831 N N . GLU B 1 174 ? 15.375 15.508 6.102 1 97.81 174 GLU B N 1
ATOM 2832 C CA . GLU B 1 174 ? 16.25 14.414 5.691 1 97.81 174 GLU B CA 1
ATOM 2833 C C . GLU B 1 174 ? 15.594 13.578 4.594 1 97.81 174 GLU B C 1
ATOM 2835 O O . GLU B 1 174 ? 14.375 13.609 4.418 1 97.81 174 GLU B O 1
ATOM 2840 N N . LEU B 1 175 ? 16.453 12.93 3.873 1 97.56 175 LEU B N 1
ATOM 2841 C CA . LEU B 1 175 ? 16 12.023 2.82 1 97.56 175 LEU B CA 1
ATOM 2842 C C . LEU B 1 175 ? 16.109 10.57 3.275 1 97.56 175 LEU B C 1
ATOM 2844 O O . LEU B 1 175 ? 17.062 10.195 3.959 1 97.56 175 LEU B O 1
ATOM 2848 N N . GLY B 1 176 ? 15.094 9.805 2.902 1 96.19 176 GLY B N 1
ATOM 2849 C CA . GLY B 1 176 ? 15.18 8.406 3.303 1 96.19 176 GLY B CA 1
ATOM 2850 C C . GLY B 1 176 ? 14.133 7.531 2.65 1 96.19 176 GLY B C 1
ATOM 2851 O O . GLY B 1 176 ? 13.367 7.996 1.801 1 96.19 176 GLY B O 1
ATOM 2852 N N . THR B 1 177 ? 14.18 6.219 2.957 1 95.25 177 THR B N 1
ATOM 2853 C CA . THR B 1 177 ? 13.266 5.188 2.492 1 95.25 177 THR B CA 1
ATOM 2854 C C . THR B 1 177 ? 12.75 4.352 3.664 1 95.25 177 THR B C 1
ATOM 2856 O O . THR B 1 177 ? 13.211 4.516 4.797 1 95.25 177 THR B O 1
ATOM 2859 N N . THR B 1 178 ? 11.695 3.58 3.395 1 95.38 178 THR B N 1
ATOM 2860 C CA . THR B 1 178 ? 11.164 2.584 4.32 1 95.38 178 THR B CA 1
ATOM 2861 C C . THR B 1 178 ? 10.93 1.257 3.605 1 95.38 178 THR B C 1
ATOM 2863 O O . THR B 1 178 ? 11.125 1.152 2.395 1 95.38 178 THR B O 1
ATOM 2866 N N . ASN B 1 179 ? 10.57 0.244 4.406 1 93.56 179 ASN B N 1
ATOM 2867 C CA . ASN B 1 179 ? 10.172 -1.049 3.855 1 93.56 179 ASN B CA 1
ATOM 2868 C C . ASN B 1 179 ? 11.172 -1.54 2.809 1 93.56 179 ASN B C 1
ATOM 2870 O O . ASN B 1 179 ? 10.781 -1.895 1.694 1 93.56 179 ASN B O 1
ATOM 2874 N N . TYR B 1 180 ? 12.375 -1.449 3.201 1 91.38 180 TYR B N 1
ATOM 2875 C CA . TYR B 1 180 ? 13.453 -2.033 2.402 1 91.38 180 TYR B CA 1
ATOM 2876 C C . TYR B 1 180 ? 13.586 -1.321 1.062 1 91.38 180 TYR B C 1
ATOM 2878 O O . TYR B 1 180 ? 13.555 -1.96 0.008 1 91.38 180 TYR B O 1
ATOM 2886 N N . GLY B 1 181 ? 13.594 0.07 1.146 1 89.25 181 GLY B N 1
ATOM 2887 C CA . GLY B 1 181 ? 13.945 0.866 -0.019 1 89.25 181 GLY B CA 1
ATOM 2888 C C . GLY B 1 181 ? 12.758 1.578 -0.638 1 89.25 181 GLY B C 1
ATOM 2889 O O . GLY B 1 181 ? 12.898 2.305 -1.622 1 89.25 181 GLY B O 1
ATOM 2890 N N . SER B 1 182 ? 11.648 1.363 -0.074 1 91.06 182 SER B N 1
ATOM 2891 C CA . SER B 1 182 ? 10.5 2.078 -0.611 1 91.06 182 SER B CA 1
ATOM 2892 C C . SER B 1 182 ? 10.648 3.584 -0.425 1 91.06 182 SER B C 1
ATOM 2894 O O . SER B 1 182 ? 10.953 4.051 0.673 1 91.06 182 SER B O 1
ATOM 2896 N N . GLN B 1 183 ? 10.359 4.285 -1.513 1 92.31 183 GLN B N 1
ATOM 2897 C CA . GLN B 1 183 ? 10.469 5.742 -1.494 1 92.31 183 GLN B CA 1
ATOM 2898 C C . GLN B 1 183 ? 9.18 6.383 -0.994 1 92.31 183 GLN B C 1
ATOM 2900 O O . GLN B 1 183 ? 9.156 7.578 -0.681 1 92.31 183 GLN B O 1
ATOM 2905 N N . ALA B 1 184 ? 8.156 5.535 -0.931 1 93.62 184 ALA B N 1
ATOM 2906 C CA . ALA B 1 184 ? 6.902 5.996 -0.336 1 93.62 184 ALA B CA 1
ATOM 2907 C C . ALA B 1 184 ? 6.988 5.992 1.188 1 93.62 184 ALA B C 1
ATOM 2909 O O . ALA B 1 184 ? 6.367 5.156 1.848 1 93.62 184 ALA B O 1
ATOM 2910 N N . VAL B 1 185 ? 7.66 6.957 1.765 1 96 185 VAL B N 1
ATOM 2911 C CA . VAL B 1 185 ? 7.977 6.938 3.189 1 96 185 VAL B CA 1
ATOM 2912 C C . VAL B 1 185 ? 6.695 7.113 4.004 1 96 185 VAL B C 1
ATOM 2914 O O . VAL B 1 185 ? 6.547 6.527 5.078 1 96 185 VAL B O 1
ATOM 2917 N N . GLY B 1 186 ? 5.727 7.898 3.496 1 96.62 186 GLY B N 1
ATOM 2918 C CA . GLY B 1 186 ? 4.461 8.094 4.184 1 96.62 186 GLY B CA 1
ATOM 2919 C C . GLY B 1 186 ? 3.631 6.828 4.281 1 96.62 186 GLY B C 1
ATOM 2920 O O . GLY B 1 186 ? 2.787 6.703 5.172 1 96.62 186 GLY B O 1
ATOM 2921 N N . SER B 1 187 ? 3.871 5.926 3.398 1 94.75 187 SER B N 1
ATOM 2922 C CA . SER B 1 187 ? 3.168 4.648 3.424 1 94.75 187 SER B CA 1
ATOM 2923 C C . SER B 1 187 ? 3.82 3.678 4.398 1 94.75 187 SER B C 1
ATOM 2925 O O . SER B 1 187 ? 3.172 2.748 4.887 1 94.75 187 SER B O 1
ATOM 2927 N N . GLY B 1 188 ? 5.055 3.881 4.68 1 96.44 188 GLY B N 1
ATOM 2928 C CA . GLY B 1 188 ? 5.789 2.904 5.469 1 96.44 188 GLY B CA 1
ATOM 2929 C C . GLY B 1 188 ? 5.949 3.314 6.922 1 96.44 188 GLY B C 1
ATOM 2930 O O . GLY B 1 188 ? 6.422 2.525 7.742 1 96.44 188 GLY B O 1
ATOM 2931 N N . LEU B 1 189 ? 5.488 4.523 7.223 1 97.44 189 LEU B N 1
ATOM 2932 C CA . LEU B 1 189 ? 5.812 5.086 8.531 1 97.44 189 LEU B CA 1
ATOM 2933 C C . LEU B 1 189 ? 4.598 5.785 9.133 1 97.44 189 LEU B C 1
ATOM 2935 O O . LEU B 1 189 ? 3.865 6.484 8.43 1 97.44 189 LEU B O 1
ATOM 2939 N N . LEU B 1 190 ? 4.391 5.527 10.414 1 98.44 190 LEU B N 1
ATOM 2940 C CA . LEU B 1 190 ? 3.598 6.414 11.258 1 98.44 190 LEU B CA 1
ATOM 2941 C C . LEU B 1 190 ? 4.477 7.113 12.297 1 98.44 190 LEU B C 1
ATOM 2943 O O . LEU B 1 190 ? 5.262 6.461 12.984 1 98.44 190 LEU B O 1
ATOM 2947 N N . ALA B 1 191 ? 4.352 8.453 12.359 1 98.5 191 ALA B N 1
ATOM 2948 C CA . ALA B 1 191 ? 5.234 9.18 13.273 1 98.5 191 ALA B CA 1
ATOM 2949 C C . ALA B 1 191 ? 4.555 10.438 13.805 1 98.5 191 ALA B C 1
ATOM 2951 O O . ALA B 1 191 ? 3.748 11.062 13.109 1 98.5 191 ALA B O 1
ATOM 2952 N N . ASN B 1 192 ? 4.797 10.719 15.023 1 98.25 192 ASN B N 1
ATOM 2953 C CA . ASN B 1 192 ? 4.535 12.016 15.641 1 98.25 192 ASN B CA 1
ATOM 2954 C C . ASN B 1 192 ? 5.746 12.523 16.422 1 98.25 192 ASN B C 1
ATOM 2956 O O . ASN B 1 192 ? 6.855 12.016 16.25 1 98.25 192 ASN B O 1
ATOM 2960 N N . SER B 1 193 ? 5.613 13.602 17.188 1 97.56 193 SER B N 1
ATOM 2961 C CA . SER B 1 193 ? 6.762 14.234 17.844 1 97.56 193 SER B CA 1
ATOM 2962 C C . SER B 1 193 ? 7.32 13.344 18.953 1 97.56 193 SER B C 1
ATOM 2964 O O . SER B 1 193 ? 8.43 13.57 19.438 1 97.56 193 SER B O 1
ATOM 2966 N N . LYS B 1 194 ? 6.582 12.328 19.391 1 97.56 194 LYS B N 1
ATOM 2967 C CA . LYS B 1 194 ? 6.945 11.5 20.531 1 97.56 194 LYS B CA 1
ATOM 2968 C C . LYS B 1 194 ? 7.613 10.203 20.094 1 97.56 194 LYS B C 1
ATOM 2970 O O . LYS B 1 194 ? 8.359 9.594 20.859 1 97.56 194 LYS B O 1
ATOM 2975 N N . GLY B 1 195 ? 7.273 9.75 18.906 1 97.31 195 GLY B N 1
ATOM 2976 C CA . GLY B 1 195 ? 7.824 8.484 18.453 1 97.31 195 GLY B CA 1
ATOM 2977 C C . GLY B 1 195 ? 7.328 8.086 17.062 1 97.31 195 GLY B C 1
ATOM 2978 O O . GLY B 1 195 ? 6.777 8.914 16.344 1 97.31 195 GLY B O 1
ATOM 2979 N N . TYR B 1 196 ? 7.684 6.797 16.734 1 98.19 196 TYR B N 1
ATOM 2980 C CA . TYR B 1 196 ? 7.309 6.305 15.414 1 98.19 196 TYR B CA 1
ATOM 2981 C C . TYR B 1 196 ? 7.199 4.781 15.414 1 98.19 196 TYR B C 1
ATOM 2983 O O . TYR B 1 196 ? 7.68 4.117 16.328 1 98.19 196 TYR B O 1
ATOM 2991 N N . VAL B 1 197 ? 6.504 4.281 14.398 1 98.12 197 VAL B N 1
ATOM 2992 C CA . VAL B 1 197 ? 6.508 2.871 14.023 1 98.12 197 VAL B CA 1
ATOM 2993 C C . VAL B 1 197 ? 6.66 2.738 12.508 1 98.12 197 VAL B C 1
ATOM 2995 O O . VAL B 1 197 ? 6.176 3.584 11.758 1 98.12 197 VAL B O 1
ATOM 2998 N N . ALA B 1 198 ? 7.383 1.673 12.094 1 98.19 198 ALA B N 1
ATOM 2999 C CA . ALA B 1 198 ? 7.613 1.425 10.68 1 98.19 198 ALA B CA 1
ATOM 3000 C C . ALA B 1 198 ? 7.133 0.034 10.273 1 98.19 198 ALA B C 1
ATOM 3002 O O . ALA B 1 198 ? 6.938 -0.833 11.133 1 98.19 198 ALA B O 1
ATOM 3003 N N . GLY B 1 199 ? 6.867 -0.078 8.984 1 96.75 199 GLY B N 1
ATOM 3004 C CA . GLY B 1 199 ? 6.559 -1.406 8.484 1 96.75 199 GLY B CA 1
ATOM 3005 C C . GLY B 1 199 ? 7.656 -2.418 8.75 1 96.75 199 GLY B C 1
ATOM 3006 O O . GLY B 1 199 ? 8.836 -2.059 8.812 1 96.75 199 GLY B O 1
ATOM 3007 N N . SER B 1 200 ? 7.266 -3.613 8.75 1 94 200 SER B N 1
ATOM 3008 C CA . SER B 1 200 ? 8.164 -4.668 9.219 1 94 200 SER B CA 1
ATOM 3009 C C . SER B 1 200 ? 9.312 -4.891 8.242 1 94 200 SER B C 1
ATOM 3011 O O . SER B 1 200 ? 10.344 -5.453 8.609 1 94 200 SER B O 1
ATOM 3013 N N . ASN B 1 201 ? 9.172 -4.449 6.996 1 92.94 201 ASN B N 1
ATOM 3014 C CA . ASN B 1 201 ? 10.242 -4.621 6.012 1 92.94 201 ASN B CA 1
ATOM 3015 C C . ASN B 1 201 ? 11.305 -3.533 6.141 1 92.94 201 ASN B C 1
ATOM 3017 O O . ASN B 1 201 ? 12.312 -3.562 5.438 1 92.94 201 ASN B O 1
ATOM 3021 N N . THR B 1 202 ? 11.086 -2.586 7.02 1 94.94 202 THR B N 1
ATOM 3022 C CA . THR B 1 202 ? 12.023 -1.48 7.184 1 94.94 202 THR B CA 1
ATOM 3023 C C . THR B 1 202 ? 13.289 -1.945 7.906 1 94.94 202 THR B C 1
ATOM 3025 O O . THR B 1 202 ? 13.211 -2.566 8.969 1 94.94 202 THR B O 1
ATOM 3028 N N . THR B 1 203 ? 14.398 -1.614 7.359 1 93.25 203 THR B N 1
ATOM 3029 C CA . THR B 1 203 ? 15.672 -2.123 7.867 1 93.25 203 THR B CA 1
ATOM 3030 C C . THR B 1 203 ? 16.188 -1.246 9.008 1 93.25 203 THR B C 1
ATOM 3032 O O . THR B 1 203 ? 15.719 -0.12 9.188 1 93.25 203 THR B O 1
ATOM 3035 N N . GLY B 1 204 ? 17.172 -1.845 9.734 1 94.38 204 GLY B N 1
ATOM 3036 C CA . GLY B 1 204 ? 17.812 -1.072 10.789 1 94.38 204 GLY B CA 1
ATOM 3037 C C . GLY B 1 204 ? 18.391 0.245 10.305 1 94.38 204 GLY B C 1
ATOM 3038 O O . GLY B 1 204 ? 18.25 1.273 10.969 1 94.38 204 GLY B O 1
ATOM 3039 N N . HIS B 1 205 ? 19.062 0.232 9.18 1 94.12 205 HIS B N 1
ATOM 3040 C CA . HIS B 1 205 ? 19.641 1.438 8.602 1 94.12 205 HIS B CA 1
ATOM 3041 C C . HIS B 1 205 ? 18.562 2.48 8.312 1 94.12 205 HIS B C 1
ATOM 3043 O O . HIS B 1 205 ? 18.75 3.666 8.594 1 94.12 205 HIS B O 1
ATOM 3049 N N . GLU B 1 206 ? 17.406 2.023 7.805 1 95.94 206 GLU B N 1
ATOM 3050 C CA . GLU B 1 206 ? 16.297 2.926 7.535 1 95.94 206 GLU B CA 1
ATOM 3051 C C . GLU B 1 206 ? 15.727 3.498 8.828 1 95.94 206 GLU B C 1
ATOM 3053 O O . GLU B 1 206 ? 15.391 4.684 8.898 1 95.94 206 GLU B O 1
ATOM 3058 N N . LEU B 1 207 ? 15.625 2.635 9.781 1 96.75 207 LEU B N 1
ATOM 3059 C CA . LEU B 1 207 ? 15.125 3.088 11.078 1 96.75 207 LEU B CA 1
ATOM 3060 C C . LEU B 1 207 ? 16.031 4.164 11.656 1 96.75 207 LEU B C 1
ATOM 3062 O O . LEU B 1 207 ? 15.555 5.133 12.258 1 96.75 207 LEU B O 1
ATOM 3066 N N . GLY B 1 208 ? 17.328 3.977 11.555 1 95.81 208 GLY B N 1
ATOM 3067 C CA . GLY B 1 208 ? 18.266 4.992 12 1 95.81 208 GLY B CA 1
ATOM 3068 C C . GLY B 1 208 ? 18.047 6.34 11.344 1 95.81 208 GLY B C 1
ATOM 3069 O O . GLY B 1 208 ? 18.109 7.375 12.008 1 95.81 208 GLY B O 1
ATOM 3070 N N . ARG B 1 209 ? 17.781 6.344 10.055 1 95.56 209 ARG B N 1
ATOM 3071 C CA . ARG B 1 209 ? 17.531 7.574 9.32 1 95.56 209 ARG B CA 1
ATOM 3072 C C . ARG B 1 209 ? 16.234 8.242 9.789 1 95.56 209 ARG B C 1
ATOM 3074 O O . ARG B 1 209 ? 16.156 9.477 9.844 1 95.56 209 ARG B O 1
ATOM 3081 N N . VAL B 1 210 ? 15.242 7.395 10.031 1 96.62 210 VAL B N 1
ATOM 3082 C CA . VAL B 1 210 ? 13.984 7.906 10.547 1 96.62 210 VAL B CA 1
ATOM 3083 C C . VAL B 1 210 ? 14.227 8.641 11.867 1 96.62 210 VAL B C 1
ATOM 3085 O O . VAL B 1 210 ? 13.727 9.75 12.062 1 96.62 210 VAL B O 1
ATOM 3088 N N . GLU B 1 211 ? 14.977 8.039 12.742 1 95.56 211 GLU B N 1
ATOM 3089 C CA . GLU B 1 211 ? 15.273 8.641 14.047 1 95.56 211 GLU B CA 1
ATOM 3090 C C . GLU B 1 211 ? 16.031 9.953 13.891 1 95.56 211 GLU B C 1
ATOM 3092 O O . GLU B 1 211 ? 15.719 10.938 14.57 1 95.56 211 GLU B O 1
ATOM 3097 N N . ASP B 1 212 ? 16.969 9.953 13.031 1 94.94 212 ASP B N 1
ATOM 3098 C CA . ASP B 1 212 ? 17.734 11.164 12.789 1 94.94 212 ASP B CA 1
ATOM 3099 C C . ASP B 1 212 ? 16.844 12.289 12.266 1 94.94 212 ASP B C 1
ATOM 3101 O O . ASP B 1 212 ? 16.984 13.438 12.695 1 94.94 212 ASP B O 1
ATOM 3105 N N . ALA B 1 213 ? 15.984 11.961 11.367 1 95.69 213 ALA B N 1
ATOM 3106 C CA . ALA B 1 213 ? 15.164 12.945 10.664 1 95.69 213 ALA B CA 1
ATOM 3107 C C . ALA B 1 213 ? 14.094 13.523 11.586 1 95.69 213 ALA B C 1
ATOM 3109 O O . ALA B 1 213 ? 13.812 14.719 11.547 1 95.69 213 ALA B O 1
ATOM 3110 N N . LEU B 1 214 ? 13.492 12.656 12.414 1 95.62 214 LEU B N 1
ATOM 3111 C CA . LEU B 1 214 ? 12.25 13.078 13.062 1 95.62 214 LEU B CA 1
ATOM 3112 C C . LEU B 1 214 ? 12.477 13.352 14.547 1 95.62 214 LEU B C 1
ATOM 3114 O O . LEU B 1 214 ? 11.609 13.922 15.211 1 95.62 214 LEU B O 1
ATOM 3118 N N . PHE B 1 215 ? 13.727 13.062 15.07 1 89.81 215 PHE B N 1
ATOM 3119 C CA . PHE B 1 215 ? 13.891 13.219 16.516 1 89.81 215 PHE B CA 1
ATOM 3120 C C . PHE B 1 215 ? 15.242 13.836 16.828 1 89.81 215 PHE B C 1
ATOM 3122 O O . PHE B 1 215 ? 15.445 14.359 17.938 1 89.81 215 PHE B O 1
ATOM 3129 N N . PHE B 1 216 ? 16.188 13.711 16.031 1 80.19 216 PHE B N 1
ATOM 3130 C CA . PHE B 1 216 ? 17.516 14.172 16.406 1 80.19 216 PHE B CA 1
ATOM 3131 C C . PHE B 1 216 ? 17.969 15.312 15.5 1 80.19 216 PHE B C 1
ATOM 3133 O O . PHE B 1 216 ? 19 15.938 15.758 1 80.19 216 PHE B O 1
ATOM 3140 N N . ALA B 1 217 ? 17.266 15.5 14.562 1 69.62 217 ALA B N 1
ATOM 3141 C CA . ALA B 1 217 ? 17.766 16.531 13.664 1 69.62 217 ALA B CA 1
ATOM 3142 C C . ALA B 1 217 ? 17.609 17.922 14.273 1 69.62 217 ALA B C 1
ATOM 3144 O O . ALA B 1 217 ? 16.719 18.141 15.094 1 69.62 217 ALA B O 1
#

Foldseek 3Di:
DAQADDFVLHLQALQQWADELAEIEGEPPGDPVRLVNCCVFSVYHYHYFDWLNHRRQNQAKDAYPAAIEGFQNTDQVRPVVDPHYYDYQPFPRRRQLQAWADYLEEIEGQQPRDPSSQVVCCVRSVYHYHYDDFLPDNRQSQQWHDELAFIEGQQNGDPVNVVVVCVGNVHYYDYAAALQRHSRRSRFKYDYLRGIHGHPSGDPVRVVRVCCGRHVD/DAQADDFVNHLQALQQWADELAEIEGEPPGDPVRLVNCCVFSVYHYHYFDWLNHRRQNQAKDAYPAAIEGFQNTDQVRPVVDPHYYDYQPFPRRRQLQAWADYLEFIEGAQPRDPSSQVVCCVRSVYHYHYDDFLPDNRQSQQWHDELAFIEGQQNGDPVNVVVVCVGNVHYYDYAAALQRHSRRSRFKYHYLRGIHGHPSGDPVRVVRVCCGRHVD